Protein AF-A0A916D1U1-F1 (afdb_monomer)

pLDDT: mean 94.71, std 5.7, range [43.81, 98.94]

Foldseek 3Di:
DLLAEAEQDEDDDPVGVVVCVVVNYHYHYPVNCVVQPLLRVLVVSLVSNCVVPQAHEEEAELLLAACVQAVQFDDNDHDHHHLLSLLLSLAQQCVDPRYDYYHYDRGHPVRPPVCRNVVSSVSNVCRNNHDDLVVVVVVCVVPHDPPDDDDSFAWDDWFFQWTAGSSRDIDRNPCCVLQLQLRTPPDVLLVCLLVVLVVPFFFDFPVDDDPLLVVLFVLVCVVQVFPGKWKDFAQLVQVVVLVLLLLLCLCPPLNAPPLLAAEEEEALADSDQDQQRLVQYPDPVSNPPSDDYRPRRHYDHAQDLVRVLVPDDSRYRAYEYECFRRSSPRHHHPQCSVVSNLVSCVVRVHFYEYEQQNPACLQQLDNGSCVVNPDDTQKYKYWSLLQNSPGRMIIIGHHCSRNVSDDPPPDGDRGGSTNSSSSSSSSSSVCSVVVVSSNVNVVVVPD

Secondary structure (DSSP, 8-state):
-TT-EEES-----HHHHHHHHHTTPEEE-HHHHHHH-HHHHHHHHHHHHHTTSS-EEEEEEGGGB-TTT----SS--SSPBPHHHHHHHTTTGGGSTTEEEEEEE---TTT-TTSHHHHHHHHHHHHHHSPPHHHHHHHHHHHS-SS----S--EEEEEBTEEEETT--EEE-SSHHHHT-TT-BT-HHHHHHHHHHHHH-----TTS--SSHHHHHHHHHHHHT-SEEEEESSHHHHHHHHHHHHHHHIIIII-PPTT--EEEEETT----SSHHHHTT---GGGTTT-PPPPSSEEEE-TT-HHHHHHH--TTEEEEEE-SSBTTTTSBPPPTTHHHHHHHHHHHTT-EEEEE-TTTTTTTTSSSSGGGGGT---SEEEE-GGGGTTTS--EEEEE-HHHHTTPPTTSS--SSTT-HHHHHHHHHHHHHHHHTTHHHHHHHHH--

Structure (mmCIF, N/CA/C/O backbone):
data_AF-A0A916D1U1-F1
#
_entry.id   AF-A0A916D1U1-F1
#
loop_
_atom_site.group_PDB
_atom_site.id
_atom_site.type_symbol
_atom_site.label_atom_id
_atom_site.label_alt_id
_atom_site.label_comp_id
_atom_site.label_asym_id
_atom_site.label_entity_id
_atom_site.label_seq_id
_atom_site.pdbx_PDB_ins_code
_atom_site.Cartn_x
_atom_site.Cartn_y
_atom_site.Cartn_z
_atom_site.occupancy
_atom_site.B_iso_or_equiv
_atom_site.auth_seq_id
_atom_site.auth_comp_id
_atom_site.auth_asym_id
_atom_site.auth_atom_id
_atom_site.pdbx_PDB_model_num
ATOM 1 N N . PRO A 1 1 ? 43.448 -7.709 -34.923 1.00 82.25 1 PRO A N 1
ATOM 2 C CA . PRO A 1 1 ? 42.198 -8.470 -35.192 1.00 82.25 1 PRO A CA 1
ATOM 3 C C . PRO A 1 1 ? 41.931 -9.648 -34.244 1.00 82.25 1 PRO A C 1
ATOM 5 O O . PRO A 1 1 ? 40.774 -9.903 -33.955 1.00 82.25 1 PRO A O 1
ATOM 8 N N . ARG A 1 2 ? 42.957 -10.359 -33.740 1.00 85.94 2 ARG A N 1
ATOM 9 C CA . ARG A 1 2 ? 42.740 -11.533 -32.865 1.00 85.94 2 ARG A CA 1
ATOM 10 C C . ARG A 1 2 ? 41.948 -11.241 -31.579 1.00 85.94 2 ARG A C 1
ATOM 12 O O . ARG A 1 2 ? 41.280 -12.134 -31.075 1.00 85.94 2 ARG A O 1
ATOM 19 N N . HIS A 1 3 ? 41.983 -9.997 -31.104 1.00 89.38 3 HIS A N 1
ATOM 20 C CA . HIS A 1 3 ? 41.238 -9.498 -29.939 1.00 89.38 3 HIS A CA 1
ATOM 21 C C . HIS A 1 3 ? 39.892 -8.847 -30.301 1.00 89.38 3 HIS A C 1
ATOM 23 O O . HIS A 1 3 ? 39.280 -8.203 -29.465 1.00 89.38 3 HIS A O 1
ATOM 29 N N . VAL A 1 4 ? 39.438 -8.980 -31.550 1.00 92.00 4 VAL A N 1
ATOM 30 C CA . VAL A 1 4 ? 38.137 -8.466 -31.992 1.00 92.00 4 VAL A CA 1
ATOM 31 C C . VAL A 1 4 ? 37.105 -9.582 -31.890 1.00 92.00 4 VAL A C 1
ATOM 33 O O . VAL A 1 4 ? 37.358 -10.720 -32.305 1.00 92.00 4 VAL A O 1
ATOM 36 N N . ALA A 1 5 ? 35.945 -9.228 -31.352 1.00 94.38 5 ALA A N 1
ATOM 37 C CA . ALA A 1 5 ? 34.737 -10.029 -31.373 1.00 94.38 5 ALA A CA 1
ATOM 38 C C . ALA A 1 5 ? 33.648 -9.267 -32.138 1.00 94.38 5 ALA A C 1
ATOM 40 O O . ALA A 1 5 ? 33.508 -8.062 -31.959 1.00 94.38 5 ALA A O 1
ATOM 41 N N . VAL A 1 6 ? 32.893 -9.970 -32.978 1.00 94.44 6 VAL A N 1
ATOM 42 C CA . VAL A 1 6 ? 31.694 -9.447 -33.642 1.00 94.44 6 VAL A CA 1
ATOM 43 C C . VAL A 1 6 ? 30.513 -10.268 -33.157 1.00 94.44 6 VAL A C 1
ATOM 45 O O . VAL A 1 6 ? 30.543 -11.498 -33.239 1.00 94.44 6 VAL A O 1
ATOM 48 N N . VAL A 1 7 ? 29.495 -9.598 -32.629 1.00 94.38 7 VAL A N 1
ATOM 49 C CA . VAL A 1 7 ? 28.326 -10.225 -32.007 1.00 94.38 7 VAL A CA 1
ATOM 50 C C . VAL A 1 7 ? 27.084 -9.827 -32.789 1.00 94.38 7 VAL A C 1
ATOM 52 O O . VAL A 1 7 ? 26.853 -8.646 -33.003 1.00 94.38 7 VAL A O 1
ATOM 55 N N . GLY A 1 8 ? 26.280 -10.803 -33.212 1.00 89.50 8 GLY A N 1
ATOM 56 C CA . GLY A 1 8 ? 24.963 -10.534 -33.797 1.00 89.50 8 GLY A CA 1
ATOM 57 C C . GLY A 1 8 ? 24.967 -10.122 -35.272 1.00 89.50 8 GLY A C 1
ATOM 58 O O . GLY A 1 8 ? 23.906 -9.826 -35.813 1.00 89.50 8 GLY A O 1
ATOM 59 N N . ALA A 1 9 ? 26.115 -10.153 -35.953 1.00 88.06 9 ALA A N 1
ATOM 60 C CA . ALA A 1 9 ? 26.176 -9.929 -37.397 1.00 88.06 9 ALA A CA 1
ATOM 61 C C . ALA A 1 9 ? 25.506 -11.084 -38.167 1.00 88.06 9 ALA A C 1
ATOM 63 O O . ALA A 1 9 ? 25.813 -12.265 -37.964 1.00 88.06 9 ALA A O 1
ATOM 64 N N . ARG A 1 10 ? 24.570 -10.725 -39.053 1.00 83.62 10 ARG A N 1
ATOM 65 C CA . ARG A 1 10 ? 23.621 -11.659 -39.693 1.00 83.62 10 ARG A CA 1
ATOM 66 C C . ARG A 1 10 ? 23.851 -11.872 -41.183 1.00 83.62 10 ARG A C 1
ATOM 68 O O . ARG A 1 10 ? 23.413 -12.887 -41.717 1.00 83.62 10 ARG A O 1
ATOM 75 N N . SER A 1 11 ? 24.544 -10.950 -41.841 1.00 79.06 11 SER A N 1
ATOM 76 C CA . SER A 1 11 ? 24.860 -11.016 -43.265 1.00 79.06 11 SER A CA 1
ATOM 77 C C . SER A 1 11 ? 26.367 -10.924 -43.456 1.00 79.06 11 SER A C 1
ATOM 79 O O . SER A 1 11 ? 27.021 -10.122 -42.799 1.00 79.06 11 SER A O 1
ATOM 81 N N . TRP A 1 12 ? 26.910 -11.768 -44.330 1.00 82.38 12 TRP A N 1
ATOM 82 C CA . TRP A 1 12 ? 28.337 -11.817 -44.636 1.00 82.38 12 TRP A CA 1
ATOM 83 C C . TRP A 1 12 ? 28.531 -12.155 -46.105 1.00 82.38 12 TRP A C 1
ATOM 85 O O . TRP A 1 12 ? 27.907 -13.094 -46.612 1.00 82.38 12 TRP A O 1
ATOM 95 N N . GLU A 1 13 ? 29.483 -11.501 -46.767 1.00 85.69 13 GLU A N 1
ATOM 96 C CA . GLU A 1 13 ? 30.023 -12.080 -47.992 1.00 85.69 13 GLU A CA 1
ATOM 97 C C . GLU A 1 13 ? 30.851 -13.333 -47.637 1.00 85.69 13 GLU A C 1
ATOM 99 O O . GLU A 1 13 ? 31.661 -13.300 -46.702 1.00 85.69 13 GLU A O 1
ATOM 104 N N . PRO A 1 14 ? 30.732 -14.459 -48.370 1.00 82.19 14 PRO A N 1
ATOM 105 C CA . PRO A 1 14 ? 31.468 -15.685 -48.039 1.00 82.19 14 PRO A CA 1
ATOM 106 C C . PRO A 1 14 ? 32.990 -15.490 -47.932 1.00 82.19 14 PRO A C 1
ATOM 108 O O . PRO A 1 14 ? 33.652 -16.102 -47.090 1.00 82.19 14 PRO A O 1
ATOM 111 N N . ALA A 1 15 ? 33.552 -14.604 -48.760 1.00 90.25 15 ALA A N 1
ATOM 112 C CA . ALA A 1 15 ? 34.971 -14.263 -48.734 1.00 90.25 15 ALA A CA 1
ATOM 113 C C . ALA A 1 15 ? 35.372 -13.442 -47.493 1.00 90.25 15 ALA A C 1
ATOM 115 O O . ALA A 1 15 ? 36.498 -13.578 -47.003 1.00 90.25 15 ALA A O 1
ATOM 116 N N . GLU A 1 16 ? 34.463 -12.617 -46.972 1.00 89.88 16 GLU A N 1
ATOM 117 C CA . GLU A 1 16 ? 34.670 -11.785 -45.789 1.00 89.88 16 GLU A CA 1
ATOM 118 C C . GLU A 1 16 ? 34.728 -12.638 -44.524 1.00 89.88 16 GLU A C 1
ATOM 120 O O . GLU A 1 16 ? 35.718 -12.575 -43.789 1.00 89.88 16 GLU A O 1
ATOM 125 N N . ARG A 1 17 ? 33.743 -13.521 -44.318 1.00 88.00 17 ARG A N 1
ATOM 126 C CA . ARG A 1 17 ? 33.726 -14.438 -43.168 1.00 88.00 17 ARG A CA 1
ATOM 127 C C . ARG A 1 17 ? 35.003 -15.277 -43.097 1.00 88.00 17 ARG A C 1
ATOM 129 O O . ARG A 1 17 ? 35.685 -15.292 -42.072 1.00 88.00 17 ARG A O 1
ATOM 136 N N . ALA A 1 18 ? 35.394 -15.891 -44.217 1.00 89.31 18 ALA A N 1
ATOM 137 C CA . ALA A 1 18 ? 36.621 -16.684 -44.299 1.00 89.31 18 ALA A CA 1
ATOM 138 C C . ALA A 1 18 ? 37.892 -15.846 -44.052 1.00 89.31 18 ALA A C 1
ATOM 140 O O . ALA A 1 18 ? 38.934 -16.363 -43.635 1.00 89.31 18 ALA A O 1
ATOM 141 N N . ARG A 1 19 ? 37.860 -14.538 -44.330 1.00 93.50 19 ARG A N 1
ATOM 142 C CA . ARG A 1 19 ? 38.961 -13.623 -44.009 1.00 93.50 19 ARG A CA 1
ATOM 143 C C . ARG A 1 19 ? 38.988 -13.282 -42.518 1.00 93.50 19 ARG A C 1
ATOM 145 O O . ARG A 1 19 ? 40.070 -13.331 -41.938 1.00 93.50 19 ARG A O 1
ATOM 152 N N . LEU A 1 20 ? 37.847 -12.982 -41.899 1.00 92.62 20 LEU A N 1
ATOM 153 C CA . LEU A 1 20 ? 37.740 -12.664 -40.469 1.00 92.62 20 LEU A CA 1
ATOM 154 C C . LEU A 1 20 ? 38.195 -13.834 -39.592 1.00 92.62 20 LEU A C 1
ATOM 156 O O . LEU A 1 20 ? 39.024 -13.647 -38.698 1.00 92.62 20 LEU A O 1
ATOM 160 N N . GLU A 1 21 ? 37.754 -15.049 -39.918 1.00 89.88 21 GLU A N 1
ATOM 161 C CA . GLU A 1 21 ? 38.165 -16.274 -39.225 1.00 89.88 21 GLU A CA 1
ATOM 162 C C . GLU A 1 21 ? 39.683 -16.507 -39.352 1.00 89.88 21 GLU A C 1
ATOM 164 O O . GLU A 1 21 ? 40.361 -16.740 -38.349 1.00 89.88 21 GLU A O 1
ATOM 169 N N . ARG A 1 22 ? 40.269 -16.330 -40.551 1.00 93.81 22 ARG A N 1
ATOM 170 C CA . ARG A 1 22 ? 41.734 -16.416 -40.755 1.00 93.81 22 ARG A CA 1
ATOM 171 C C . ARG A 1 22 ? 42.522 -15.363 -39.974 1.00 93.81 22 ARG A C 1
ATOM 173 O O . ARG A 1 22 ? 43.640 -15.631 -39.537 1.00 93.81 22 ARG A O 1
ATOM 180 N N . LEU A 1 23 ? 41.961 -14.167 -39.796 1.00 94.00 23 LEU A N 1
ATOM 181 C CA . LEU A 1 23 ? 42.558 -13.096 -38.991 1.00 94.00 23 LEU A CA 1
ATOM 182 C C . LEU A 1 23 ? 42.379 -13.319 -37.477 1.00 94.00 23 LEU A C 1
ATOM 184 O O . LEU A 1 23 ? 42.950 -12.572 -36.675 1.00 94.00 23 LEU A O 1
ATOM 188 N N . GLY A 1 24 ? 41.633 -14.357 -37.089 1.00 91.81 24 GLY A N 1
ATOM 189 C CA . GLY A 1 24 ? 41.360 -14.733 -35.708 1.00 91.81 24 GLY A CA 1
ATOM 190 C C . GLY A 1 24 ? 40.308 -13.860 -35.027 1.00 91.81 24 GLY A C 1
ATOM 191 O O . GLY A 1 24 ? 40.344 -13.745 -33.803 1.00 91.81 24 GLY A O 1
ATOM 192 N N . VAL A 1 25 ? 39.410 -13.226 -35.783 1.00 93.88 25 VAL A N 1
ATOM 193 C CA . VAL A 1 25 ? 38.238 -12.532 -35.228 1.00 93.88 25 VAL A CA 1
ATOM 194 C C . VAL A 1 25 ? 37.243 -13.576 -34.728 1.00 93.88 25 VAL A C 1
ATOM 196 O O . VAL A 1 25 ? 37.003 -14.579 -35.401 1.00 93.88 25 VAL A O 1
ATOM 199 N N . ARG A 1 26 ? 36.668 -13.364 -33.542 1.00 94.50 26 ARG A N 1
ATOM 200 C CA . ARG A 1 26 ? 35.610 -14.236 -33.020 1.00 94.50 26 ARG A CA 1
ATOM 201 C C . ARG A 1 26 ? 34.253 -13.732 -33.492 1.00 94.50 26 ARG A C 1
ATOM 203 O O .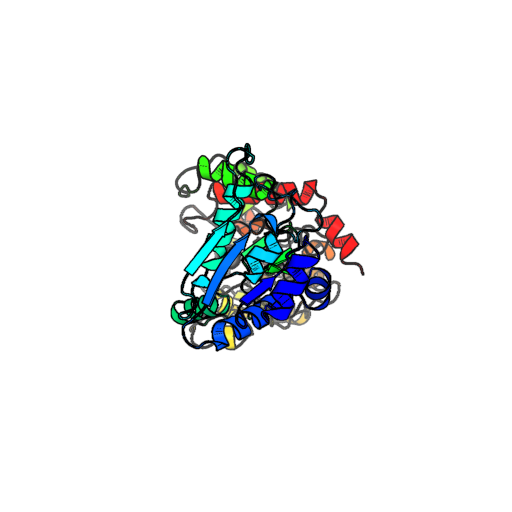 ARG A 1 26 ? 33.880 -12.612 -33.173 1.00 94.50 26 ARG A O 1
ATOM 210 N N . LEU A 1 27 ? 33.524 -14.562 -34.225 1.00 94.00 27 LEU A N 1
ATOM 211 C CA . LEU A 1 27 ? 32.173 -14.252 -34.690 1.00 94.00 27 LEU A CA 1
ATOM 212 C C . LEU A 1 27 ? 31.170 -15.008 -33.826 1.00 94.00 27 LEU A C 1
ATOM 214 O O . LEU A 1 27 ? 31.285 -16.228 -33.722 1.00 94.00 27 LEU A O 1
ATOM 218 N N . PHE A 1 28 ? 30.225 -14.307 -33.211 1.00 94.19 28 PHE A N 1
ATOM 219 C CA . PHE A 1 28 ? 29.102 -14.895 -32.489 1.00 94.19 28 PHE A CA 1
ATOM 220 C C . PHE A 1 28 ? 27.835 -14.681 -33.312 1.00 94.19 28 PHE A C 1
ATOM 222 O O . PHE A 1 28 ? 27.331 -13.561 -33.413 1.00 94.19 28 PHE A O 1
ATOM 229 N N . ASP A 1 29 ? 27.360 -15.753 -33.940 1.00 89.69 29 ASP A N 1
ATOM 230 C CA . ASP A 1 29 ? 26.165 -15.712 -34.776 1.00 89.69 29 ASP A CA 1
ATOM 231 C C . ASP A 1 29 ? 24.871 -15.812 -33.950 1.00 89.69 29 ASP A C 1
ATOM 233 O O . ASP A 1 29 ? 24.878 -16.081 -32.744 1.00 89.69 29 ASP A O 1
ATOM 237 N N . ALA A 1 30 ? 23.737 -15.589 -34.616 1.00 86.06 30 ALA A N 1
ATOM 238 C CA . ALA A 1 30 ? 22.424 -15.620 -33.980 1.00 86.06 30 ALA A CA 1
ATOM 239 C C . ALA A 1 30 ? 22.100 -16.988 -33.349 1.00 86.06 30 ALA A C 1
ATOM 241 O O . ALA A 1 30 ? 21.452 -17.045 -32.307 1.00 86.06 30 ALA A O 1
ATOM 242 N N . ALA A 1 31 ? 22.574 -18.090 -33.941 1.00 87.69 31 ALA A N 1
ATOM 243 C CA . ALA A 1 31 ? 22.340 -19.434 -33.417 1.00 87.69 31 ALA A CA 1
ATOM 244 C C . ALA A 1 31 ? 23.096 -19.661 -32.100 1.00 87.69 31 ALA A C 1
ATOM 246 O O . ALA A 1 31 ? 22.569 -20.260 -31.160 1.00 87.69 31 ALA A O 1
ATOM 247 N N . GLU A 1 32 ? 24.326 -19.161 -32.006 1.00 92.00 32 GLU A N 1
ATOM 248 C CA . GLU A 1 32 ? 25.103 -19.203 -30.778 1.00 92.00 32 GLU A CA 1
ATOM 249 C C . GLU A 1 32 ? 24.508 -18.305 -29.687 1.00 92.00 32 GLU A C 1
ATOM 251 O O . GLU A 1 32 ? 24.409 -18.752 -28.540 1.00 92.00 32 GLU A O 1
ATOM 256 N N . ILE A 1 33 ? 24.070 -17.091 -30.037 1.00 91.25 33 ILE A N 1
ATOM 257 C CA . ILE A 1 33 ? 23.404 -16.181 -29.095 1.00 91.25 33 ILE A CA 1
ATOM 258 C C . ILE A 1 33 ? 22.103 -16.803 -28.578 1.00 91.25 33 ILE A C 1
ATOM 260 O O . ILE A 1 33 ? 21.900 -16.842 -27.369 1.00 91.25 33 ILE A O 1
ATOM 264 N N . ALA A 1 34 ? 21.276 -17.388 -29.448 1.00 88.12 34 ALA A N 1
ATOM 265 C CA . ALA A 1 34 ? 20.044 -18.064 -29.042 1.00 88.12 34 ALA A CA 1
ATOM 266 C C . ALA A 1 34 ? 20.299 -19.247 -28.090 1.00 88.12 34 ALA A C 1
ATOM 268 O O . ALA A 1 34 ? 19.515 -19.500 -27.179 1.00 88.12 34 ALA A O 1
ATOM 269 N N . ARG A 1 35 ? 21.412 -19.973 -28.270 1.00 93.00 35 ARG A N 1
ATOM 270 C CA . ARG A 1 35 ? 21.774 -21.115 -27.416 1.00 93.00 35 ARG A CA 1
ATOM 271 C C . ARG A 1 35 ? 22.345 -20.694 -26.061 1.00 93.00 35 ARG A C 1
ATOM 273 O O . ARG A 1 35 ? 22.139 -21.399 -25.078 1.00 93.00 35 ARG A O 1
ATOM 280 N N . ARG A 1 36 ? 23.148 -19.627 -26.023 1.00 92.19 36 ARG A N 1
ATOM 281 C CA . ARG A 1 36 ? 23.954 -19.249 -24.845 1.00 92.19 36 ARG A CA 1
ATOM 282 C C . ARG A 1 36 ? 23.416 -18.038 -24.088 1.00 92.19 36 ARG A C 1
ATOM 284 O O . ARG A 1 36 ? 23.795 -17.850 -22.940 1.00 92.19 36 ARG A O 1
ATOM 291 N N . GLY A 1 37 ? 22.567 -17.237 -24.719 1.00 89.69 37 GLY A N 1
ATOM 292 C CA . GLY A 1 37 ? 22.137 -15.931 -24.236 1.00 89.69 37 GLY A CA 1
ATOM 293 C C . GLY A 1 37 ? 23.132 -14.823 -24.587 1.00 89.69 37 GLY A C 1
ATOM 294 O O . GLY A 1 37 ? 24.353 -14.997 -24.505 1.00 89.69 37 GLY A O 1
ATOM 295 N N . LEU A 1 38 ? 22.595 -13.653 -24.943 1.00 90.38 38 LEU A N 1
ATOM 296 C CA . LEU A 1 38 ? 23.380 -12.466 -25.281 1.00 90.38 38 LEU A CA 1
ATOM 297 C C . LEU A 1 38 ? 24.335 -12.025 -24.149 1.00 90.38 38 LEU A C 1
ATOM 299 O O . LEU A 1 38 ? 25.502 -11.786 -24.455 1.00 90.38 38 LEU A O 1
ATOM 303 N N . PRO A 1 39 ? 23.948 -12.014 -22.853 1.00 88.00 39 PRO A N 1
ATOM 304 C CA . PRO A 1 39 ? 24.865 -11.627 -21.774 1.00 88.00 39 PRO A CA 1
ATOM 305 C C . PRO A 1 39 ? 26.117 -12.510 -21.683 1.00 88.00 39 PRO A C 1
ATOM 307 O O . PRO A 1 39 ? 27.227 -12.011 -21.511 1.00 88.00 39 PRO A O 1
ATOM 310 N N . THR A 1 40 ? 25.964 -13.827 -21.855 1.00 89.81 40 THR A N 1
ATOM 311 C CA . THR A 1 40 ? 27.091 -14.772 -21.838 1.00 89.81 40 THR A CA 1
ATOM 312 C C . THR A 1 40 ? 28.024 -14.562 -23.026 1.00 89.81 40 THR A C 1
ATOM 314 O O . THR A 1 40 ? 29.242 -14.667 -22.883 1.00 89.81 40 THR A O 1
ATOM 317 N N . VAL A 1 41 ? 27.466 -14.256 -24.197 1.00 94.56 41 VAL A N 1
ATOM 318 C CA . VAL A 1 41 ? 28.248 -13.947 -25.399 1.00 94.56 41 VAL A CA 1
ATOM 319 C C . VAL A 1 41 ? 29.013 -12.630 -25.243 1.00 94.56 41 VAL A C 1
ATOM 321 O O . VAL A 1 41 ? 30.199 -12.578 -25.567 1.00 94.56 41 VAL A O 1
ATOM 324 N N . ILE A 1 42 ? 28.373 -11.589 -24.703 1.00 93.00 42 ILE A N 1
ATOM 325 C CA . ILE A 1 42 ? 29.007 -10.290 -24.442 1.00 93.00 42 ILE A CA 1
ATOM 326 C C . ILE A 1 42 ? 30.148 -10.427 -23.429 1.00 93.00 42 ILE A C 1
ATOM 328 O O . ILE A 1 42 ? 31.227 -9.892 -23.669 1.00 93.00 42 ILE A O 1
ATOM 332 N N . ALA A 1 43 ? 29.968 -11.197 -22.351 1.00 89.88 43 ALA A N 1
ATOM 333 C CA . ALA A 1 43 ? 31.039 -11.470 -21.390 1.00 89.88 43 ALA A CA 1
ATOM 334 C C . ALA A 1 43 ? 32.276 -12.109 -22.058 1.00 89.88 43 ALA A C 1
ATOM 336 O O . ALA A 1 43 ? 33.386 -11.610 -21.885 1.00 89.88 43 ALA A O 1
ATOM 337 N N . GLU A 1 44 ? 32.098 -13.139 -22.898 1.00 93.12 44 GLU A N 1
ATOM 338 C CA . GLU A 1 44 ? 33.217 -13.760 -23.633 1.00 93.12 44 GLU A CA 1
ATOM 339 C C . GLU A 1 44 ? 33.866 -12.789 -24.636 1.00 93.12 44 GLU A C 1
ATOM 341 O O . GLU A 1 44 ? 35.090 -12.779 -24.801 1.00 93.12 44 GLU A O 1
ATOM 346 N N . ALA A 1 45 ? 33.062 -11.965 -25.314 1.00 93.38 45 ALA A N 1
ATOM 347 C CA . ALA A 1 45 ? 33.560 -10.948 -26.235 1.00 93.38 45 ALA A CA 1
ATOM 348 C C . ALA A 1 45 ? 34.450 -9.921 -25.514 1.00 93.38 45 ALA A C 1
ATOM 350 O O . ALA A 1 45 ? 35.531 -9.589 -26.011 1.00 93.38 45 ALA A O 1
ATOM 351 N N . LEU A 1 46 ? 34.030 -9.473 -24.328 1.00 90.75 46 LEU A N 1
ATOM 352 C CA . LEU A 1 46 ? 34.777 -8.538 -23.490 1.00 90.75 46 LEU A CA 1
ATOM 353 C C . LEU A 1 46 ? 36.057 -9.161 -22.931 1.00 90.75 46 LEU A C 1
ATOM 355 O O . LEU A 1 46 ? 37.102 -8.521 -23.006 1.00 90.75 46 LEU A O 1
ATOM 359 N N . ASP A 1 47 ? 36.021 -10.406 -22.451 1.00 89.00 47 ASP A N 1
ATOM 360 C CA . ASP A 1 47 ? 37.222 -11.111 -21.977 1.00 89.00 47 ASP A CA 1
ATOM 361 C C . ASP A 1 47 ? 38.277 -11.219 -23.087 1.00 89.00 47 ASP A C 1
ATOM 363 O O . ASP A 1 47 ? 39.471 -10.981 -22.876 1.00 89.00 47 ASP A O 1
ATOM 367 N N . ARG A 1 48 ? 37.838 -11.516 -24.316 1.00 89.38 48 ARG A N 1
ATOM 368 C CA . ARG A 1 48 ? 38.719 -11.579 -25.488 1.00 89.38 48 ARG A CA 1
ATOM 369 C C . ARG A 1 48 ? 39.313 -10.216 -25.848 1.00 89.38 48 ARG A C 1
ATOM 371 O O . ARG A 1 48 ? 40.502 -10.148 -26.184 1.00 89.38 48 ARG A O 1
ATOM 378 N N . ALA A 1 49 ? 38.492 -9.166 -25.822 1.00 86.50 49 ALA A N 1
ATOM 379 C CA . ALA A 1 49 ? 38.915 -7.802 -26.121 1.00 86.50 49 ALA A CA 1
ATOM 380 C C . ALA A 1 49 ? 39.885 -7.268 -25.052 1.00 86.50 49 ALA A C 1
ATOM 382 O O . ALA A 1 49 ? 40.936 -6.721 -25.388 1.00 86.50 49 ALA A O 1
ATOM 383 N N . GLY A 1 50 ? 39.586 -7.517 -23.775 1.00 78.88 50 GLY A N 1
ATOM 384 C CA . GLY A 1 50 ? 40.381 -7.101 -22.619 1.00 78.88 50 GLY A CA 1
ATOM 385 C C . GLY A 1 50 ? 41.706 -7.853 -22.452 1.00 78.88 50 GLY A C 1
ATOM 386 O O . GLY A 1 50 ? 42.642 -7.316 -21.859 1.00 78.88 50 GLY A O 1
ATOM 387 N N . ALA A 1 51 ? 41.854 -9.047 -23.041 1.00 75.25 51 ALA A N 1
ATOM 388 C CA . ALA A 1 51 ? 43.091 -9.837 -22.987 1.00 75.25 51 ALA A CA 1
ATOM 389 C C . ALA A 1 51 ? 44.340 -9.121 -23.559 1.00 75.25 51 ALA A C 1
ATOM 391 O O . ALA A 1 51 ? 45.459 -9.578 -23.334 1.00 75.25 51 ALA A O 1
ATOM 392 N N . ALA A 1 52 ? 44.174 -8.008 -24.287 1.00 66.75 52 ALA A N 1
ATOM 393 C CA . ALA A 1 52 ? 45.267 -7.171 -24.795 1.00 66.75 52 ALA A CA 1
ATOM 394 C C . ALA A 1 52 ? 45.808 -6.129 -23.778 1.00 66.75 52 ALA A C 1
ATOM 396 O O . ALA A 1 52 ? 46.712 -5.367 -24.116 1.00 66.75 52 ALA A O 1
ATOM 397 N N . ALA A 1 53 ? 45.296 -6.119 -22.538 1.00 61.03 53 ALA A N 1
ATOM 398 C CA . ALA A 1 53 ? 45.790 -5.389 -21.357 1.00 61.03 53 ALA A CA 1
ATOM 399 C C . ALA A 1 53 ? 45.752 -3.839 -21.371 1.00 61.03 53 ALA A C 1
ATOM 401 O O . ALA A 1 53 ? 46.201 -3.232 -20.401 1.00 61.03 53 ALA A O 1
ATOM 402 N N . ALA A 1 54 ? 45.187 -3.185 -22.395 1.00 74.25 54 ALA A N 1
ATOM 403 C CA . ALA A 1 54 ? 45.063 -1.715 -22.454 1.00 74.25 54 ALA A CA 1
ATOM 404 C C . ALA A 1 54 ? 43.623 -1.174 -22.302 1.00 74.25 54 ALA A C 1
ATOM 406 O O . ALA A 1 54 ? 43.446 0.038 -22.238 1.00 74.25 54 ALA A O 1
ATOM 407 N N . GLY A 1 55 ? 42.617 -2.052 -22.237 1.00 85.75 55 GLY A N 1
ATOM 408 C CA . GLY A 1 55 ? 41.189 -1.708 -22.254 1.00 85.75 55 GLY A CA 1
ATOM 409 C C . GLY A 1 55 ? 40.491 -2.146 -23.546 1.00 85.75 55 GLY A C 1
ATOM 410 O O . GLY A 1 55 ? 41.121 -2.722 -24.435 1.00 85.75 55 GLY A O 1
ATOM 411 N N . PHE A 1 56 ? 39.187 -1.898 -23.649 1.00 91.12 56 PHE A N 1
ATOM 412 C CA . PHE A 1 56 ? 38.360 -2.260 -24.805 1.00 91.12 56 PHE A CA 1
ATOM 413 C C . PHE A 1 56 ? 37.546 -1.066 -25.320 1.00 91.12 56 PHE A C 1
ATOM 415 O O . PHE A 1 56 ? 37.285 -0.111 -24.593 1.00 91.12 56 PHE A O 1
ATOM 422 N N . GLY A 1 57 ? 37.144 -1.121 -26.590 1.00 92.44 57 GLY A N 1
ATOM 423 C CA . GLY A 1 57 ? 36.153 -0.217 -27.174 1.00 92.44 57 GLY A CA 1
ATOM 424 C C . GLY A 1 57 ? 34.922 -1.001 -27.619 1.00 92.44 57 GLY A C 1
ATOM 425 O O . GLY A 1 57 ? 35.040 -2.178 -27.968 1.00 92.44 57 GLY A O 1
ATOM 426 N N . ILE A 1 58 ? 33.758 -0.360 -27.606 1.00 94.12 58 ILE A N 1
ATOM 427 C CA . ILE A 1 58 ? 32.499 -0.929 -28.095 1.00 94.12 58 ILE A CA 1
ATOM 428 C C . ILE A 1 58 ? 32.051 -0.101 -29.297 1.00 94.12 58 ILE A C 1
ATOM 430 O O . ILE A 1 58 ? 31.914 1.112 -29.180 1.00 94.12 58 ILE A O 1
ATOM 434 N N . SER A 1 59 ? 31.801 -0.754 -30.428 1.00 95.06 59 SER A N 1
ATOM 435 C CA . SER A 1 59 ? 31.080 -0.157 -31.555 1.00 95.06 59 SER A CA 1
ATOM 436 C C . SER A 1 59 ? 29.785 -0.944 -31.727 1.00 95.06 59 SER A C 1
ATOM 438 O O . SER A 1 59 ? 29.827 -2.171 -31.854 1.00 95.06 59 SER A O 1
ATOM 440 N N . VAL A 1 60 ? 28.646 -0.263 -31.615 1.00 94.44 60 VAL A N 1
ATOM 441 C CA . VAL A 1 60 ? 27.317 -0.857 -31.789 1.00 94.44 60 VAL A CA 1
ATOM 442 C C . VAL A 1 60 ? 26.761 -0.380 -33.113 1.00 94.44 60 VAL A C 1
ATOM 444 O O . VAL A 1 60 ? 26.417 0.792 -33.273 1.00 94.44 60 VAL A O 1
ATOM 447 N N . ASP A 1 61 ? 26.658 -1.314 -34.042 1.00 93.19 61 ASP A N 1
ATOM 448 C CA . ASP A 1 61 ? 25.879 -1.127 -35.250 1.00 93.19 61 ASP A CA 1
ATOM 449 C C . ASP A 1 61 ? 24.390 -1.188 -34.896 1.00 93.19 61 ASP A C 1
ATOM 451 O O . ASP A 1 61 ? 23.922 -2.195 -34.360 1.00 93.19 61 ASP A O 1
ATOM 455 N N . VAL A 1 62 ? 23.645 -0.100 -35.124 1.00 91.50 62 VAL A N 1
ATOM 456 C CA . VAL A 1 62 ? 22.206 -0.061 -34.814 1.00 91.50 62 VAL A CA 1
ATOM 457 C C . VAL A 1 62 ? 21.423 -1.008 -35.719 1.00 91.50 62 VAL A C 1
ATOM 459 O O . VAL A 1 62 ? 20.332 -1.449 -35.345 1.00 91.50 62 VAL A O 1
ATOM 462 N N . ASP A 1 63 ? 21.991 -1.393 -36.864 1.00 89.00 63 ASP A N 1
ATOM 463 C CA . ASP A 1 63 ? 21.373 -2.368 -37.741 1.00 89.00 63 ASP A CA 1
ATOM 464 C C . ASP A 1 63 ? 21.193 -3.729 -37.066 1.00 89.00 63 ASP A C 1
ATOM 466 O O . ASP A 1 63 ? 20.294 -4.447 -37.483 1.00 89.00 63 ASP A O 1
ATOM 470 N N . VAL A 1 64 ? 21.934 -4.044 -35.985 1.00 88.75 64 VAL A N 1
ATOM 471 C CA . VAL A 1 64 ? 21.885 -5.307 -35.222 1.00 88.75 64 VAL A CA 1
ATOM 472 C C . VAL A 1 64 ? 20.531 -5.568 -34.544 1.00 88.75 64 VAL A C 1
ATOM 474 O O . VAL A 1 64 ? 20.206 -6.712 -34.197 1.00 88.75 64 VAL A O 1
ATOM 477 N N . LEU A 1 65 ? 19.746 -4.507 -34.351 1.00 90.81 65 LEU A N 1
ATOM 478 C CA . LEU A 1 65 ? 18.426 -4.546 -33.734 1.00 90.81 65 LEU A CA 1
ATOM 479 C C . LEU A 1 65 ? 17.374 -5.122 -34.692 1.00 90.81 65 LEU A C 1
ATOM 481 O O . LEU A 1 65 ? 17.622 -5.342 -35.883 1.00 90.81 65 LEU A O 1
ATOM 485 N N . ASP A 1 66 ? 16.176 -5.382 -34.169 1.00 88.94 66 ASP A N 1
ATOM 486 C CA . ASP A 1 66 ? 15.018 -5.665 -35.013 1.00 88.94 66 ASP A CA 1
ATOM 487 C C . ASP A 1 66 ? 14.737 -4.454 -35.936 1.00 88.94 66 ASP A C 1
ATOM 489 O O . ASP A 1 66 ? 14.514 -3.343 -35.438 1.00 88.94 66 ASP A O 1
ATOM 493 N N . PRO A 1 67 ? 14.717 -4.627 -37.275 1.00 88.06 67 PRO A N 1
ATOM 494 C CA . PRO A 1 67 ? 14.407 -3.544 -38.210 1.00 88.06 67 PRO A CA 1
ATOM 495 C C . PRO A 1 67 ? 13.044 -2.880 -37.987 1.00 88.06 67 PRO A C 1
ATOM 497 O O . PRO A 1 67 ? 12.842 -1.750 -38.427 1.00 88.06 67 PRO A O 1
ATOM 500 N N . ALA A 1 68 ? 12.097 -3.564 -37.336 1.00 89.31 68 ALA A N 1
ATOM 501 C CA . ALA A 1 68 ? 10.812 -2.979 -36.964 1.00 89.31 68 ALA A CA 1
ATOM 502 C C . ALA A 1 68 ? 10.947 -1.924 -35.852 1.00 89.31 68 ALA A C 1
ATOM 504 O O . ALA A 1 68 ? 10.146 -0.991 -35.791 1.00 89.31 68 ALA A O 1
ATOM 505 N N . GLU A 1 69 ? 11.957 -2.052 -34.989 1.00 90.06 69 GLU A N 1
ATOM 506 C CA . GLU A 1 69 ? 12.256 -1.100 -33.915 1.00 90.06 69 GLU A CA 1
ATOM 507 C C . GLU A 1 69 ? 13.237 -0.013 -34.384 1.00 90.06 69 GLU A C 1
ATOM 509 O O . GLU A 1 69 ? 13.108 1.146 -33.983 1.00 90.06 69 GLU A O 1
ATOM 514 N N . ALA A 1 70 ? 14.173 -0.368 -35.273 1.00 91.50 70 ALA A N 1
ATOM 515 C CA . ALA A 1 70 ? 15.207 0.515 -35.813 1.00 91.50 70 ALA A CA 1
ATOM 516 C C . ALA A 1 70 ? 15.148 0.644 -37.357 1.00 91.50 70 ALA A C 1
ATOM 518 O O . ALA A 1 70 ? 16.041 0.160 -38.054 1.00 91.50 70 ALA A O 1
ATOM 519 N N . PRO A 1 71 ? 14.130 1.315 -37.934 1.00 91.00 71 PRO A N 1
ATOM 520 C CA . PRO A 1 71 ? 13.959 1.411 -39.391 1.00 91.00 71 PRO A CA 1
ATOM 521 C C . PRO A 1 71 ? 14.983 2.324 -40.092 1.00 91.00 71 PRO A C 1
ATOM 523 O O . PRO A 1 71 ? 15.256 2.166 -41.281 1.00 91.00 71 PRO A O 1
ATOM 526 N N . GLY A 1 72 ? 15.546 3.289 -39.366 1.00 92.88 72 GLY A N 1
ATOM 527 C CA . GLY A 1 72 ? 16.510 4.279 -39.845 1.00 92.88 72 GLY A CA 1
ATOM 528 C C . GLY A 1 72 ? 17.948 3.779 -39.944 1.00 92.88 72 GLY A C 1
ATOM 529 O O . GLY A 1 72 ? 18.836 4.407 -39.378 1.00 92.88 72 GLY A O 1
ATOM 530 N N . VAL A 1 73 ? 18.174 2.643 -40.603 1.00 90.88 73 VAL A N 1
ATOM 531 C CA . VAL A 1 73 ? 19.510 2.055 -40.812 1.00 90.88 73 VAL A CA 1
ATOM 532 C C . VAL A 1 73 ? 19.773 1.834 -42.305 1.00 90.88 73 VAL A C 1
ATOM 534 O O . VAL A 1 73 ? 18.836 1.730 -43.107 1.00 90.88 73 VAL A O 1
ATOM 537 N N . ASN A 1 74 ? 21.043 1.756 -42.714 1.00 85.44 74 ASN A N 1
ATOM 538 C CA . ASN A 1 74 ? 21.387 1.645 -44.138 1.00 85.44 74 ASN A CA 1
ATOM 539 C C . ASN A 1 74 ? 21.057 0.265 -44.731 1.00 85.44 74 ASN A C 1
ATOM 541 O O . ASN A 1 74 ? 20.591 0.188 -45.875 1.00 85.44 74 ASN A O 1
ATOM 545 N N . SER A 1 75 ? 21.251 -0.805 -43.950 1.00 83.31 75 SER A N 1
ATOM 546 C CA . SER A 1 75 ? 21.161 -2.203 -44.402 1.00 83.31 75 SER A CA 1
ATOM 547 C C . SER A 1 75 ? 20.269 -3.066 -43.492 1.00 83.31 75 SER A C 1
ATOM 549 O O . SER A 1 75 ? 20.756 -3.994 -42.851 1.00 83.31 75 SER A O 1
ATOM 551 N N . PRO A 1 76 ? 18.947 -2.813 -43.422 1.00 81.31 76 PRO A N 1
ATOM 552 C CA . PRO A 1 76 ? 18.064 -3.570 -42.539 1.00 81.31 76 PRO A CA 1
ATOM 553 C C . PRO A 1 76 ? 18.034 -5.058 -42.921 1.00 81.31 76 PRO A C 1
ATOM 555 O O . PRO A 1 76 ? 17.683 -5.422 -44.046 1.00 81.31 76 PRO A O 1
ATOM 558 N N . ALA A 1 77 ? 18.362 -5.928 -41.965 1.00 80.69 77 ALA A N 1
ATOM 559 C CA . ALA A 1 77 ? 18.321 -7.379 -42.126 1.00 80.69 77 ALA A CA 1
ATOM 560 C C . ALA A 1 77 ? 17.295 -8.007 -41.164 1.00 80.69 77 ALA A C 1
ATOM 562 O O . ALA A 1 77 ? 17.228 -7.602 -40.003 1.00 80.69 77 ALA A O 1
ATOM 563 N N . PRO A 1 78 ? 16.499 -9.007 -41.587 1.00 82.69 78 PRO A N 1
ATOM 564 C CA . PRO A 1 78 ? 15.555 -9.682 -40.695 1.00 82.69 78 PRO A CA 1
ATOM 565 C C . PRO A 1 78 ? 16.264 -10.491 -39.591 1.00 82.69 78 PRO A C 1
ATOM 567 O O . PRO A 1 78 ? 17.454 -10.800 -39.681 1.00 82.69 78 PRO A O 1
ATOM 570 N N . GLY A 1 79 ? 15.518 -10.864 -38.545 1.00 79.88 79 GLY A N 1
ATOM 571 C CA . GLY A 1 79 ? 16.011 -11.730 -37.463 1.00 79.88 79 GLY A CA 1
ATOM 572 C C . GLY A 1 79 ? 16.922 -11.028 -36.453 1.00 79.88 79 GLY A C 1
ATOM 573 O O . GLY A 1 79 ? 17.876 -11.637 -35.974 1.00 79.88 79 GLY A O 1
ATOM 574 N N . GLY A 1 80 ? 16.678 -9.740 -36.200 1.00 83.38 80 GLY A N 1
ATOM 575 C CA . GLY A 1 80 ? 17.384 -8.962 -35.177 1.00 83.38 80 GLY A CA 1
ATOM 576 C C . GLY A 1 80 ? 16.840 -9.286 -33.798 1.00 83.38 80 GLY A C 1
ATOM 577 O O . GLY A 1 80 ? 15.696 -9.722 -33.675 1.00 83.38 80 GLY A O 1
ATOM 578 N N . LEU A 1 81 ? 17.664 -9.112 -32.766 1.00 86.12 81 LEU A N 1
ATOM 579 C CA . LEU A 1 81 ? 17.166 -9.238 -31.398 1.00 86.12 81 LEU A CA 1
ATOM 580 C C . LEU A 1 81 ? 16.429 -7.953 -30.998 1.00 86.12 81 LEU A C 1
ATOM 582 O O . LEU A 1 81 ? 16.845 -6.869 -31.424 1.00 86.12 81 LEU A O 1
ATOM 586 N N . PRO A 1 82 ? 15.395 -8.054 -30.147 1.00 89.62 82 PRO A N 1
ATOM 587 C CA . PRO A 1 82 ? 14.715 -6.889 -29.601 1.00 89.62 82 PRO A CA 1
ATOM 588 C C . PRO A 1 82 ? 15.695 -5.935 -28.912 1.00 89.62 82 PRO A C 1
ATOM 590 O O . PRO A 1 82 ? 16.602 -6.362 -28.190 1.00 89.62 82 PRO A O 1
ATOM 593 N N . ALA A 1 83 ? 15.474 -4.631 -29.055 1.00 89.69 83 ALA A N 1
ATOM 594 C CA . ALA A 1 83 ? 16.284 -3.584 -28.443 1.00 89.69 83 ALA A CA 1
ATOM 595 C C . ALA A 1 83 ? 16.414 -3.760 -26.925 1.00 89.69 83 ALA A C 1
ATOM 597 O O . ALA A 1 83 ? 17.474 -3.498 -26.361 1.00 89.69 83 ALA A O 1
ATOM 598 N N . ALA A 1 84 ? 15.370 -4.265 -26.263 1.00 85.38 84 ALA A N 1
ATOM 599 C CA . ALA A 1 84 ? 15.387 -4.551 -24.832 1.00 85.38 84 ALA A CA 1
ATOM 600 C C . ALA A 1 84 ? 16.501 -5.535 -24.422 1.00 85.38 84 ALA A C 1
ATOM 602 O O . ALA A 1 84 ? 17.121 -5.340 -23.377 1.00 85.38 84 ALA A O 1
ATOM 603 N N . GLU A 1 85 ? 16.792 -6.553 -25.240 1.00 86.81 85 GLU A N 1
ATOM 604 C CA . GLU A 1 85 ? 17.858 -7.522 -24.953 1.00 86.81 85 GLU A CA 1
ATOM 605 C C . GLU A 1 85 ? 19.244 -6.874 -25.047 1.00 86.81 85 GLU A C 1
ATOM 607 O O . GLU A 1 85 ? 20.097 -7.091 -24.184 1.00 86.81 85 GLU A O 1
ATOM 612 N N . TRP A 1 86 ? 19.455 -6.025 -26.055 1.00 91.00 86 TRP A N 1
ATOM 613 C CA . TRP A 1 86 ? 20.705 -5.284 -26.233 1.00 91.00 86 TRP A CA 1
ATOM 614 C C . TRP A 1 86 ? 20.927 -4.239 -25.144 1.00 91.00 86 TRP A C 1
ATOM 616 O O . TRP A 1 86 ? 22.013 -4.174 -24.570 1.00 91.00 86 TRP A O 1
ATOM 626 N N . LEU A 1 87 ? 19.899 -3.451 -24.818 1.00 90.12 87 LEU A N 1
ATOM 627 C CA . LEU A 1 87 ? 19.958 -2.456 -23.746 1.00 90.12 87 LEU A CA 1
ATOM 628 C C . LEU A 1 87 ? 20.356 -3.108 -22.422 1.00 90.12 87 LEU A C 1
ATOM 630 O O . LEU A 1 87 ? 21.226 -2.592 -21.727 1.00 90.12 87 LEU A O 1
ATOM 634 N N . ALA A 1 88 ? 19.768 -4.259 -22.107 1.00 84.31 88 ALA A N 1
ATOM 635 C CA . ALA A 1 88 ? 20.099 -5.036 -20.924 1.00 84.31 88 ALA A CA 1
ATOM 636 C C . ALA A 1 88 ? 21.545 -5.558 -20.941 1.00 84.31 88 ALA A C 1
ATOM 638 O O . ALA A 1 88 ? 22.289 -5.349 -19.983 1.00 84.31 88 ALA A O 1
ATOM 639 N N . ALA A 1 89 ? 21.968 -6.203 -22.033 1.00 88.44 89 ALA A N 1
ATOM 640 C CA . ALA A 1 89 ? 23.286 -6.835 -22.122 1.00 88.44 89 ALA A CA 1
ATOM 641 C C . ALA A 1 89 ? 24.453 -5.833 -22.153 1.00 88.44 89 ALA A C 1
ATOM 643 O O . ALA A 1 89 ? 25.567 -6.176 -21.758 1.00 88.44 89 ALA A O 1
ATOM 644 N N . LEU A 1 90 ? 24.210 -4.607 -22.622 1.00 91.31 90 LEU A N 1
ATOM 645 C CA . LEU A 1 90 ? 25.220 -3.554 -22.717 1.00 91.31 90 LEU A CA 1
ATOM 646 C C . LEU A 1 90 ? 25.275 -2.644 -21.483 1.00 91.31 90 LEU A C 1
ATOM 648 O O . LEU A 1 90 ? 26.126 -1.755 -21.419 1.00 91.31 90 LEU A O 1
ATOM 652 N N . ARG A 1 91 ? 24.388 -2.834 -20.502 1.00 90.06 91 ARG A N 1
ATOM 653 C CA . ARG A 1 91 ? 24.258 -1.905 -19.381 1.00 90.06 91 ARG A CA 1
ATOM 654 C C . ARG A 1 91 ? 25.557 -1.757 -18.583 1.00 90.06 91 ARG A C 1
ATOM 656 O O . ARG A 1 91 ? 26.156 -2.743 -18.163 1.00 90.06 91 ARG A O 1
ATOM 663 N N . GLY A 1 92 ? 25.961 -0.513 -18.333 1.00 88.69 92 GLY A N 1
ATOM 664 C CA . GLY A 1 92 ? 27.091 -0.173 -17.464 1.00 88.69 92 GLY A CA 1
ATOM 665 C C . GLY A 1 92 ? 28.468 -0.558 -17.993 1.00 88.69 92 GLY A C 1
ATOM 666 O O . GLY A 1 92 ? 29.464 -0.339 -17.304 1.00 88.69 92 GLY A O 1
ATOM 667 N N . LEU A 1 93 ? 28.571 -1.087 -19.217 1.00 90.50 93 LEU A N 1
ATOM 668 C CA . LEU A 1 93 ? 29.872 -1.449 -19.778 1.00 90.50 93 LEU A CA 1
ATOM 669 C C . LEU A 1 93 ? 30.773 -0.229 -19.979 1.00 90.50 93 LEU A C 1
ATOM 671 O O . LEU A 1 93 ? 31.981 -0.350 -19.796 1.00 90.50 93 LEU A O 1
ATOM 675 N N . ALA A 1 94 ? 30.204 0.942 -20.286 1.00 90.25 94 ALA A N 1
ATOM 676 C CA . ALA A 1 94 ? 30.969 2.178 -20.439 1.00 90.25 94 ALA A CA 1
ATOM 677 C C . ALA A 1 94 ? 31.398 2.796 -19.102 1.00 90.25 94 ALA A C 1
ATOM 679 O O . ALA A 1 94 ? 32.310 3.616 -19.076 1.00 90.25 94 ALA A O 1
ATOM 680 N N . ALA A 1 95 ? 30.767 2.397 -17.993 1.00 84.56 95 ALA A N 1
ATOM 681 C CA . ALA A 1 95 ? 31.172 2.810 -16.652 1.00 84.56 95 ALA A CA 1
ATOM 682 C C . ALA A 1 95 ? 32.373 2.004 -16.122 1.00 84.56 95 ALA A C 1
ATOM 684 O O . ALA A 1 95 ? 32.953 2.364 -15.095 1.00 84.56 95 ALA A O 1
ATOM 685 N N . ARG A 1 96 ? 32.774 0.923 -16.808 1.00 86.06 96 ARG A N 1
ATOM 686 C CA . ARG A 1 96 ? 33.954 0.149 -16.425 1.00 86.06 96 ARG A CA 1
ATOM 687 C C . ARG A 1 96 ? 35.237 0.960 -16.651 1.00 86.06 96 ARG A C 1
ATOM 689 O O . ARG A 1 96 ? 35.382 1.585 -17.701 1.00 86.06 96 ARG A O 1
ATOM 696 N N . PRO A 1 97 ? 36.220 0.886 -15.735 1.00 86.12 97 PRO A N 1
ATOM 697 C CA . PRO A 1 97 ? 37.463 1.652 -15.846 1.00 86.12 97 PRO A CA 1
ATOM 698 C C . PRO A 1 97 ? 38.330 1.255 -17.052 1.00 86.12 97 PRO A C 1
ATOM 700 O O . PRO A 1 97 ? 39.219 2.008 -17.437 1.00 86.12 97 PRO A O 1
ATOM 703 N N . ASP A 1 98 ? 38.097 0.077 -17.634 1.00 89.31 98 ASP A N 1
ATOM 704 C CA . ASP A 1 98 ? 38.799 -0.452 -18.802 1.00 89.31 98 ASP A CA 1
ATOM 705 C C . ASP A 1 98 ? 38.044 -0.241 -20.129 1.00 89.31 98 ASP A C 1
ATOM 707 O O . ASP A 1 98 ? 38.538 -0.663 -21.176 1.00 89.31 98 ASP A O 1
ATOM 711 N N . CYS A 1 99 ? 36.890 0.437 -20.123 1.00 92.00 99 CYS A N 1
ATOM 712 C CA . CYS A 1 99 ? 36.218 0.878 -21.345 1.00 92.00 99 CYS A CA 1
ATOM 713 C C . CYS A 1 99 ? 36.814 2.207 -21.833 1.00 92.00 99 CYS A C 1
ATOM 715 O O . CYS A 1 99 ? 36.723 3.232 -21.163 1.00 92.00 99 CYS A O 1
ATOM 717 N N . LEU A 1 100 ? 37.408 2.203 -23.026 1.00 92.44 100 LEU A N 1
ATOM 718 C CA . LEU A 1 100 ? 38.119 3.353 -23.595 1.00 92.44 100 LEU A CA 1
ATOM 719 C C . LEU A 1 100 ? 37.233 4.236 -24.475 1.00 92.44 100 LEU A C 1
ATOM 721 O O . LEU A 1 100 ? 37.442 5.445 -24.548 1.00 92.44 100 LEU A O 1
ATOM 725 N N . ALA A 1 101 ? 36.291 3.625 -25.193 1.00 92.38 101 ALA A N 1
ATOM 726 C CA . ALA A 1 101 ? 35.436 4.315 -26.147 1.00 92.38 101 ALA A CA 1
ATOM 727 C C . ALA A 1 101 ? 34.147 3.531 -26.408 1.00 92.38 101 ALA A C 1
ATOM 729 O O . ALA A 1 101 ? 34.148 2.298 -26.437 1.00 92.38 101 ALA A O 1
ATOM 730 N N . VAL A 1 102 ? 33.072 4.273 -26.657 1.00 93.38 102 VAL A N 1
ATOM 731 C CA . VAL A 1 102 ? 31.806 3.762 -27.175 1.00 93.38 102 VAL A CA 1
ATOM 732 C C . VAL A 1 102 ? 31.473 4.528 -28.443 1.00 93.38 102 VAL A C 1
ATOM 734 O O . VAL A 1 102 ? 31.552 5.755 -28.472 1.00 93.38 102 VAL A O 1
ATOM 737 N N . GLU A 1 103 ? 31.063 3.796 -29.463 1.00 94.81 103 GLU A N 1
ATOM 738 C CA . GLU A 1 103 ? 30.586 4.320 -30.730 1.00 94.81 103 GLU A CA 1
ATOM 739 C C . GLU A 1 103 ? 29.244 3.660 -31.066 1.00 94.81 103 GLU A C 1
ATOM 741 O O . GLU A 1 103 ? 29.068 2.459 -30.862 1.00 94.81 103 GLU A O 1
ATOM 746 N N . ILE A 1 104 ? 28.294 4.449 -31.567 1.00 93.94 104 ILE A N 1
ATOM 747 C CA . ILE A 1 104 ? 27.035 3.964 -32.139 1.00 93.94 104 ILE A CA 1
ATOM 748 C C . ILE A 1 104 ? 27.043 4.355 -33.618 1.00 93.94 104 ILE A C 1
ATOM 750 O O . ILE A 1 104 ? 27.226 5.535 -33.926 1.00 93.94 104 ILE A O 1
ATOM 754 N N . VAL A 1 105 ? 26.868 3.386 -34.515 1.00 93.31 105 VAL A N 1
ATOM 755 C CA . VAL A 1 105 ? 26.978 3.569 -35.974 1.00 93.31 105 VAL A CA 1
ATOM 756 C C . VAL A 1 105 ? 25.707 3.125 -36.704 1.00 93.31 105 VAL A C 1
ATOM 758 O O . VAL A 1 105 ? 24.791 2.591 -36.087 1.00 93.31 105 VAL A O 1
ATOM 761 N N . GLU A 1 106 ? 25.637 3.396 -38.011 1.00 90.31 106 GLU A N 1
ATOM 762 C CA . GLU A 1 106 ? 24.517 3.021 -38.900 1.00 90.31 106 GLU A CA 1
ATOM 763 C C . GLU A 1 106 ? 23.147 3.621 -38.529 1.00 90.31 106 GLU A C 1
ATOM 765 O O . GLU A 1 106 ? 22.100 3.090 -38.888 1.00 90.31 106 GLU A O 1
ATOM 770 N N . CYS A 1 107 ? 23.133 4.776 -37.859 1.00 90.25 107 CYS A N 1
ATOM 771 C CA . CYS A 1 107 ? 21.925 5.587 -37.703 1.00 90.25 107 CYS A CA 1
ATOM 772 C C . CYS A 1 107 ? 21.807 6.568 -38.883 1.00 90.25 107 CYS A C 1
ATOM 774 O O . CYS A 1 107 ? 22.626 7.481 -39.003 1.00 90.25 107 CYS A O 1
ATOM 776 N N . ASP A 1 108 ? 20.801 6.381 -39.740 1.00 91.50 108 ASP A N 1
ATOM 777 C CA . ASP A 1 108 ? 20.485 7.234 -40.892 1.00 91.50 108 ASP A CA 1
ATOM 778 C C . ASP A 1 108 ? 19.247 8.111 -40.596 1.00 91.50 108 ASP A C 1
ATOM 780 O O . ASP A 1 108 ? 18.108 7.627 -40.651 1.00 91.50 108 ASP A O 1
ATOM 784 N N . PRO A 1 109 ? 19.434 9.418 -40.313 1.00 86.44 109 PRO A N 1
ATOM 785 C CA . PRO A 1 109 ? 18.334 10.341 -40.046 1.00 86.44 109 PRO A CA 1
ATOM 786 C C . PRO A 1 109 ? 17.363 10.512 -41.218 1.00 86.44 109 PRO A C 1
ATOM 788 O O . PRO A 1 109 ? 16.198 10.835 -40.989 1.00 86.44 109 PRO A O 1
ATOM 791 N N . GLU A 1 110 ? 17.805 10.308 -42.465 1.00 89.19 110 GLU A N 1
ATOM 792 C CA . GLU A 1 110 ? 16.937 10.441 -43.643 1.00 89.19 110 GLU A CA 1
ATOM 793 C C . GLU A 1 110 ? 15.915 9.299 -43.721 1.00 89.19 110 GLU A C 1
ATOM 795 O O . GLU A 1 110 ? 14.816 9.474 -44.252 1.00 89.19 110 GLU A O 1
ATOM 800 N N . ARG A 1 111 ? 16.249 8.141 -43.140 1.00 87.75 111 ARG A N 1
ATOM 801 C CA . ARG A 1 111 ? 15.380 6.958 -43.055 1.00 87.75 111 ARG A CA 1
ATOM 802 C C . ARG A 1 111 ? 14.595 6.871 -41.748 1.00 87.75 111 ARG A C 1
ATOM 804 O O . ARG A 1 111 ? 13.693 6.043 -41.638 1.00 87.75 111 ARG A O 1
ATOM 811 N N . ASP A 1 112 ? 14.885 7.736 -40.779 1.00 90.94 112 ASP A N 1
ATOM 812 C CA . ASP A 1 112 ? 14.271 7.734 -39.449 1.00 90.94 112 ASP A CA 1
ATOM 813 C C . ASP A 1 112 ? 13.232 8.852 -39.262 1.00 90.94 112 ASP A C 1
ATOM 815 O O . ASP A 1 112 ? 13.285 9.637 -38.314 1.00 90.94 112 ASP A O 1
ATOM 819 N N . ALA A 1 113 ? 12.244 8.933 -40.158 1.00 83.50 113 ALA A N 1
ATOM 820 C CA . ALA A 1 113 ? 11.226 9.993 -40.128 1.00 83.50 113 ALA A CA 1
ATOM 821 C C . ALA A 1 113 ? 10.457 10.092 -38.787 1.00 83.50 113 ALA A C 1
ATOM 823 O O . ALA A 1 113 ? 9.921 11.148 -38.453 1.00 83.50 113 ALA A O 1
ATOM 824 N N . GLY A 1 114 ? 10.402 9.002 -38.012 1.00 87.31 114 GLY A N 1
ATOM 825 C CA . GLY A 1 114 ? 9.777 8.943 -36.686 1.00 87.31 114 GLY A CA 1
ATOM 826 C C . GLY A 1 114 ? 10.736 9.133 -35.505 1.00 87.31 114 GLY A C 1
ATOM 827 O O . GLY A 1 114 ? 10.286 9.047 -34.356 1.00 87.31 114 GLY A O 1
ATOM 828 N N . ALA A 1 115 ? 12.030 9.357 -35.753 1.00 91.12 115 ALA A N 1
ATOM 829 C CA . ALA A 1 115 ? 13.106 9.385 -34.759 1.00 91.12 115 ALA A CA 1
ATOM 830 C C . ALA A 1 115 ? 13.168 8.119 -33.869 1.00 91.12 115 ALA A C 1
ATOM 832 O O . ALA A 1 115 ? 13.564 8.189 -32.703 1.00 91.12 115 ALA A O 1
ATOM 833 N N . ALA A 1 116 ? 12.683 6.976 -34.363 1.00 91.56 116 ALA A N 1
ATOM 834 C CA . ALA A 1 116 ? 12.647 5.719 -33.623 1.00 91.56 116 ALA A CA 1
ATOM 835 C C . ALA A 1 116 ? 14.063 5.166 -33.427 1.00 91.56 116 ALA A C 1
ATOM 837 O O . ALA A 1 116 ? 14.465 4.919 -32.288 1.00 91.56 116 ALA A O 1
ATOM 838 N N . THR A 1 117 ? 14.843 5.087 -34.506 1.00 93.50 117 THR A N 1
ATOM 839 C CA . THR A 1 117 ? 16.242 4.646 -34.467 1.00 93.50 117 THR A CA 1
ATOM 840 C C . THR A 1 117 ? 17.106 5.599 -33.646 1.00 93.50 117 THR A C 1
ATOM 842 O O . THR A 1 117 ? 17.889 5.158 -32.810 1.00 93.50 117 THR A O 1
ATOM 845 N N . ALA A 1 118 ? 16.918 6.911 -33.794 1.00 91.81 118 ALA A N 1
ATOM 846 C CA . ALA A 1 118 ? 17.629 7.923 -33.022 1.00 91.81 118 ALA A CA 1
ATOM 847 C C . ALA A 1 118 ? 17.345 7.804 -31.515 1.00 91.81 118 ALA A C 1
ATOM 849 O O . ALA A 1 118 ? 18.269 7.874 -30.702 1.00 91.81 118 ALA A O 1
ATOM 850 N N . ARG A 1 119 ? 16.084 7.566 -31.117 1.00 92.88 119 ARG A N 1
ATOM 851 C CA . ARG A 1 119 ? 15.734 7.296 -29.710 1.00 92.88 119 ARG A CA 1
ATOM 852 C C . ARG A 1 119 ? 16.398 6.020 -29.195 1.00 92.88 119 ARG A C 1
ATOM 854 O O . ARG A 1 119 ? 16.870 6.018 -28.060 1.00 92.88 119 ARG A O 1
ATOM 861 N N . LEU A 1 120 ? 16.475 4.970 -30.013 1.00 92.75 120 LEU A N 1
ATOM 862 C CA . LEU A 1 120 ? 17.170 3.733 -29.649 1.00 92.75 120 LEU A CA 1
ATOM 863 C C . LEU A 1 120 ? 18.680 3.931 -29.509 1.00 92.75 120 LEU A C 1
ATOM 865 O O . LEU A 1 120 ? 19.254 3.458 -28.534 1.00 92.75 120 LEU A O 1
ATOM 869 N N . ALA A 1 121 ? 19.315 4.688 -30.402 1.00 93.31 121 ALA A N 1
ATOM 870 C CA . ALA A 1 121 ? 20.728 5.044 -30.288 1.00 93.31 121 ALA A CA 1
ATOM 871 C C . ALA A 1 121 ? 21.019 5.787 -28.969 1.00 93.31 121 ALA A C 1
ATOM 873 O O . ALA A 1 121 ? 21.952 5.439 -28.246 1.00 93.31 121 ALA A O 1
ATOM 874 N N . VAL A 1 122 ? 20.172 6.755 -28.596 1.00 92.44 122 VAL A N 1
ATOM 875 C CA . VAL A 1 122 ? 20.270 7.443 -27.295 1.00 92.44 122 VAL A CA 1
ATOM 876 C C . VAL A 1 122 ? 20.048 6.475 -26.131 1.00 92.44 122 VAL A C 1
ATOM 878 O O . VAL A 1 122 ? 20.762 6.555 -25.128 1.00 92.44 122 VAL A O 1
ATOM 881 N N . ALA A 1 123 ? 19.097 5.546 -26.250 1.00 91.25 123 ALA A N 1
ATOM 882 C CA . ALA A 1 123 ? 18.833 4.538 -25.227 1.00 91.25 123 ALA A CA 1
ATOM 883 C C . ALA A 1 123 ? 20.027 3.585 -25.039 1.00 91.25 123 ALA A C 1
ATOM 885 O O . ALA A 1 123 ? 20.377 3.281 -23.900 1.00 91.25 123 ALA A O 1
ATOM 886 N N . LEU A 1 124 ? 20.693 3.175 -26.125 1.00 92.75 124 LEU A N 1
ATOM 887 C CA . LEU A 1 124 ? 21.903 2.348 -26.099 1.00 92.75 124 LEU A CA 1
ATOM 888 C C . LEU A 1 124 ? 23.038 3.051 -25.354 1.00 92.75 124 LEU A C 1
ATOM 890 O O . LEU A 1 124 ? 23.593 2.476 -24.418 1.00 92.75 124 LE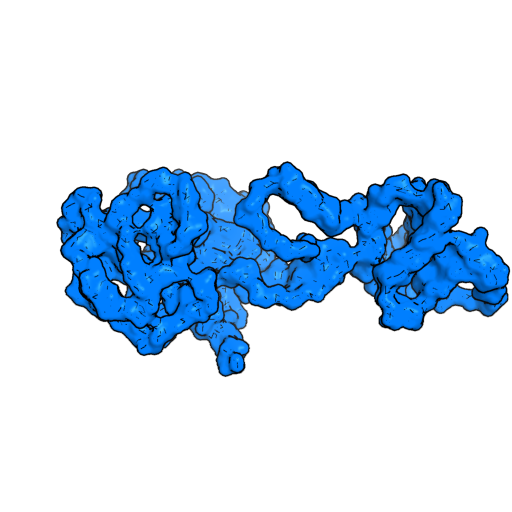U A O 1
ATOM 894 N N . VAL A 1 125 ? 23.330 4.311 -25.697 1.00 92.38 125 VAL A N 1
ATOM 895 C CA . VAL A 1 125 ? 24.339 5.116 -24.983 1.00 92.38 125 VAL A CA 1
ATOM 896 C C . VAL A 1 125 ? 23.967 5.279 -23.511 1.00 92.38 125 VAL A C 1
ATOM 898 O O . VAL A 1 125 ? 24.802 5.078 -22.631 1.00 92.38 125 VAL A O 1
ATOM 901 N N . SER A 1 126 ? 22.703 5.598 -23.229 1.00 90.25 126 SER A N 1
ATOM 902 C CA . SER A 1 126 ? 22.213 5.764 -21.859 1.00 90.25 126 SER A CA 1
ATOM 903 C C . SER A 1 126 ? 22.355 4.477 -21.052 1.00 90.25 126 SER A C 1
ATOM 905 O O . SER A 1 126 ? 22.768 4.537 -19.900 1.00 90.25 126 SER A O 1
ATOM 907 N N . SER A 1 127 ? 22.067 3.315 -21.647 1.00 89.88 127 SER A N 1
ATOM 908 C CA . SER A 1 127 ? 22.235 2.027 -20.975 1.00 89.88 127 SER A CA 1
ATOM 909 C C . SER A 1 127 ? 23.706 1.705 -20.727 1.00 89.88 127 SER A C 1
ATOM 911 O O . SER A 1 127 ? 24.076 1.360 -19.607 1.00 89.88 127 SER A O 1
ATOM 913 N N . LEU A 1 128 ? 24.566 1.898 -21.732 1.00 91.50 128 LEU A N 1
ATOM 914 C CA . LEU A 1 128 ? 26.016 1.711 -21.625 1.00 91.50 128 LEU A CA 1
ATOM 915 C C . LEU A 1 128 ? 26.624 2.523 -20.474 1.00 91.50 128 LEU A C 1
ATOM 917 O O . LEU A 1 128 ? 27.509 2.025 -19.778 1.00 91.50 128 LEU A O 1
ATOM 921 N N . LEU A 1 129 ? 26.126 3.742 -20.252 1.00 89.81 129 LEU A N 1
ATOM 922 C CA . LEU A 1 129 ? 26.551 4.640 -19.174 1.00 89.81 129 LEU A CA 1
ATOM 923 C C . LEU A 1 129 ? 25.833 4.401 -17.836 1.00 89.81 129 LEU A C 1
ATOM 925 O O . LEU A 1 129 ? 26.246 4.956 -16.818 1.00 89.81 129 LEU A O 1
ATOM 929 N N . ALA A 1 130 ? 24.742 3.635 -17.815 1.00 88.81 130 ALA A N 1
ATOM 930 C CA . ALA A 1 130 ? 23.936 3.472 -16.615 1.00 88.81 130 ALA A CA 1
ATOM 931 C C . ALA A 1 130 ? 24.646 2.590 -15.569 1.00 88.81 130 ALA A C 1
ATOM 933 O O . ALA A 1 130 ? 25.309 1.626 -15.942 1.00 88.81 130 ALA A O 1
ATOM 934 N N . PRO A 1 131 ? 24.469 2.842 -14.258 1.00 86.06 131 PRO A N 1
ATOM 935 C CA . PRO A 1 131 ? 25.110 2.032 -13.224 1.00 86.06 131 PRO A CA 1
ATOM 936 C C . PRO A 1 131 ? 24.696 0.559 -13.303 1.00 86.06 131 PRO A C 1
ATOM 938 O O . PRO A 1 131 ? 23.519 0.254 -13.563 1.00 86.06 131 PRO A O 1
ATOM 941 N N . ALA A 1 132 ? 25.639 -0.346 -13.033 1.00 84.56 132 ALA A N 1
ATOM 942 C CA . ALA A 1 132 ? 25.338 -1.764 -12.895 1.00 84.56 132 ALA A CA 1
ATOM 943 C C . ALA A 1 132 ? 24.467 -2.012 -11.649 1.00 84.56 132 ALA A C 1
ATOM 945 O O . ALA A 1 132 ? 24.431 -1.199 -10.722 1.00 84.56 132 ALA A O 1
ATOM 946 N N . ALA A 1 133 ? 23.770 -3.151 -11.599 1.00 87.31 133 ALA A N 1
ATOM 947 C CA . ALA A 1 133 ? 22.900 -3.494 -10.468 1.00 87.31 133 ALA A CA 1
ATOM 948 C C . ALA A 1 133 ? 23.644 -3.446 -9.119 1.00 87.31 133 ALA A C 1
ATOM 950 O O . ALA A 1 133 ? 23.136 -2.905 -8.140 1.00 87.31 133 ALA A O 1
ATOM 951 N N . GLN A 1 134 ? 24.877 -3.955 -9.083 1.00 87.25 134 GLN A N 1
ATOM 952 C CA . GLN A 1 134 ? 25.713 -3.986 -7.878 1.00 87.25 134 GLN A CA 1
ATOM 953 C C . GLN A 1 134 ? 26.095 -2.583 -7.392 1.00 87.25 134 GLN A C 1
ATOM 955 O O . GLN A 1 134 ? 26.100 -2.343 -6.185 1.00 87.25 134 GLN A O 1
ATOM 960 N N . ASP A 1 135 ? 26.343 -1.646 -8.311 1.00 89.50 135 ASP A N 1
ATOM 961 C CA . ASP A 1 135 ? 26.647 -0.256 -7.963 1.00 89.50 135 ASP A CA 1
ATOM 962 C C . ASP A 1 135 ? 25.431 0.423 -7.325 1.00 89.50 135 ASP A C 1
ATOM 964 O O . ASP A 1 135 ? 25.565 1.130 -6.328 1.00 89.50 135 ASP A O 1
ATOM 968 N N . LEU A 1 136 ? 24.227 0.163 -7.849 1.00 92.06 136 LEU A N 1
ATOM 969 C CA . LEU A 1 136 ? 22.977 0.683 -7.282 1.00 92.06 136 LEU A CA 1
ATOM 970 C C . LEU A 1 136 ? 22.736 0.150 -5.862 1.00 92.06 136 LEU A C 1
ATOM 972 O O . LEU A 1 136 ? 22.424 0.931 -4.963 1.00 92.06 136 LEU A O 1
ATOM 976 N N . VAL A 1 137 ? 22.961 -1.148 -5.635 1.00 94.00 137 VAL A N 1
ATOM 977 C CA . VAL A 1 137 ? 22.874 -1.757 -4.294 1.00 94.00 137 VAL A CA 1
ATOM 978 C C . VAL A 1 137 ? 23.919 -1.164 -3.344 1.00 94.00 137 VAL A C 1
ATOM 980 O O . VAL A 1 137 ? 23.623 -0.908 -2.175 1.00 94.00 137 VAL A O 1
ATOM 983 N N . ALA A 1 138 ? 25.142 -0.912 -3.820 1.00 92.81 138 ALA A N 1
ATOM 984 C CA . ALA A 1 138 ? 26.195 -0.297 -3.016 1.00 92.81 138 ALA A CA 1
ATOM 985 C C . ALA A 1 138 ? 25.861 1.155 -2.638 1.00 92.81 138 ALA A C 1
ATOM 987 O O . ALA A 1 138 ? 26.087 1.559 -1.492 1.00 92.81 138 ALA A O 1
ATOM 988 N N . LEU A 1 139 ? 25.281 1.925 -3.565 1.00 94.00 139 LEU A N 1
ATOM 989 C CA . LEU A 1 139 ? 24.788 3.278 -3.304 1.00 94.00 139 LEU A CA 1
ATOM 990 C C . LEU A 1 139 ? 23.686 3.268 -2.238 1.00 94.00 139 LEU A C 1
ATOM 992 O O . LEU A 1 139 ? 23.781 4.022 -1.267 1.00 94.00 139 LEU A O 1
ATOM 996 N N . GLU A 1 140 ? 22.690 2.385 -2.358 1.00 95.44 140 GLU A N 1
ATOM 997 C CA . GLU A 1 140 ? 21.636 2.239 -1.345 1.00 95.44 140 GLU A CA 1
ATOM 998 C C . GLU A 1 140 ? 22.213 1.806 0.010 1.00 95.44 140 GLU A C 1
ATOM 1000 O O . GLU A 1 140 ? 21.888 2.395 1.034 1.00 95.44 140 GLU A O 1
ATOM 1005 N N . THR A 1 141 ? 23.148 0.855 0.035 1.00 94.62 141 THR A N 1
ATOM 1006 C CA . THR A 1 141 ? 23.805 0.401 1.276 1.00 94.62 141 THR A CA 1
ATOM 1007 C C . THR A 1 141 ? 24.604 1.512 1.965 1.00 94.62 141 THR A C 1
ATOM 1009 O O . THR A 1 141 ? 24.740 1.521 3.195 1.00 94.62 141 THR A O 1
ATOM 1012 N N . THR A 1 142 ? 25.167 2.431 1.179 1.00 96.56 142 THR A N 1
ATOM 1013 C CA . THR A 1 142 ? 25.992 3.541 1.670 1.00 96.56 142 THR A CA 1
ATOM 1014 C C . THR A 1 142 ? 25.139 4.683 2.212 1.00 96.56 142 THR A C 1
ATOM 1016 O O . THR A 1 142 ? 25.477 5.262 3.244 1.00 96.56 142 THR A O 1
ATOM 1019 N N . HIS A 1 143 ? 24.048 5.019 1.522 1.00 96.94 143 HIS A N 1
ATOM 1020 C CA . HIS A 1 143 ? 23.248 6.210 1.816 1.00 96.94 143 HIS A CA 1
ATOM 1021 C C . HIS A 1 143 ? 21.920 5.916 2.529 1.00 96.94 143 HIS A C 1
ATOM 1023 O O . HIS A 1 143 ? 21.339 6.819 3.129 1.00 96.94 143 HIS A O 1
ATOM 1029 N N . GLY A 1 144 ? 21.435 4.678 2.474 1.00 97.00 144 GLY A N 1
ATOM 1030 C CA . GLY A 1 144 ? 20.174 4.238 3.058 1.00 97.00 144 GLY A CA 1
ATOM 1031 C C . GLY A 1 144 ? 20.298 3.758 4.504 1.00 97.00 144 GLY A C 1
ATOM 1032 O O . GLY A 1 144 ? 21.352 3.322 4.975 1.00 97.00 144 GLY A O 1
ATOM 1033 N N . ALA A 1 145 ? 19.177 3.811 5.222 1.00 97.19 145 ALA A N 1
ATOM 1034 C CA . ALA A 1 145 ? 19.046 3.134 6.505 1.00 97.19 145 ALA A CA 1
ATOM 1035 C C . ALA A 1 145 ? 18.970 1.609 6.300 1.00 97.19 145 ALA A C 1
ATOM 1037 O O . ALA A 1 145 ? 18.446 1.119 5.304 1.00 97.19 145 ALA A O 1
ATOM 1038 N N . ARG A 1 146 ? 19.477 0.838 7.268 1.00 95.56 146 ARG A N 1
ATOM 1039 C CA . ARG A 1 146 ? 19.605 -0.632 7.173 1.00 95.56 146 ARG A CA 1
ATOM 1040 C C . ARG A 1 146 ? 18.433 -1.385 7.808 1.00 95.56 146 ARG A C 1
ATOM 1042 O O . ARG A 1 146 ? 18.623 -2.407 8.456 1.00 95.56 146 ARG A O 1
ATOM 1049 N N . ASN A 1 147 ? 17.226 -0.845 7.679 1.00 95.69 147 ASN A N 1
ATOM 1050 C CA . ASN A 1 147 ? 16.010 -1.406 8.277 1.00 95.69 147 ASN A CA 1
ATOM 1051 C C . ASN A 1 147 ? 15.287 -2.430 7.379 1.00 95.69 147 ASN A C 1
ATOM 1053 O O . ASN A 1 147 ? 14.266 -2.969 7.795 1.00 95.69 147 ASN A O 1
ATOM 1057 N N . TYR A 1 148 ? 15.804 -2.698 6.177 1.00 95.88 148 TYR A N 1
ATOM 1058 C CA . TYR A 1 148 ? 15.338 -3.751 5.273 1.00 95.88 148 TYR A CA 1
ATOM 1059 C C . TYR A 1 148 ? 16.501 -4.652 4.847 1.00 95.88 148 TYR A C 1
ATOM 1061 O O . TYR A 1 148 ? 17.655 -4.225 4.837 1.00 95.88 148 TYR A O 1
ATOM 1069 N N . ALA A 1 149 ? 16.174 -5.881 4.446 1.00 94.62 149 ALA A N 1
ATOM 1070 C CA . ALA A 1 149 ? 17.082 -6.814 3.781 1.00 94.62 149 ALA A CA 1
ATOM 1071 C C . ALA A 1 149 ? 16.511 -7.192 2.396 1.00 94.62 149 ALA A C 1
ATOM 1073 O O . ALA A 1 149 ? 15.888 -8.249 2.267 1.00 94.62 149 ALA A O 1
ATOM 1074 N N . PRO A 1 150 ? 16.633 -6.315 1.378 1.00 95.62 150 PRO A N 1
ATOM 1075 C CA . PRO A 1 150 ? 16.076 -6.566 0.051 1.00 95.62 150 PRO A CA 1
ATOM 1076 C C . PRO A 1 150 ? 16.726 -7.771 -0.640 1.00 95.62 150 PRO A C 1
ATOM 1078 O O . PRO A 1 150 ? 17.902 -8.074 -0.427 1.00 95.62 150 PRO A O 1
ATOM 1081 N N . LEU A 1 151 ? 15.970 -8.431 -1.522 1.00 93.56 151 LEU A N 1
ATOM 1082 C CA . LEU A 1 151 ? 16.534 -9.401 -2.462 1.00 93.56 151 LEU A CA 1
ATOM 1083 C C . LEU A 1 151 ? 17.476 -8.686 -3.450 1.00 93.56 151 LEU A C 1
ATOM 1085 O O . LEU A 1 151 ? 17.241 -7.521 -3.769 1.00 93.56 151 LEU A O 1
ATOM 1089 N N . PRO A 1 152 ? 18.503 -9.362 -3.997 1.00 86.81 152 PRO A N 1
ATOM 1090 C CA . PRO A 1 152 ? 19.504 -8.747 -4.875 1.00 86.81 152 PRO A CA 1
ATOM 1091 C C . PRO A 1 152 ? 18.993 -8.480 -6.309 1.00 86.81 152 PRO A C 1
ATOM 1093 O O . PRO A 1 152 ? 19.753 -8.589 -7.267 1.00 86.81 152 PRO A O 1
ATOM 1096 N N . ALA A 1 153 ? 17.709 -8.157 -6.474 1.00 92.88 153 ALA A N 1
ATOM 1097 C CA . ALA A 1 153 ? 17.086 -7.817 -7.749 1.00 92.88 153 ALA A CA 1
ATOM 1098 C C . ALA A 1 153 ? 16.746 -6.320 -7.775 1.00 92.88 153 ALA A C 1
ATOM 1100 O O . ALA A 1 153 ? 15.905 -5.852 -7.009 1.00 92.88 153 ALA A O 1
ATOM 1101 N N . VAL A 1 154 ? 17.392 -5.569 -8.670 1.00 95.50 154 VAL A N 1
ATOM 1102 C CA . VAL A 1 154 ? 17.192 -4.118 -8.793 1.00 95.50 154 VAL A CA 1
ATOM 1103 C C . VAL A 1 154 ? 16.157 -3.841 -9.877 1.00 95.50 154 VAL A C 1
ATOM 1105 O O . VAL A 1 154 ? 16.488 -3.810 -11.060 1.00 95.50 154 VAL A O 1
ATOM 1108 N N . LEU A 1 155 ? 14.896 -3.681 -9.475 1.00 95.50 155 LEU A N 1
ATOM 1109 C CA . LEU A 1 155 ? 13.764 -3.473 -10.383 1.00 95.50 155 LEU A CA 1
ATOM 1110 C C . LEU A 1 155 ? 13.802 -2.084 -11.040 1.00 95.50 155 LEU A C 1
ATOM 1112 O O . LEU A 1 155 ? 14.099 -1.088 -10.385 1.00 95.50 155 LEU A O 1
ATOM 1116 N N . ALA A 1 156 ? 13.476 -2.018 -12.333 1.00 92.50 156 ALA A N 1
ATOM 1117 C CA . ALA A 1 156 ? 13.542 -0.793 -13.139 1.00 92.50 156 ALA A CA 1
ATOM 1118 C C . ALA A 1 156 ? 12.271 -0.508 -13.950 1.00 92.50 156 ALA A C 1
ATOM 1120 O O . ALA A 1 156 ? 11.977 0.647 -14.254 1.00 92.50 156 ALA A O 1
ATOM 1121 N N . ARG A 1 157 ? 11.521 -1.550 -14.321 1.00 92.19 157 ARG A N 1
ATOM 1122 C CA . ARG A 1 157 ? 10.284 -1.443 -15.105 1.00 92.19 157 ARG A CA 1
ATOM 1123 C C . ARG A 1 157 ? 9.253 -2.419 -14.565 1.00 92.19 157 ARG A C 1
ATOM 1125 O O . ARG A 1 157 ? 9.614 -3.496 -14.099 1.00 92.19 157 ARG A O 1
ATOM 1132 N N . ALA A 1 158 ? 7.978 -2.073 -14.676 1.00 95.81 158 ALA A N 1
ATOM 1133 C CA . ALA A 1 158 ? 6.882 -2.950 -14.303 1.00 95.81 158 ALA A CA 1
ATOM 1134 C C . ALA A 1 158 ? 5.660 -2.706 -15.196 1.00 95.81 158 ALA A C 1
ATOM 1136 O O . ALA A 1 158 ? 5.454 -1.590 -15.667 1.00 95.81 158 ALA A O 1
ATOM 1137 N N . GLU A 1 159 ? 4.888 -3.758 -15.456 1.00 95.38 159 GLU A N 1
ATOM 1138 C CA . GLU A 1 159 ? 3.712 -3.737 -16.327 1.00 95.38 159 GLU A CA 1
ATOM 1139 C C . GLU A 1 159 ? 2.805 -4.930 -15.998 1.00 95.38 159 GLU A C 1
ATOM 1141 O O . GLU A 1 159 ? 3.221 -6.092 -16.094 1.00 95.38 159 GLU A O 1
ATOM 1146 N N . GLY A 1 160 ? 1.564 -4.655 -15.590 1.00 95.81 160 GLY A N 1
ATOM 1147 C CA . GLY A 1 160 ? 0.623 -5.693 -15.174 1.00 95.81 160 GLY A CA 1
ATOM 1148 C C . GLY A 1 160 ? 1.192 -6.523 -14.019 1.00 95.81 160 GLY A C 1
ATOM 1149 O O . GLY A 1 160 ? 1.587 -5.980 -12.994 1.00 95.81 160 GLY A O 1
ATOM 1150 N N . CYS A 1 161 ? 1.274 -7.842 -14.174 1.00 96.81 161 CYS A N 1
ATOM 1151 C CA . CYS A 1 161 ? 1.860 -8.730 -13.163 1.00 96.81 161 CYS A CA 1
ATOM 1152 C C . CYS A 1 161 ? 3.375 -8.953 -13.321 1.00 96.81 161 CYS A C 1
ATOM 1154 O O . CYS A 1 161 ? 3.933 -9.803 -12.634 1.00 96.81 161 CYS A O 1
ATOM 1156 N N . HIS A 1 162 ? 4.049 -8.261 -14.242 1.00 97.69 162 HIS A N 1
ATOM 1157 C CA . HIS A 1 162 ? 5.468 -8.476 -14.517 1.00 97.69 162 HIS A CA 1
ATOM 1158 C C . HIS A 1 162 ? 6.328 -7.295 -14.074 1.00 97.69 162 HIS A C 1
ATOM 1160 O O . HIS A 1 162 ? 5.937 -6.135 -14.202 1.00 97.69 162 HIS A O 1
ATOM 1166 N N . VAL A 1 163 ? 7.537 -7.608 -13.615 1.00 97.12 163 VAL A N 1
ATOM 1167 C CA . VAL A 1 163 ? 8.593 -6.635 -13.315 1.00 97.12 163 VAL A CA 1
ATOM 1168 C C . VAL A 1 163 ? 9.876 -7.030 -14.037 1.00 97.12 163 VAL A C 1
ATOM 1170 O O . VAL A 1 163 ? 10.110 -8.209 -14.303 1.00 97.12 163 VAL A O 1
ATOM 1173 N N . TRP A 1 164 ? 10.706 -6.049 -14.369 1.00 93.94 164 TRP A N 1
ATOM 1174 C CA . TRP A 1 164 ? 12.008 -6.245 -14.991 1.00 93.94 164 TRP A CA 1
ATOM 1175 C C . TRP A 1 164 ? 13.076 -5.568 -14.150 1.00 93.94 164 TRP A C 1
ATOM 1177 O O . TRP A 1 164 ? 12.891 -4.424 -13.720 1.00 93.94 164 TRP A O 1
ATOM 1187 N N . ASP A 1 165 ? 14.187 -6.263 -13.929 1.00 93.44 165 ASP A N 1
ATOM 1188 C CA . ASP A 1 165 ? 15.365 -5.648 -13.330 1.00 93.44 165 ASP A CA 1
ATOM 1189 C C . ASP A 1 165 ? 16.158 -4.807 -14.341 1.00 93.44 165 ASP A C 1
ATOM 1191 O O . ASP A 1 165 ? 15.885 -4.790 -15.544 1.00 93.44 165 ASP A O 1
ATOM 1195 N N . VAL A 1 166 ? 17.143 -4.066 -13.838 1.00 86.81 166 VAL A N 1
ATOM 1196 C CA . VAL A 1 166 ? 18.060 -3.258 -14.654 1.00 86.81 166 VAL A CA 1
ATOM 1197 C C . VAL A 1 166 ? 18.887 -4.092 -15.642 1.00 86.81 166 VAL A C 1
ATOM 1199 O O . VAL A 1 166 ? 19.411 -3.533 -16.600 1.00 86.81 166 VAL A O 1
ATOM 1202 N N . GLU A 1 167 ? 18.997 -5.406 -15.437 1.00 81.56 167 GLU A N 1
ATOM 1203 C CA . GLU A 1 167 ? 19.664 -6.357 -16.336 1.00 81.56 167 GLU A CA 1
ATOM 1204 C C . GLU A 1 167 ? 18.676 -6.991 -17.333 1.00 81.56 167 GLU A C 1
ATOM 1206 O O . GLU A 1 167 ? 19.008 -7.963 -18.011 1.00 81.56 167 GLU A O 1
ATOM 1211 N N . GLY A 1 168 ? 17.445 -6.473 -17.416 1.00 81.94 168 GLY A N 1
ATOM 1212 C CA . GLY A 1 168 ? 16.407 -6.917 -18.343 1.00 81.94 168 GLY A CA 1
ATOM 1213 C C . GLY A 1 168 ? 15.741 -8.244 -17.985 1.00 81.94 168 GLY A C 1
ATOM 1214 O O . GLY A 1 168 ? 14.883 -8.707 -18.743 1.00 81.94 168 GLY A O 1
ATOM 1215 N N . ARG A 1 169 ? 16.075 -8.872 -16.850 1.00 86.88 169 ARG A N 1
ATOM 1216 C CA . ARG A 1 169 ? 15.436 -10.132 -16.452 1.00 86.88 169 ARG A CA 1
ATOM 1217 C C . ARG A 1 169 ? 14.003 -9.851 -16.041 1.00 86.88 169 ARG A C 1
ATOM 1219 O O . ARG A 1 169 ? 13.741 -8.967 -15.229 1.00 86.88 169 ARG A O 1
ATOM 1226 N N . ARG A 1 170 ? 13.078 -10.623 -16.606 1.00 92.88 170 ARG A N 1
ATOM 1227 C CA . ARG A 1 170 ? 11.644 -10.522 -16.337 1.00 92.88 170 ARG A CA 1
ATOM 1228 C C . ARG A 1 170 ? 11.237 -11.481 -15.226 1.00 92.88 170 ARG A C 1
ATOM 1230 O O . ARG A 1 170 ? 11.550 -12.668 -15.293 1.00 92.88 170 ARG A O 1
ATOM 1237 N N . TYR A 1 171 ? 10.455 -10.983 -14.280 1.00 96.56 171 TYR A N 1
ATOM 1238 C CA . TYR A 1 171 ? 9.877 -11.741 -13.179 1.00 96.56 171 TYR A CA 1
ATOM 1239 C C . TYR A 1 171 ? 8.355 -11.623 -13.212 1.00 96.56 171 TYR A C 1
ATOM 1241 O O . TYR A 1 171 ? 7.807 -10.596 -13.616 1.00 96.56 171 TYR A O 1
ATOM 1249 N N . LEU A 1 172 ? 7.680 -12.680 -12.772 1.00 97.75 172 LEU A N 1
ATOM 1250 C CA . LEU A 1 172 ? 6.277 -12.618 -12.384 1.00 97.75 172 LEU A CA 1
ATOM 1251 C C . LEU A 1 172 ? 6.222 -12.134 -10.927 1.00 97.75 172 LEU A C 1
ATOM 1253 O O . LEU A 1 172 ? 6.786 -12.785 -10.047 1.00 97.75 172 LEU A O 1
ATOM 1257 N N . ASP A 1 173 ? 5.582 -10.995 -10.671 1.00 97.62 173 ASP A N 1
ATOM 1258 C CA . ASP A 1 173 ? 5.466 -10.429 -9.326 1.00 97.62 173 ASP A CA 1
ATOM 1259 C C . ASP A 1 173 ? 4.332 -11.104 -8.547 1.00 97.62 173 ASP A C 1
ATOM 1261 O O . ASP A 1 173 ? 3.155 -10.773 -8.692 1.00 97.62 173 ASP A O 1
ATOM 1265 N N . MET A 1 174 ? 4.712 -12.051 -7.692 1.00 95.69 174 MET A N 1
ATOM 1266 C CA . MET A 1 174 ? 3.805 -12.742 -6.770 1.00 95.69 174 MET A CA 1
ATOM 1267 C C . MET A 1 174 ? 3.746 -12.083 -5.381 1.00 95.69 174 MET A C 1
ATOM 1269 O O . MET A 1 174 ? 3.057 -12.583 -4.500 1.00 95.69 174 MET A O 1
ATOM 1273 N N . MET A 1 175 ? 4.443 -10.958 -5.177 1.00 95.25 175 MET A N 1
ATOM 1274 C CA . MET A 1 175 ? 4.369 -10.153 -3.953 1.00 95.25 175 MET A CA 1
ATOM 1275 C C . MET A 1 175 ? 3.337 -9.027 -4.075 1.00 95.25 175 MET A C 1
ATOM 1277 O O . MET A 1 175 ? 2.701 -8.665 -3.084 1.00 95.25 175 MET A O 1
ATOM 1281 N N . SER A 1 176 ? 3.183 -8.443 -5.272 1.00 96.12 176 SER A N 1
ATOM 1282 C CA . SER A 1 176 ? 2.266 -7.323 -5.560 1.00 96.12 176 SER A CA 1
ATOM 1283 C C . SER A 1 176 ? 2.420 -6.156 -4.571 1.00 96.12 176 SER A C 1
ATOM 1285 O O . SER A 1 176 ? 1.431 -5.579 -4.108 1.00 96.12 176 SER A O 1
ATOM 1287 N N . ALA A 1 177 ? 3.668 -5.872 -4.179 1.00 95.81 177 ALA A N 1
ATOM 1288 C CA . ALA A 1 177 ? 4.034 -4.964 -3.088 1.00 95.81 177 ALA A CA 1
ATOM 1289 C C . ALA A 1 177 ? 3.148 -5.137 -1.834 1.00 95.81 177 ALA A C 1
ATOM 1291 O O . ALA A 1 177 ? 2.526 -4.189 -1.350 1.00 95.81 177 ALA A O 1
ATOM 1292 N N . TYR A 1 178 ? 3.068 -6.369 -1.326 1.00 96.62 178 TYR A N 1
ATOM 1293 C CA . TYR A 1 178 ? 2.298 -6.733 -0.134 1.00 96.62 178 TYR A CA 1
ATOM 1294 C C . TYR A 1 178 ? 0.794 -6.429 -0.255 1.00 96.62 178 TYR A C 1
ATOM 1296 O O . TYR A 1 178 ? 0.188 -6.003 0.731 1.00 96.62 178 TYR A O 1
ATOM 1304 N N . SER A 1 179 ? 0.196 -6.668 -1.434 1.00 97.00 179 SER A N 1
ATOM 1305 C CA . SER A 1 179 ? -1.210 -6.368 -1.801 1.00 97.00 179 SER A CA 1
ATOM 1306 C C . SER A 1 179 ? -1.500 -4.901 -2.182 1.00 97.00 179 SER A C 1
ATOM 1308 O O . SER A 1 179 ? -2.656 -4.516 -2.326 1.00 97.00 179 SER A O 1
ATOM 1310 N N . ALA A 1 180 ? -0.489 -4.047 -2.377 1.00 97.62 180 ALA A N 1
ATOM 1311 C CA . ALA A 1 180 ? -0.724 -2.667 -2.822 1.00 97.62 180 ALA A CA 1
ATOM 1312 C C . ALA A 1 180 ? -1.007 -2.541 -4.327 1.00 97.62 180 ALA A C 1
ATOM 1314 O O . ALA A 1 180 ? -1.725 -1.633 -4.737 1.00 97.62 180 ALA A O 1
ATOM 1315 N N . VAL A 1 181 ? -0.481 -3.456 -5.145 1.00 96.69 181 VAL A N 1
ATOM 1316 C CA . VAL A 1 181 ? -0.577 -3.408 -6.615 1.00 96.69 181 VAL A CA 1
ATOM 1317 C C . VAL A 1 181 ? -1.622 -4.407 -7.131 1.00 96.69 181 VAL A C 1
ATOM 1319 O O . VAL A 1 181 ? -1.373 -5.182 -8.050 1.00 96.69 181 VAL A O 1
ATOM 1322 N N . SER A 1 182 ? -2.813 -4.421 -6.522 1.00 95.50 182 SER A N 1
ATOM 1323 C CA . SER A 1 182 ? -3.893 -5.366 -6.868 1.00 95.50 182 SER A CA 1
ATOM 1324 C C . SER A 1 182 ? -4.402 -5.240 -8.311 1.00 95.50 182 SER A C 1
ATOM 1326 O O . SER A 1 182 ? -4.898 -6.215 -8.862 1.00 95.50 182 SER A O 1
ATOM 1328 N N . PHE A 1 183 ? -4.230 -4.070 -8.929 1.00 96.38 183 PHE A N 1
ATOM 1329 C CA . PHE A 1 183 ? -4.655 -3.756 -10.301 1.00 96.38 183 PHE A CA 1
ATOM 1330 C C . PHE A 1 183 ? -3.574 -4.056 -11.354 1.00 96.38 183 PHE A C 1
ATOM 1332 O O . PHE A 1 183 ? -3.766 -3.814 -12.542 1.00 96.38 183 PHE A O 1
ATOM 1339 N N . GLY A 1 184 ? -2.408 -4.547 -10.919 1.00 96.44 184 GLY A N 1
ATOM 1340 C CA . GLY A 1 184 ? -1.214 -4.640 -11.750 1.00 96.44 184 GLY A CA 1
ATOM 1341 C C . GLY A 1 184 ? -0.435 -3.324 -11.842 1.00 96.44 184 GLY A C 1
ATOM 1342 O O . GLY A 1 184 ? -0.944 -2.223 -11.620 1.00 96.44 184 GLY A O 1
ATOM 1343 N N . HIS A 1 185 ? 0.853 -3.450 -12.138 1.00 97.62 185 HIS A N 1
ATOM 1344 C CA . HIS A 1 185 ? 1.795 -2.344 -12.216 1.00 97.62 185 HIS A CA 1
ATOM 1345 C C . HIS A 1 185 ? 1.505 -1.442 -13.410 1.00 97.62 185 HIS A C 1
ATOM 1347 O O . HIS A 1 185 ? 1.313 -1.922 -14.529 1.00 97.62 185 HIS A O 1
ATOM 1353 N N . GLY A 1 186 ? 1.534 -0.128 -13.174 1.00 94.44 186 GLY A N 1
ATOM 1354 C CA . GLY A 1 186 ? 1.437 0.873 -14.236 1.00 94.44 186 GLY A CA 1
ATOM 1355 C C . GLY A 1 186 ? 0.099 0.876 -14.976 1.00 94.44 186 GLY A C 1
ATOM 1356 O O . GLY A 1 186 ? 0.077 1.214 -16.157 1.00 94.44 186 GLY A O 1
ATOM 1357 N N . HIS A 1 187 ? -1.001 0.495 -14.313 1.00 97.44 187 HIS A N 1
ATOM 1358 C CA . HIS A 1 187 ? -2.320 0.442 -14.944 1.00 97.44 187 HIS A CA 1
ATOM 1359 C C . HIS A 1 187 ? -2.659 1.780 -15.643 1.00 97.44 187 HIS A C 1
ATOM 1361 O O . HIS A 1 187 ? -2.711 2.812 -14.959 1.00 97.44 187 HIS A O 1
ATOM 1367 N N . PRO A 1 188 ? -2.918 1.806 -16.970 1.00 96.69 188 PRO A N 1
ATOM 1368 C CA . PRO A 1 188 ? -3.008 3.052 -17.737 1.00 96.69 188 PRO A CA 1
ATOM 1369 C C . PRO A 1 188 ? -4.046 4.044 -17.206 1.00 96.69 188 PRO A C 1
ATOM 1371 O O . PRO A 1 188 ? -3.782 5.244 -17.165 1.00 96.69 188 PRO A O 1
ATOM 1374 N N . TRP A 1 189 ? -5.198 3.552 -16.736 1.00 97.12 189 TRP A N 1
ATOM 1375 C CA . TRP A 1 189 ? -6.234 4.403 -16.143 1.00 97.12 189 TRP A CA 1
ATOM 1376 C C . TRP A 1 189 ? -5.747 5.072 -14.847 1.00 97.12 189 TRP A C 1
ATOM 1378 O O . TRP A 1 189 ? -5.905 6.279 -14.673 1.00 97.12 189 TRP A O 1
ATOM 1388 N N . LEU A 1 190 ? -5.074 4.332 -13.961 1.00 98.06 190 LEU A N 1
ATOM 1389 C CA . LEU A 1 190 ? -4.581 4.889 -12.698 1.00 98.06 190 LEU A CA 1
ATOM 1390 C C . LEU A 1 190 ? -3.466 5.914 -12.939 1.00 98.06 190 LEU A C 1
ATOM 1392 O O . LEU A 1 190 ? -3.442 6.968 -12.304 1.00 98.06 190 LEU A O 1
ATOM 1396 N N . VAL A 1 191 ? -2.573 5.633 -13.895 1.00 98.38 191 VAL A N 1
ATOM 1397 C CA . VAL A 1 191 ? -1.500 6.555 -14.295 1.00 98.38 191 VAL A CA 1
ATOM 1398 C C . VAL A 1 191 ? -2.077 7.840 -14.892 1.00 98.38 191 VAL A C 1
ATOM 1400 O O . VAL A 1 191 ? -1.624 8.925 -14.528 1.00 98.38 191 VAL A O 1
ATOM 1403 N N . ALA A 1 192 ? -3.095 7.740 -15.752 1.00 98.38 192 ALA A N 1
ATOM 1404 C CA . ALA A 1 192 ? -3.780 8.903 -16.313 1.00 98.38 192 ALA A CA 1
ATOM 1405 C C . ALA A 1 192 ? -4.463 9.745 -15.222 1.00 98.38 192 ALA A C 1
ATOM 1407 O O . ALA A 1 192 ? -4.240 10.950 -15.161 1.00 98.38 192 ALA A O 1
ATOM 1408 N N . ALA A 1 193 ? -5.204 9.117 -14.299 1.00 98.44 193 ALA A N 1
ATOM 1409 C CA . ALA A 1 193 ? -5.858 9.820 -13.191 1.00 98.44 193 ALA A CA 1
ATOM 1410 C C . ALA A 1 193 ? -4.854 10.580 -12.304 1.00 98.44 193 ALA A C 1
ATOM 1412 O O . ALA A 1 193 ? -5.104 11.722 -11.910 1.00 98.44 193 ALA A O 1
ATOM 1413 N N . LEU A 1 194 ? -3.697 9.968 -12.025 1.00 98.56 194 LEU A N 1
ATOM 1414 C CA . LEU A 1 194 ? -2.602 10.610 -11.301 1.00 98.56 194 LEU A CA 1
ATOM 1415 C C . LEU A 1 194 ? -2.040 11.804 -12.086 1.00 98.56 194 LEU A C 1
ATOM 1417 O O . LEU A 1 194 ? -1.919 12.898 -11.532 1.00 98.56 194 LEU A O 1
ATOM 1421 N N . ALA A 1 195 ? -1.694 11.608 -13.361 1.00 98.50 195 ALA A N 1
ATOM 1422 C CA . ALA A 1 195 ? -1.077 12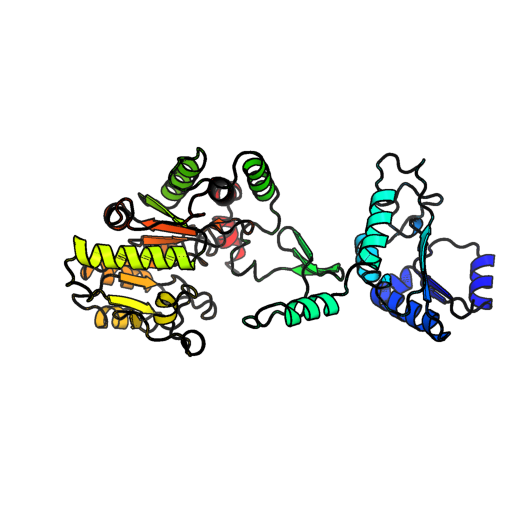.637 -14.194 1.00 98.50 195 ALA A CA 1
ATOM 1423 C C . ALA A 1 195 ? -2.001 13.849 -14.397 1.00 98.50 195 ALA A C 1
ATOM 1425 O O . ALA A 1 195 ? -1.577 14.987 -14.179 1.00 98.50 195 ALA A O 1
ATOM 1426 N N . ASP A 1 196 ? -3.265 13.606 -14.741 1.00 98.44 196 ASP A N 1
ATOM 1427 C CA . ASP A 1 196 ? -4.255 14.651 -15.002 1.00 98.44 196 ASP A CA 1
ATOM 1428 C C . ASP A 1 196 ? -4.523 15.488 -13.748 1.00 98.44 196 ASP A C 1
ATOM 1430 O O . ASP A 1 196 ? -4.545 16.721 -13.801 1.00 98.44 196 ASP A O 1
ATOM 1434 N N . GLN A 1 197 ? -4.679 14.845 -12.586 1.00 98.62 197 GLN A N 1
ATOM 1435 C CA . GLN A 1 197 ? -4.913 15.576 -11.344 1.00 98.62 197 GLN A CA 1
ATOM 1436 C C . GLN A 1 197 ? -3.668 16.350 -10.891 1.00 98.62 197 GLN A C 1
ATOM 1438 O O . GLN A 1 197 ? -3.795 17.484 -10.418 1.00 98.62 197 GLN A O 1
ATOM 1443 N N . ALA A 1 198 ? -2.466 15.788 -11.062 1.00 98.12 198 ALA A N 1
ATOM 1444 C CA . ALA A 1 198 ? -1.213 16.446 -10.690 1.00 98.12 198 ALA A CA 1
ATOM 1445 C C . ALA A 1 198 ? -0.968 17.743 -11.480 1.00 98.12 198 ALA A C 1
ATOM 1447 O O . ALA A 1 198 ? -0.434 18.702 -10.921 1.00 98.12 198 ALA A O 1
ATOM 1448 N N . GLN A 1 199 ? -1.400 17.803 -12.744 1.00 98.06 199 GLN A N 1
ATOM 1449 C CA . GLN A 1 199 ? -1.315 19.011 -13.576 1.00 98.06 199 GLN A CA 1
ATOM 1450 C C . GLN A 1 199 ? -2.290 20.118 -13.146 1.00 98.06 199 GLN A C 1
ATOM 1452 O O . GLN A 1 199 ? -2.076 21.285 -13.471 1.00 98.06 199 GLN A O 1
ATOM 1457 N N . ARG A 1 200 ? -3.361 19.768 -12.424 1.00 97.81 200 ARG A N 1
ATOM 1458 C CA . ARG A 1 200 ? -4.422 20.701 -12.020 1.00 97.81 200 ARG A CA 1
ATOM 1459 C C . ARG A 1 200 ? -4.239 21.188 -10.589 1.00 97.81 200 ARG A C 1
ATOM 1461 O O . ARG A 1 200 ? -4.152 22.388 -10.345 1.00 97.81 200 ARG A O 1
ATOM 1468 N N . LEU A 1 201 ? -4.225 20.256 -9.639 1.00 97.75 201 LEU A N 1
ATOM 1469 C CA . LEU A 1 201 ? -4.115 20.540 -8.213 1.00 97.75 201 LEU A CA 1
ATOM 1470 C C . LEU A 1 201 ? -3.716 19.268 -7.466 1.00 97.75 201 LEU A C 1
ATOM 1472 O O . LEU A 1 201 ? -4.534 18.364 -7.308 1.00 97.75 201 LEU A O 1
ATOM 1476 N N . ALA A 1 202 ? -2.483 19.213 -6.968 1.00 96.19 202 ALA A N 1
ATOM 1477 C CA . ALA A 1 202 ? -2.018 18.052 -6.220 1.00 96.19 202 ALA A CA 1
ATOM 1478 C C . ALA A 1 202 ? -2.427 18.118 -4.737 1.00 96.19 202 ALA A C 1
ATOM 1480 O O . ALA A 1 202 ? -3.270 17.348 -4.275 1.00 96.19 202 ALA A O 1
ATOM 1481 N N . VAL A 1 203 ? -1.851 19.065 -3.987 1.00 95.19 203 VAL A N 1
ATOM 1482 C CA . VAL A 1 203 ? -2.010 19.151 -2.529 1.00 95.19 203 VAL A CA 1
ATOM 1483 C C . VAL A 1 203 ? -2.584 20.494 -2.110 1.00 95.19 203 VAL A C 1
ATOM 1485 O O . VAL A 1 203 ? -2.061 21.549 -2.454 1.00 95.19 203 VAL A O 1
ATOM 1488 N N . THR A 1 204 ? -3.636 20.432 -1.300 1.00 91.25 204 THR A N 1
ATOM 1489 C CA . THR A 1 204 ? -4.185 21.559 -0.544 1.00 91.25 204 THR A CA 1
ATOM 1490 C C . THR A 1 204 ? -4.268 21.163 0.916 1.00 91.25 204 THR A C 1
ATOM 1492 O O . THR A 1 204 ? -4.648 20.030 1.219 1.00 91.25 204 THR A O 1
ATOM 1495 N N . SER A 1 205 ? -3.972 22.087 1.830 1.00 92.94 205 SER A N 1
ATOM 1496 C CA . SER A 1 205 ? -4.228 21.830 3.245 1.00 92.94 205 SER A CA 1
ATOM 1497 C C . SER A 1 205 ? -5.720 21.575 3.476 1.00 92.94 205 SER A C 1
ATOM 1499 O O . SER A 1 205 ? -6.579 22.122 2.782 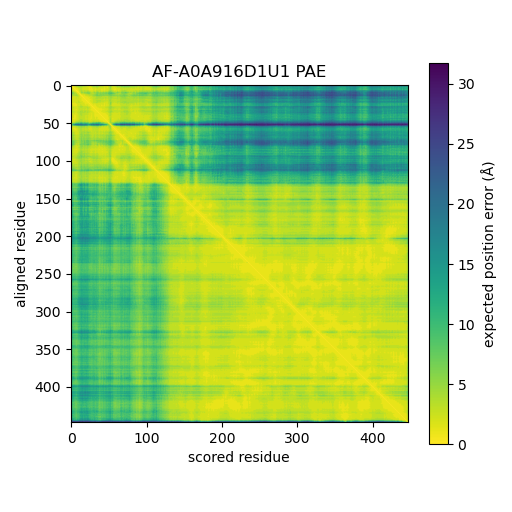1.00 92.94 205 SER A O 1
ATOM 1501 N N . ARG A 1 206 ? -6.045 20.797 4.513 1.00 94.88 206 ARG A N 1
ATOM 1502 C CA . ARG A 1 206 ? -7.430 20.547 4.949 1.00 94.88 206 ARG A CA 1
ATOM 1503 C C . ARG A 1 206 ? -8.156 21.790 5.487 1.00 94.88 206 ARG A C 1
ATOM 1505 O O . ARG A 1 206 ? -9.320 21.687 5.860 1.00 94.88 206 ARG A O 1
ATOM 1512 N N . ALA A 1 207 ? -7.488 22.947 5.504 1.00 95.69 207 ALA A N 1
ATOM 1513 C CA . ALA A 1 207 ? -8.107 24.247 5.752 1.00 95.69 207 ALA A CA 1
ATOM 1514 C C . ALA A 1 207 ? -8.966 24.728 4.567 1.00 95.69 207 ALA A C 1
ATOM 1516 O O . ALA A 1 207 ? -9.816 25.594 4.750 1.00 95.69 207 ALA A O 1
ATOM 1517 N N . PHE A 1 208 ? -8.760 24.165 3.373 1.00 97.25 208 PHE A N 1
ATOM 1518 C CA . PHE A 1 208 ? -9.547 24.456 2.181 1.00 97.25 208 PHE A CA 1
ATOM 1519 C C . PHE A 1 208 ? -10.250 23.196 1.680 1.00 97.25 208 PHE A C 1
ATOM 1521 O O . PHE A 1 208 ? -9.773 22.072 1.858 1.00 97.25 208 PHE A O 1
ATOM 1528 N N . HIS A 1 209 ? -11.385 23.391 1.016 1.00 97.44 209 HIS A N 1
ATOM 1529 C CA . HIS A 1 209 ? -12.011 22.327 0.246 1.00 97.44 209 HIS A CA 1
ATOM 1530 C C . HIS A 1 209 ? -11.275 22.131 -1.081 1.00 97.44 209 HIS A C 1
ATOM 1532 O O . HIS A 1 209 ? -10.767 23.082 -1.672 1.00 97.44 209 HIS A O 1
ATOM 1538 N N . ASN A 1 210 ? -11.272 20.892 -1.562 1.00 97.38 210 ASN A N 1
ATOM 1539 C CA . ASN A 1 210 ? -10.969 20.568 -2.948 1.00 97.38 210 ASN A CA 1
ATOM 1540 C C . ASN A 1 210 ? -12.173 19.835 -3.555 1.00 97.38 210 ASN A C 1
ATOM 1542 O O . ASN A 1 210 ? -12.994 19.277 -2.825 1.00 97.38 210 ASN A O 1
ATOM 1546 N N . GLU A 1 211 ? -12.295 19.867 -4.879 1.00 96.75 211 GLU A N 1
ATOM 1547 C CA . GLU A 1 211 ? -13.471 19.340 -5.585 1.00 96.75 211 GLU A CA 1
ATOM 1548 C C . GLU A 1 211 ? -13.512 17.807 -5.676 1.00 96.75 211 GLU A C 1
ATOM 1550 O O . GLU A 1 211 ? -14.585 17.235 -5.854 1.00 96.75 211 GLU A O 1
ATOM 1555 N N . VAL A 1 212 ? -12.370 17.131 -5.515 1.00 98.06 212 VAL A N 1
ATOM 1556 C CA . VAL A 1 212 ? -12.249 15.683 -5.749 1.00 98.06 212 VAL A CA 1
ATOM 1557 C C . VAL A 1 212 ? -12.561 14.879 -4.489 1.00 98.06 212 VAL A C 1
ATOM 1559 O O . VAL A 1 212 ? -13.283 13.882 -4.543 1.00 98.06 212 VAL A O 1
ATOM 1562 N N . LEU A 1 213 ? -12.078 15.336 -3.331 1.00 98.62 213 LEU A N 1
ATOM 1563 C CA . LEU A 1 213 ? -12.241 14.655 -2.048 1.00 98.62 213 LEU A CA 1
ATOM 1564 C C . LEU A 1 213 ? -13.702 14.267 -1.735 1.00 98.62 213 LEU A C 1
ATOM 1566 O O . LEU A 1 213 ? -13.912 13.121 -1.341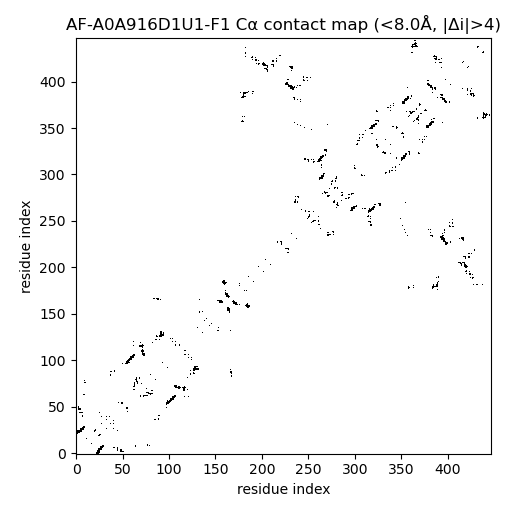 1.00 98.62 213 LEU A O 1
ATOM 1570 N N . PRO A 1 214 ? -14.723 15.129 -1.926 1.00 98.56 214 PRO A N 1
ATOM 1571 C CA . PRO A 1 214 ? -16.111 14.747 -1.665 1.00 98.56 214 PRO A CA 1
ATOM 1572 C C . PRO A 1 214 ? -16.578 13.542 -2.491 1.00 98.56 214 PRO A C 1
ATOM 1574 O O . PRO A 1 214 ? -17.281 12.680 -1.969 1.00 98.56 214 PRO A O 1
ATOM 1577 N N . THR A 1 215 ? -16.167 13.454 -3.761 1.00 98.44 215 THR A N 1
ATOM 1578 C CA . THR A 1 215 ? -16.551 12.342 -4.649 1.00 98.44 215 THR A CA 1
ATOM 1579 C C . THR A 1 215 ? -15.861 11.036 -4.271 1.00 98.44 215 THR A C 1
ATOM 1581 O O . THR A 1 215 ? -16.524 10.003 -4.211 1.00 98.44 215 THR A O 1
ATOM 1584 N N . PHE A 1 216 ? -14.578 11.097 -3.906 1.00 98.81 216 PHE A N 1
ATOM 1585 C CA . PHE A 1 216 ? -13.842 9.959 -3.357 1.00 98.81 216 PHE A CA 1
ATOM 1586 C C . PHE A 1 216 ? -14.483 9.433 -2.065 1.00 98.81 216 PHE A C 1
ATOM 1588 O O . PHE A 1 216 ? -14.762 8.242 -1.952 1.00 98.81 216 PHE A O 1
ATOM 1595 N N . LEU A 1 217 ? -14.780 10.322 -1.109 1.00 98.81 217 LEU A N 1
ATOM 1596 C CA . LEU A 1 217 ? -15.417 9.943 0.156 1.00 98.81 217 LEU A CA 1
ATOM 1597 C C . LEU A 1 217 ? -16.791 9.313 -0.067 1.00 98.81 217 LEU A C 1
ATOM 1599 O O . LEU A 1 217 ? -17.100 8.294 0.550 1.00 98.81 217 LEU A O 1
ATOM 1603 N N . ARG A 1 218 ? -17.604 9.891 -0.959 1.00 98.75 218 ARG A N 1
ATOM 1604 C CA . ARG A 1 218 ? -18.908 9.327 -1.318 1.00 98.75 218 ARG A CA 1
ATOM 1605 C C . ARG A 1 218 ? -18.752 7.923 -1.899 1.00 98.75 218 ARG A C 1
ATOM 1607 O O . ARG A 1 218 ? -19.394 7.004 -1.415 1.00 98.75 218 ARG A O 1
ATOM 1614 N N . ARG A 1 219 ? -17.864 7.738 -2.881 1.00 98.75 219 ARG A N 1
ATOM 1615 C CA . ARG A 1 219 ? -17.646 6.429 -3.509 1.00 98.75 219 ARG A CA 1
ATOM 1616 C C . ARG A 1 219 ? -17.211 5.374 -2.494 1.00 98.75 219 ARG A C 1
ATOM 1618 O O . ARG A 1 219 ? -17.748 4.272 -2.483 1.00 98.75 219 ARG A O 1
ATOM 1625 N N . LEU A 1 220 ? -16.271 5.728 -1.622 1.00 98.50 220 LEU A N 1
ATOM 1626 C CA . LEU A 1 220 ? -15.750 4.822 -0.606 1.00 98.50 220 LEU A CA 1
ATOM 1627 C C . LEU A 1 220 ? -16.827 4.427 0.422 1.00 98.50 220 LEU A C 1
ATOM 1629 O O . LEU A 1 220 ? -16.934 3.257 0.784 1.00 98.50 220 LEU A O 1
ATOM 1633 N N . THR A 1 221 ? -17.652 5.382 0.861 1.00 98.69 221 THR A N 1
ATOM 1634 C CA . THR A 1 221 ? -18.759 5.128 1.804 1.00 98.69 221 THR A CA 1
ATOM 1635 C C . THR A 1 221 ? -19.898 4.328 1.173 1.00 98.69 221 THR A C 1
ATOM 1637 O O . THR A 1 221 ? -20.399 3.400 1.798 1.00 98.69 221 THR A O 1
ATOM 1640 N N . GLU A 1 222 ? -20.262 4.609 -0.080 1.00 98.50 222 GLU A N 1
ATOM 1641 C CA . GLU A 1 222 ? -21.284 3.853 -0.818 1.00 98.50 222 GLU A CA 1
ATOM 1642 C C . GLU A 1 222 ? -20.869 2.396 -1.060 1.00 98.50 222 GLU A C 1
ATOM 1644 O O . GLU A 1 222 ? -21.692 1.501 -0.888 1.00 98.50 222 GLU A O 1
ATOM 1649 N N . LEU A 1 223 ? -19.603 2.145 -1.418 1.00 98.25 223 LEU A N 1
ATOM 1650 C CA . LEU A 1 223 ? -19.107 0.784 -1.657 1.00 98.25 223 LEU A CA 1
ATOM 1651 C C . LEU A 1 223 ? -19.031 -0.048 -0.376 1.00 98.25 223 LEU A C 1
ATOM 1653 O O . LEU A 1 223 ? -19.362 -1.225 -0.392 1.00 98.25 223 LEU A O 1
ATOM 1657 N N . THR A 1 224 ? -18.591 0.556 0.727 1.00 98.31 224 THR A N 1
ATOM 1658 C CA . THR A 1 224 ? -18.365 -0.166 1.991 1.00 98.31 224 THR A CA 1
ATOM 1659 C C . THR A 1 224 ? -19.578 -0.166 2.923 1.00 98.31 224 THR A C 1
ATOM 1661 O O . THR A 1 224 ? -19.611 -0.907 3.901 1.00 98.31 224 THR A O 1
ATOM 1664 N N . GLY A 1 225 ? -20.579 0.676 2.655 1.00 98.06 225 GLY A N 1
ATOM 1665 C CA . GLY A 1 225 ? -21.778 0.801 3.480 1.00 98.06 225 GLY A CA 1
ATOM 1666 C C . GLY A 1 225 ? -21.563 1.509 4.824 1.00 98.06 225 GLY A C 1
ATOM 1667 O O . GLY A 1 225 ? -22.411 1.381 5.708 1.00 98.06 225 GLY A O 1
ATOM 1668 N N . TYR A 1 226 ? -20.455 2.234 5.015 1.00 98.62 226 TYR A N 1
ATOM 1669 C CA . TYR A 1 226 ? -20.202 3.060 6.206 1.00 98.62 226 TYR A CA 1
ATOM 1670 C C . TYR A 1 226 ? -20.651 4.506 6.007 1.00 98.62 226 TYR A C 1
ATOM 1672 O O . TYR A 1 226 ? -20.541 5.053 4.915 1.00 98.62 226 TYR A O 1
ATOM 1680 N N . ALA A 1 227 ? -21.099 5.172 7.074 1.00 98.25 227 ALA A N 1
ATOM 1681 C CA . ALA A 1 227 ? -21.576 6.555 6.971 1.00 98.25 227 ALA A CA 1
ATOM 1682 C C . ALA A 1 227 ? -20.463 7.600 6.748 1.00 98.25 227 ALA A C 1
ATOM 1684 O O . ALA A 1 227 ? -20.725 8.684 6.211 1.00 98.25 227 ALA A O 1
ATOM 1685 N N . ARG A 1 228 ? -19.234 7.330 7.215 1.00 98.44 228 ARG A N 1
ATOM 1686 C CA . ARG A 1 228 ? -18.118 8.285 7.195 1.00 98.44 228 ARG A CA 1
ATOM 1687 C C . ARG A 1 228 ? -16.787 7.605 6.878 1.00 98.44 228 ARG A C 1
ATOM 1689 O O . ARG A 1 228 ? -16.555 6.455 7.237 1.00 98.44 228 ARG A O 1
ATOM 1696 N N . ALA A 1 229 ? -15.881 8.377 6.283 1.00 98.50 229 ALA A N 1
ATOM 1697 C CA . ALA A 1 229 ? -14.490 7.998 6.074 1.00 98.50 229 ALA A CA 1
ATOM 1698 C C . ALA A 1 229 ? -13.555 9.163 6.430 1.00 98.50 229 ALA A C 1
ATOM 1700 O O . ALA A 1 229 ? -13.832 10.319 6.098 1.00 98.50 229 ALA A O 1
ATOM 1701 N N . LEU A 1 230 ? -12.436 8.855 7.085 1.00 98.62 230 LEU A N 1
ATOM 1702 C CA . LEU A 1 230 ? -11.367 9.795 7.407 1.00 98.62 230 LEU A CA 1
ATOM 1703 C C . LEU A 1 230 ? -10.098 9.376 6.649 1.00 98.62 230 LEU A C 1
ATOM 1705 O O . LEU A 1 230 ? -9.444 8.412 7.050 1.00 98.62 230 LEU A O 1
ATOM 1709 N N . PRO A 1 231 ? -9.744 10.078 5.557 1.00 98.19 231 PRO A N 1
ATOM 1710 C CA . PRO A 1 231 ? -8.586 9.738 4.747 1.00 98.19 231 PRO A CA 1
ATOM 1711 C C . PRO A 1 231 ? -7.286 10.247 5.371 1.00 98.19 231 PRO A C 1
ATOM 1713 O O . PRO A 1 231 ? -7.189 11.391 5.830 1.00 98.19 231 PRO A O 1
ATOM 1716 N N . VAL A 1 232 ? -6.278 9.392 5.307 1.00 98.50 232 VAL A N 1
ATOM 1717 C CA . VAL A 1 232 ? -4.889 9.588 5.728 1.00 98.50 232 VAL A CA 1
ATOM 1718 C C . VAL A 1 232 ? -3.978 8.985 4.642 1.00 98.50 232 VAL A C 1
ATOM 1720 O O . VAL A 1 232 ? -4.443 8.728 3.530 1.00 98.50 232 VAL A O 1
ATOM 1723 N N . ASN A 1 233 ? -2.671 8.864 4.873 1.00 98.44 233 ASN A N 1
ATOM 1724 C CA . ASN A 1 233 ? -1.718 8.533 3.806 1.00 98.44 233 ASN A CA 1
ATOM 1725 C C . ASN A 1 233 ? -1.269 7.072 3.874 1.00 98.44 233 ASN A C 1
ATOM 1727 O O . ASN A 1 233 ? -1.160 6.393 2.857 1.00 98.44 233 ASN A O 1
ATOM 1731 N N . THR A 1 234 ? -0.978 6.582 5.077 1.00 98.75 234 THR A N 1
ATOM 1732 C CA . THR A 1 234 ? -0.440 5.229 5.288 1.00 98.75 234 THR A CA 1
ATOM 1733 C C . THR A 1 234 ? -1.375 4.365 6.127 1.00 98.75 234 THR A C 1
ATOM 1735 O O . THR A 1 234 ? -2.183 4.881 6.901 1.00 98.75 234 THR A O 1
ATOM 1738 N N . GLY A 1 235 ? -1.268 3.037 6.005 1.00 98.50 235 GLY A N 1
ATOM 1739 C CA . GLY A 1 235 ? -2.061 2.111 6.825 1.00 98.50 235 GLY A CA 1
ATOM 1740 C C . GLY A 1 235 ? -1.882 2.357 8.327 1.00 98.50 235 GLY A C 1
ATOM 1741 O O . GLY A 1 235 ? -2.867 2.435 9.051 1.00 98.50 235 GLY A O 1
ATOM 1742 N N . LEU A 1 236 ? -0.647 2.621 8.778 1.00 97.94 236 LEU A N 1
ATOM 1743 C CA . LEU A 1 236 ? -0.378 2.918 10.191 1.00 97.94 236 LEU A CA 1
ATOM 1744 C C . LEU A 1 236 ? -1.069 4.205 10.665 1.00 97.94 236 LEU A C 1
ATOM 1746 O O . LEU A 1 236 ? -1.501 4.268 11.807 1.00 97.94 236 LEU A O 1
ATOM 1750 N N . GLU A 1 237 ? -1.196 5.234 9.817 1.00 98.88 237 GLU A N 1
ATOM 1751 C CA . GLU A 1 237 ? -1.941 6.442 10.194 1.00 98.88 237 GLU A CA 1
ATOM 1752 C C . GLU A 1 237 ? -3.430 6.137 10.348 1.00 98.88 237 GLU A C 1
ATOM 1754 O O . GLU A 1 237 ? -4.052 6.651 11.271 1.00 98.88 237 GLU A O 1
ATOM 1759 N N . ALA A 1 238 ? -3.996 5.283 9.489 1.00 98.88 238 ALA A N 1
ATOM 1760 C CA . ALA A 1 238 ? -5.400 4.887 9.586 1.00 98.88 238 ALA A CA 1
ATOM 1761 C C . ALA A 1 238 ? -5.656 4.039 10.843 1.00 98.88 238 ALA A C 1
ATOM 1763 O O . ALA A 1 238 ? -6.668 4.225 11.517 1.00 98.88 238 ALA A O 1
ATOM 1764 N N . VAL A 1 239 ? -4.698 3.189 11.219 1.00 98.88 239 VAL A N 1
ATOM 1765 C CA . VAL A 1 239 ? -4.707 2.470 12.499 1.00 98.88 239 VAL A CA 1
ATOM 1766 C C . VAL A 1 239 ? -4.613 3.450 13.670 1.00 98.88 239 VAL A C 1
ATOM 1768 O O . VAL A 1 239 ? -5.432 3.379 14.578 1.00 98.88 239 VAL A O 1
ATOM 1771 N N . GLU A 1 240 ? -3.693 4.418 13.656 1.00 98.75 240 GLU A N 1
ATOM 1772 C CA . GLU A 1 240 ? -3.618 5.459 14.697 1.00 98.75 240 GLU A CA 1
ATOM 1773 C C . GLU A 1 240 ? -4.920 6.273 14.797 1.00 98.75 240 GLU A C 1
ATOM 1775 O O . GLU A 1 240 ? -5.375 6.608 15.896 1.00 98.75 240 GLU A O 1
ATOM 1780 N N . THR A 1 241 ? -5.573 6.570 13.667 1.00 98.88 241 THR A N 1
ATOM 1781 C CA . THR A 1 241 ? -6.911 7.172 13.648 1.00 98.88 241 THR A CA 1
ATOM 1782 C C . THR A 1 241 ? -7.925 6.273 14.359 1.00 98.88 241 THR A C 1
ATOM 1784 O O . THR A 1 241 ? -8.650 6.774 15.220 1.00 98.88 241 THR A O 1
ATOM 1787 N N . ALA A 1 242 ? -7.941 4.970 14.070 1.00 98.88 242 ALA A N 1
ATOM 1788 C CA . ALA A 1 242 ? -8.837 4.007 14.705 1.00 98.88 242 ALA A CA 1
ATOM 1789 C C . ALA A 1 242 ? -8.586 3.877 16.219 1.00 98.88 242 ALA A C 1
ATOM 1791 O O . ALA A 1 242 ? -9.530 3.943 17.004 1.00 98.88 242 ALA A O 1
ATOM 1792 N N . LEU A 1 243 ? -7.322 3.794 16.658 1.00 98.81 243 LEU A N 1
ATOM 1793 C CA . LEU A 1 243 ? -6.955 3.750 18.080 1.00 98.81 243 LEU A CA 1
ATOM 1794 C C . LEU A 1 243 ? -7.427 5.011 18.820 1.00 98.81 243 LEU A C 1
ATOM 1796 O O . LEU A 1 243 ? -7.968 4.932 19.929 1.00 98.81 243 LEU A O 1
ATOM 1800 N N . LYS A 1 244 ? -7.258 6.191 18.205 1.00 98.81 244 LYS A N 1
ATOM 1801 C CA . LYS A 1 244 ? -7.749 7.462 18.759 1.00 98.81 244 LYS A CA 1
ATOM 1802 C C . LYS A 1 244 ? -9.277 7.506 18.815 1.00 98.81 244 LYS A C 1
ATOM 1804 O O . LYS A 1 244 ? -9.810 7.962 19.828 1.00 98.81 244 LYS A O 1
ATOM 1809 N N . ALA A 1 245 ? -9.961 7.044 17.768 1.00 98.81 245 ALA A N 1
ATOM 1810 C CA . ALA A 1 245 ? -11.421 6.993 17.709 1.00 98.81 245 ALA A CA 1
ATOM 1811 C C . ALA A 1 245 ? -11.968 6.078 18.809 1.00 98.81 245 ALA A C 1
ATOM 1813 O O . ALA A 1 245 ? -12.768 6.524 19.627 1.00 98.81 245 ALA A O 1
ATOM 1814 N N . ALA A 1 246 ? -11.438 4.855 18.911 1.00 98.75 246 ALA A N 1
ATOM 1815 C CA . ALA A 1 246 ? -11.811 3.868 19.917 1.00 98.75 246 ALA A CA 1
ATOM 1816 C C . ALA A 1 246 ? -11.627 4.392 21.345 1.00 98.75 246 ALA A C 1
ATOM 1818 O O . ALA A 1 246 ? -12.549 4.328 22.153 1.00 98.75 246 ALA A O 1
ATOM 1819 N N . ARG A 1 247 ? -10.463 4.976 21.665 1.00 98.75 247 ARG A N 1
ATOM 1820 C CA . ARG A 1 247 ? -10.226 5.562 22.996 1.00 98.75 247 ARG A CA 1
ATOM 1821 C C . ARG A 1 247 ? -11.185 6.707 23.286 1.00 98.75 247 ARG A C 1
ATOM 1823 O O . ARG A 1 247 ? -11.760 6.766 24.370 1.00 98.75 247 ARG A O 1
ATOM 1830 N N . LYS A 1 248 ? -11.370 7.624 22.332 1.00 98.69 248 LYS A N 1
ATOM 1831 C CA . LYS A 1 248 ? -12.245 8.782 22.529 1.00 98.69 248 LYS A CA 1
ATOM 1832 C C . LYS A 1 248 ? -13.707 8.362 22.686 1.00 98.69 248 LYS A C 1
ATOM 1834 O O . LYS A 1 248 ? -14.365 8.879 23.585 1.00 98.69 248 LYS A O 1
ATOM 1839 N N . TRP A 1 249 ? -14.177 7.403 21.891 1.00 98.75 249 TRP A N 1
ATOM 1840 C CA . TRP A 1 249 ? -15.480 6.760 22.056 1.00 98.75 249 TRP A CA 1
ATOM 1841 C C . TRP A 1 249 ? -15.594 6.092 23.430 1.00 98.75 249 TRP A C 1
ATOM 1843 O O . TRP A 1 249 ? -16.533 6.370 24.172 1.00 98.75 249 TRP A O 1
ATOM 1853 N N . GLY A 1 250 ? -14.577 5.330 23.837 1.00 98.62 250 GLY A N 1
ATOM 1854 C CA . GLY A 1 250 ? -14.516 4.684 25.144 1.00 98.62 250 GLY A CA 1
ATOM 1855 C C . GLY A 1 250 ? -14.713 5.664 26.304 1.00 98.62 250 GLY A C 1
ATOM 1856 O O . GLY A 1 250 ? -15.495 5.409 27.215 1.00 98.62 250 GLY A O 1
ATOM 1857 N N . TYR A 1 251 ? -14.066 6.829 26.248 1.00 98.69 251 TYR A N 1
ATOM 1858 C CA . TYR A 1 251 ? -14.200 7.862 27.281 1.00 98.69 251 TYR A CA 1
ATOM 1859 C C . TYR A 1 251 ? -15.509 8.655 27.206 1.00 98.69 251 TYR A C 1
ATOM 1861 O O . TYR A 1 251 ? -16.045 9.055 28.237 1.00 98.69 251 TYR A O 1
ATOM 1869 N N . ARG A 1 252 ? -15.986 8.974 25.998 1.00 98.12 252 ARG A N 1
ATOM 1870 C CA . ARG A 1 252 ? -17.081 9.941 25.796 1.00 98.12 252 ARG A CA 1
ATOM 1871 C C . ARG A 1 252 ? -18.453 9.299 25.663 1.00 98.12 252 ARG A C 1
ATOM 1873 O O . ARG A 1 252 ? -19.432 9.957 25.995 1.00 98.12 252 ARG A O 1
ATOM 1880 N N . VAL A 1 253 ? -18.502 8.065 25.177 1.00 98.06 253 VAL A N 1
ATOM 1881 C CA . VAL A 1 253 ? -19.735 7.331 24.884 1.00 98.06 253 VAL A CA 1
ATOM 1882 C C . VAL A 1 253 ? -19.892 6.182 25.875 1.00 98.06 253 VAL A C 1
ATOM 1884 O O . VAL A 1 253 ? -20.820 6.213 26.677 1.00 98.06 253 VAL A O 1
ATOM 1887 N N . LYS A 1 254 ? -18.935 5.244 25.918 1.00 98.19 254 LYS A N 1
ATOM 1888 C CA . LYS A 1 254 ? -18.984 4.096 26.845 1.00 98.19 254 LYS A CA 1
ATOM 1889 C C . LYS A 1 254 ? -18.815 4.489 28.321 1.00 98.19 254 LYS A C 1
ATOM 1891 O O . LYS A 1 254 ? -19.294 3.797 29.214 1.00 98.19 254 LYS A O 1
ATOM 1896 N N . GLY A 1 255 ? -18.142 5.608 28.597 1.00 98.44 255 GLY A N 1
ATOM 1897 C CA . GLY A 1 255 ? -17.943 6.125 29.957 1.00 98.44 255 GLY A CA 1
ATOM 1898 C C . GLY A 1 255 ? -16.783 5.477 30.721 1.00 98.44 255 GLY A C 1
ATOM 1899 O O . GLY A 1 255 ? -16.775 5.478 31.953 1.00 98.44 255 GLY A O 1
ATOM 1900 N N . ILE A 1 256 ? -15.789 4.940 30.010 1.00 98.75 256 ILE A N 1
ATOM 1901 C CA . ILE A 1 256 ? -14.549 4.437 30.609 1.00 98.75 256 ILE A CA 1
ATOM 1902 C C . ILE A 1 256 ? -13.848 5.591 31.355 1.00 98.75 256 ILE A C 1
ATOM 1904 O O . ILE A 1 256 ? -13.763 6.699 30.815 1.00 98.75 256 ILE A O 1
ATOM 1908 N N . PRO A 1 257 ? -13.319 5.378 32.578 1.00 98.62 257 PRO A N 1
ATOM 1909 C CA . PRO A 1 257 ? -12.582 6.416 33.289 1.00 98.62 257 PRO A CA 1
ATOM 1910 C C . PRO A 1 257 ? -11.378 6.932 32.490 1.00 98.62 257 PRO A C 1
ATOM 1912 O O . PRO A 1 257 ? -10.752 6.190 31.732 1.00 98.62 257 PRO A O 1
ATOM 1915 N N . ALA A 1 258 ? -11.028 8.204 32.690 1.00 98.12 258 ALA A N 1
ATOM 1916 C CA . ALA A 1 258 ? -9.907 8.835 31.996 1.00 98.12 258 ALA A CA 1
ATOM 1917 C C . ALA A 1 258 ? -8.613 8.008 32.117 1.00 98.12 258 ALA A C 1
ATOM 1919 O O . ALA A 1 258 ? -8.299 7.485 33.188 1.00 98.12 258 ALA A O 1
ATOM 1920 N N . ASP A 1 259 ? -7.887 7.890 31.002 1.00 97.94 259 ASP A N 1
ATOM 1921 C CA . ASP A 1 259 ? -6.614 7.164 30.870 1.00 97.94 259 ASP A CA 1
ATOM 1922 C C . ASP A 1 259 ? -6.665 5.667 31.225 1.00 97.94 259 ASP A C 1
ATOM 1924 O O . ASP A 1 259 ? -5.632 5.040 31.465 1.00 97.94 259 ASP A O 1
ATOM 1928 N N . ARG A 1 260 ? -7.865 5.069 31.243 1.00 98.50 260 ARG A N 1
ATOM 1929 C CA . ARG A 1 260 ? -8.061 3.633 31.495 1.00 98.50 260 ARG A CA 1
ATOM 1930 C C . ARG A 1 260 ? -8.464 2.824 30.268 1.00 98.50 260 ARG A C 1
ATOM 1932 O O . ARG A 1 260 ? -8.563 1.616 30.408 1.00 98.50 260 ARG A O 1
ATOM 1939 N N . ALA A 1 261 ? -8.698 3.437 29.105 1.00 98.75 261 ALA A N 1
ATOM 1940 C CA . ALA A 1 261 ? -9.195 2.705 27.939 1.00 98.75 261 ALA A CA 1
ATOM 1941 C C . ALA A 1 261 ? -8.202 1.642 27.451 1.00 98.75 261 ALA A C 1
ATOM 1943 O O . ALA A 1 261 ? -7.030 1.933 27.194 1.00 98.75 261 ALA A O 1
ATOM 1944 N N . GLU A 1 262 ? -8.714 0.428 27.279 1.00 98.88 262 GLU A N 1
ATOM 1945 C CA . GLU A 1 262 ? -7.969 -0.736 26.819 1.00 98.88 262 GLU A CA 1
ATOM 1946 C C . GLU A 1 262 ? -8.343 -1.076 25.374 1.00 98.88 262 GLU A C 1
ATOM 1948 O O . GLU A 1 262 ? -9.501 -0.952 24.970 1.00 98.88 262 GLU A O 1
ATOM 1953 N N . ILE A 1 263 ? -7.361 -1.508 24.591 1.00 98.94 263 ILE A N 1
ATOM 1954 C CA . ILE A 1 263 ? -7.542 -2.035 23.240 1.00 98.94 263 ILE A CA 1
ATOM 1955 C C . ILE A 1 263 ? -6.876 -3.404 23.194 1.00 98.94 263 ILE A C 1
ATOM 1957 O O . ILE A 1 263 ? -5.706 -3.540 23.563 1.00 98.94 263 ILE A O 1
ATOM 1961 N N . ILE A 1 264 ? -7.636 -4.401 22.758 1.00 98.94 264 ILE A N 1
ATOM 1962 C CA . ILE A 1 264 ? -7.174 -5.775 22.591 1.00 98.94 264 ILE A CA 1
ATOM 1963 C C . ILE A 1 264 ? -6.790 -5.967 21.122 1.00 98.94 264 ILE A C 1
ATOM 1965 O O . ILE A 1 264 ? -7.538 -5.563 20.236 1.00 98.94 264 ILE A O 1
ATOM 1969 N N . ALA A 1 265 ? -5.641 -6.586 20.869 1.00 98.81 265 ALA A N 1
ATOM 1970 C CA . ALA A 1 265 ? -5.250 -7.113 19.562 1.00 98.81 265 ALA A CA 1
ATOM 1971 C C . ALA A 1 265 ? -4.883 -8.600 19.678 1.00 98.81 265 ALA A C 1
ATOM 1973 O O . ALA A 1 265 ? -4.909 -9.169 20.770 1.00 98.81 265 ALA A O 1
ATOM 1974 N N . CYS A 1 266 ? -4.522 -9.243 18.573 1.00 98.75 266 CYS A N 1
ATOM 1975 C CA . CYS A 1 266 ? -4.082 -10.637 18.588 1.00 98.75 266 CYS A CA 1
ATOM 1976 C C . CYS A 1 266 ? -2.557 -10.770 18.535 1.00 98.75 266 CYS A C 1
ATOM 1978 O O . CYS A 1 266 ? -1.878 -9.965 17.903 1.00 98.75 266 CYS A O 1
ATOM 1980 N N . ASP A 1 267 ? -2.000 -11.814 19.141 1.00 98.50 267 ASP A N 1
ATOM 1981 C CA . ASP A 1 267 ? -0.628 -12.236 18.865 1.00 98.50 267 ASP A CA 1
ATOM 1982 C C . ASP A 1 267 ? -0.478 -12.554 17.366 1.00 98.50 267 ASP A C 1
ATOM 1984 O O . ASP A 1 267 ? -1.401 -13.070 16.742 1.00 98.50 267 ASP A O 1
ATOM 1988 N N . GLY A 1 268 ? 0.662 -12.195 16.774 1.00 97.81 268 GLY A N 1
ATOM 1989 C CA . GLY A 1 268 ? 0.929 -12.289 15.333 1.00 97.81 268 GLY A CA 1
ATOM 1990 C C . GLY A 1 268 ? 0.503 -11.064 14.513 1.00 97.81 268 GLY A C 1
ATOM 1991 O O . GLY A 1 268 ? 0.758 -11.038 13.313 1.00 97.81 268 GLY A O 1
ATOM 1992 N N . ASN A 1 269 ? -0.115 -10.049 15.135 1.00 98.38 269 ASN A N 1
ATOM 1993 C CA . ASN A 1 269 ? -0.604 -8.871 14.411 1.00 98.38 269 ASN A CA 1
ATOM 1994 C C . ASN A 1 269 ? 0.504 -8.051 13.733 1.00 98.38 269 ASN A C 1
ATOM 1996 O O . ASN A 1 269 ? 1.604 -7.883 14.272 1.00 98.38 269 ASN A O 1
ATOM 2000 N N . PHE A 1 270 ? 0.145 -7.430 12.610 1.00 98.56 270 PHE A N 1
ATOM 2001 C CA . PHE A 1 270 ? 0.899 -6.351 11.987 1.00 98.56 270 PHE A CA 1
ATOM 2002 C C . PHE A 1 270 ? -0.021 -5.192 11.592 1.00 98.56 270 PHE A C 1
ATOM 2004 O O . PHE A 1 270 ? -0.503 -5.100 10.468 1.00 98.56 270 PHE A O 1
ATOM 2011 N N . HIS A 1 271 ? -0.181 -4.230 12.499 1.00 98.50 271 HIS A N 1
ATOM 2012 C CA . HIS A 1 271 ? -0.953 -3.012 12.222 1.00 98.50 271 HIS A CA 1
ATOM 2013 C C . HIS A 1 271 ? -0.076 -1.809 11.813 1.00 98.50 271 HIS A C 1
ATOM 2015 O O . HIS A 1 271 ? -0.557 -0.690 11.656 1.00 98.50 271 HIS A O 1
ATOM 2021 N N . GLY A 1 272 ? 1.245 -1.988 11.666 1.00 97.88 272 GLY A N 1
ATOM 2022 C CA . GLY A 1 272 ? 2.184 -0.916 11.306 1.00 97.88 272 GLY A CA 1
ATOM 2023 C C . GLY A 1 272 ? 3.353 -0.728 12.279 1.00 97.88 272 GLY A C 1
ATOM 2024 O O . GLY A 1 272 ? 3.735 -1.635 13.012 1.00 97.88 272 GLY A O 1
ATOM 2025 N N . ARG A 1 273 ? 3.987 0.453 12.228 1.00 98.06 273 ARG A N 1
ATOM 2026 C CA . ARG A 1 273 ? 5.311 0.706 12.840 1.00 98.06 273 ARG A CA 1
ATOM 2027 C C . ARG A 1 273 ? 5.393 1.935 13.757 1.00 98.06 273 ARG A C 1
ATOM 2029 O O . ARG A 1 273 ? 6.493 2.303 14.159 1.00 98.06 273 ARG A O 1
ATOM 2036 N N . SER A 1 274 ? 4.279 2.593 14.086 1.00 98.25 274 SER A N 1
ATOM 2037 C CA . SER A 1 274 ? 4.298 3.676 15.086 1.00 98.25 274 SER A CA 1
ATOM 2038 C C . SER A 1 274 ? 4.514 3.120 16.499 1.00 98.25 274 SER A C 1
ATOM 2040 O O . SER A 1 274 ? 4.275 1.940 16.748 1.00 98.25 274 SER A O 1
ATOM 2042 N N . ILE A 1 275 ? 4.913 3.977 17.447 1.00 98.31 275 ILE A N 1
ATOM 2043 C CA . ILE A 1 275 ? 5.191 3.578 18.840 1.00 98.31 275 ILE A CA 1
ATOM 2044 C C . ILE A 1 275 ? 3.983 2.891 19.498 1.00 98.31 275 ILE A C 1
ATOM 2046 O O . ILE A 1 275 ? 4.149 1.865 20.156 1.00 98.31 275 ILE A O 1
ATOM 2050 N N . ALA A 1 276 ? 2.769 3.430 19.332 1.00 97.25 276 ALA A N 1
ATOM 2051 C CA . ALA A 1 276 ? 1.575 2.827 19.926 1.00 97.25 276 ALA A CA 1
ATOM 2052 C C . ALA A 1 276 ? 1.265 1.466 19.292 1.00 97.25 276 ALA A C 1
ATOM 2054 O O . ALA A 1 276 ? 0.987 0.502 20.002 1.00 97.25 276 ALA A O 1
ATOM 2055 N N . ILE A 1 277 ? 1.383 1.378 17.968 1.00 98.38 277 ILE A N 1
ATOM 2056 C CA . ILE A 1 277 ? 1.077 0.171 17.206 1.00 98.38 277 ILE A CA 1
ATOM 2057 C C . ILE A 1 277 ? 2.065 -0.955 17.512 1.00 98.38 277 ILE A C 1
ATOM 2059 O O . ILE A 1 277 ? 1.643 -2.069 17.808 1.00 98.38 277 ILE A O 1
ATOM 2063 N N . VAL A 1 278 ? 3.376 -0.692 17.531 1.00 98.25 278 VAL A N 1
ATOM 2064 C CA . VAL A 1 278 ? 4.341 -1.739 17.914 1.00 98.25 278 VAL A CA 1
ATOM 2065 C C . VAL A 1 278 ? 4.198 -2.133 19.388 1.00 98.25 278 VAL A C 1
ATOM 2067 O O . VAL A 1 278 ? 4.532 -3.256 19.759 1.00 98.25 278 VAL A O 1
ATOM 2070 N N . GLY A 1 279 ? 3.602 -1.269 20.218 1.00 97.56 279 GLY A N 1
ATOM 2071 C CA . GLY A 1 279 ? 3.145 -1.611 21.564 1.00 97.56 279 GLY A CA 1
ATOM 2072 C C . GLY A 1 279 ? 2.088 -2.728 21.608 1.00 97.56 279 GLY A C 1
ATOM 2073 O O . GLY A 1 279 ? 2.012 -3.426 22.622 1.00 97.56 279 GLY A O 1
ATOM 2074 N N . LEU A 1 280 ? 1.342 -2.955 20.519 1.00 97.44 280 LEU A N 1
ATOM 2075 C CA . LEU A 1 280 ? 0.427 -4.090 20.325 1.00 97.44 280 LEU A CA 1
ATOM 2076 C C . LEU A 1 280 ? 1.093 -5.300 19.655 1.00 97.44 280 LEU A C 1
ATOM 2078 O O . LEU A 1 280 ? 0.555 -6.396 19.753 1.00 97.44 280 LEU A O 1
ATOM 2082 N N . SER A 1 281 ? 2.258 -5.155 19.017 1.00 97.62 281 SER A N 1
ATOM 2083 C CA . SER A 1 281 ? 2.955 -6.274 18.360 1.00 97.62 281 SER A CA 1
ATOM 2084 C C . SER A 1 281 ? 3.344 -7.355 19.369 1.00 97.62 281 SER A C 1
ATOM 2086 O O . SER A 1 281 ? 3.779 -7.019 20.474 1.00 97.62 281 SER A O 1
ATOM 2088 N N . SER A 1 282 ? 3.230 -8.636 19.011 1.00 97.00 282 SER A N 1
ATOM 2089 C CA . SER A 1 282 ? 3.831 -9.761 19.752 1.00 97.00 282 SER A CA 1
ATOM 2090 C C . SER A 1 282 ? 5.262 -10.084 19.309 1.00 97.00 282 SER A C 1
ATOM 2092 O O . SER A 1 282 ? 5.968 -10.780 20.033 1.00 97.00 282 SER A O 1
ATOM 2094 N N . GLU A 1 283 ? 5.708 -9.557 18.166 1.00 97.19 283 GLU A N 1
ATOM 2095 C CA . GLU A 1 283 ? 7.071 -9.729 17.663 1.00 97.19 283 GLU A CA 1
ATOM 2096 C C . GLU A 1 283 ? 8.051 -8.904 18.507 1.00 97.19 283 GLU A C 1
ATOM 2098 O O . GLU A 1 283 ? 7.975 -7.669 18.560 1.00 97.19 283 GLU A O 1
ATOM 2103 N N . ALA A 1 284 ? 8.979 -9.590 19.176 1.00 96.81 284 ALA A N 1
ATOM 2104 C CA . ALA A 1 284 ? 9.936 -8.978 20.090 1.00 96.81 284 ALA A CA 1
ATOM 2105 C C . ALA A 1 284 ? 10.831 -7.963 19.370 1.00 96.81 284 ALA A C 1
ATOM 2107 O O . ALA A 1 284 ? 11.045 -6.865 19.889 1.00 96.81 284 ALA A O 1
ATOM 2108 N N . GLN A 1 285 ? 11.271 -8.278 18.146 1.00 97.00 285 GLN A N 1
ATOM 2109 C CA . GLN A 1 285 ? 12.107 -7.379 17.350 1.00 97.00 285 GLN A CA 1
ATOM 2110 C C . GLN A 1 285 ? 11.418 -6.035 17.087 1.00 97.00 285 GLN A C 1
ATOM 2112 O O . GLN A 1 285 ? 12.073 -5.000 17.011 1.00 97.00 285 GLN A O 1
ATOM 2117 N N . TYR A 1 286 ? 10.091 -6.020 16.948 1.00 97.06 286 TYR A N 1
ATOM 2118 C CA . TYR A 1 286 ? 9.363 -4.798 16.599 1.00 97.06 286 TYR A CA 1
ATOM 2119 C C . TYR A 1 286 ? 9.222 -3.848 17.791 1.00 97.06 286 TYR A C 1
ATOM 2121 O O . TYR A 1 286 ? 8.859 -2.691 17.603 1.00 97.06 286 TYR A O 1
ATOM 2129 N N . ARG A 1 287 ? 9.510 -4.332 19.003 1.00 97.25 287 ARG A N 1
ATOM 2130 C CA . ARG A 1 287 ? 9.382 -3.602 20.270 1.00 97.25 287 ARG A CA 1
ATOM 2131 C C . ARG A 1 287 ? 10.727 -3.212 20.873 1.00 97.25 287 ARG A C 1
ATOM 2133 O O . ARG A 1 287 ? 10.780 -2.272 21.667 1.00 97.25 287 ARG A O 1
ATOM 2140 N N . ASP A 1 288 ? 11.778 -3.964 20.572 1.00 98.00 288 ASP A N 1
ATOM 2141 C CA . ASP A 1 288 ? 13.077 -3.807 21.216 1.00 98.00 288 ASP A CA 1
ATOM 2142 C C . ASP A 1 288 ? 13.611 -2.368 21.078 1.00 98.00 288 ASP A C 1
ATOM 2144 O O . ASP A 1 288 ? 13.676 -1.811 19.986 1.00 98.00 288 ASP A O 1
ATOM 2148 N N . GLY A 1 289 ? 13.933 -1.736 22.210 1.00 97.75 289 GLY A N 1
ATOM 2149 C CA . GLY A 1 289 ? 14.455 -0.365 22.258 1.00 97.75 289 GLY A CA 1
ATOM 2150 C C . GLY A 1 289 ? 13.460 0.790 22.033 1.00 97.75 289 GLY A C 1
ATOM 2151 O O . GLY A 1 289 ? 13.894 1.939 22.078 1.00 97.75 289 GLY A O 1
ATOM 2152 N N . PHE A 1 290 ? 12.153 0.547 21.843 1.00 98.00 290 PHE A N 1
ATOM 2153 C CA . PHE A 1 290 ? 11.163 1.613 21.552 1.00 98.00 290 PHE A CA 1
ATOM 2154 C C . PHE A 1 290 ? 10.246 2.016 22.721 1.00 98.00 290 PHE A C 1
ATOM 2156 O O . PHE A 1 290 ? 9.360 2.855 22.554 1.00 98.00 290 PHE A O 1
ATOM 2163 N N . GLY A 1 291 ? 10.427 1.417 23.899 1.00 96.06 291 GLY A N 1
ATOM 2164 C CA . GLY A 1 291 ? 9.608 1.711 25.079 1.00 96.06 291 GLY A CA 1
ATOM 2165 C C . GLY A 1 291 ? 9.903 3.074 25.740 1.00 96.06 291 GLY A C 1
ATOM 2166 O O . GLY A 1 291 ? 10.934 3.688 25.464 1.00 96.06 291 GLY A O 1
ATOM 2167 N N . PRO A 1 292 ? 9.039 3.526 26.677 1.00 96.88 292 PRO A N 1
ATOM 2168 C CA . PRO A 1 292 ? 7.822 2.858 27.150 1.00 96.88 292 PRO A CA 1
ATOM 2169 C C . PRO A 1 292 ? 6.644 2.989 26.171 1.00 96.88 292 PRO A C 1
ATOM 2171 O O . PRO A 1 292 ? 6.443 4.029 25.550 1.00 96.88 292 PRO A O 1
ATOM 2174 N N . PHE A 1 293 ? 5.832 1.935 26.072 1.00 97.75 293 PHE A N 1
ATOM 2175 C CA . PHE A 1 293 ? 4.625 1.928 25.238 1.00 97.75 293 PHE A CA 1
ATOM 2176 C C . PHE A 1 293 ? 3.422 2.526 25.980 1.00 97.75 293 PHE A C 1
ATOM 2178 O O . PHE A 1 293 ? 3.372 2.444 27.212 1.00 97.75 293 PHE A O 1
ATOM 2185 N N . PRO A 1 294 ? 2.425 3.085 25.264 1.00 96.19 294 PRO A N 1
ATOM 2186 C CA . PRO A 1 294 ? 1.184 3.532 25.885 1.00 96.19 294 PRO A CA 1
ATOM 2187 C C . PRO A 1 294 ? 0.520 2.402 26.694 1.00 96.19 294 PRO A C 1
ATOM 2189 O O . PRO A 1 294 ? 0.470 1.268 26.214 1.00 96.19 294 PRO A O 1
ATOM 2192 N N . PRO A 1 295 ? -0.017 2.681 27.895 1.00 97.38 295 PRO A N 1
ATOM 2193 C CA . PRO A 1 295 ? -0.756 1.684 28.663 1.00 97.38 295 PRO A CA 1
ATOM 2194 C C . PRO A 1 295 ? -2.079 1.321 27.971 1.00 97.38 295 PRO A C 1
ATOM 2196 O O . PRO A 1 295 ? -2.517 2.003 27.039 1.00 97.38 295 PRO A O 1
ATOM 2199 N N . GLY A 1 296 ? -2.727 0.255 28.451 1.00 97.69 296 GLY A N 1
ATOM 2200 C CA . GLY A 1 296 ? -4.021 -0.199 27.929 1.00 97.69 296 GLY A CA 1
ATOM 2201 C C . GLY A 1 296 ? -3.930 -0.903 26.573 1.00 97.69 296 GLY A C 1
ATOM 2202 O O . GLY A 1 296 ? -4.904 -0.924 25.833 1.00 97.69 296 GLY A O 1
ATOM 2203 N N . LEU A 1 297 ? -2.766 -1.442 26.212 1.00 98.25 297 LEU A N 1
ATOM 2204 C CA . LEU A 1 297 ? -2.583 -2.265 25.017 1.00 98.25 297 LEU A CA 1
ATOM 2205 C C . LEU A 1 297 ? -2.471 -3.726 25.460 1.00 98.25 297 LEU A C 1
ATOM 2207 O O . LEU A 1 297 ? -1.553 -4.071 26.206 1.00 98.25 297 LEU A O 1
ATOM 2211 N N . GLN A 1 298 ? -3.424 -4.559 25.049 1.00 98.12 298 GLN A N 1
ATOM 2212 C CA . GLN A 1 298 ? -3.520 -5.968 25.434 1.00 98.12 298 GLN A CA 1
ATOM 2213 C C . GLN A 1 298 ? -3.448 -6.879 24.207 1.00 98.12 298 GLN A C 1
ATOM 2215 O O . GLN A 1 298 ? -3.725 -6.449 23.086 1.00 98.12 298 GLN A O 1
ATOM 2220 N N . ARG A 1 299 ? -3.073 -8.144 24.423 1.00 98.19 299 ARG A N 1
ATOM 2221 C CA . ARG A 1 299 ? -3.001 -9.165 23.372 1.00 98.19 299 ARG A CA 1
ATOM 2222 C C . ARG A 1 299 ? -3.643 -10.470 23.826 1.00 98.19 299 ARG A C 1
ATOM 2224 O O . ARG A 1 299 ? -3.542 -10.816 25.002 1.00 98.19 299 ARG A O 1
ATOM 2231 N N . ILE A 1 300 ? -4.242 -11.181 22.881 1.00 98.81 300 ILE A N 1
ATOM 2232 C CA . ILE A 1 300 ? -4.779 -12.540 23.033 1.00 98.81 300 ILE A CA 1
ATOM 2233 C C . ILE A 1 300 ? -4.258 -13.442 21.902 1.00 98.81 300 ILE A C 1
ATOM 2235 O O . ILE A 1 300 ? -3.866 -12.920 20.858 1.00 98.81 300 ILE A O 1
ATOM 2239 N N . PRO A 1 301 ? -4.298 -14.775 22.032 1.00 98.62 301 PRO A N 1
ATOM 2240 C CA . PRO A 1 301 ? -4.043 -15.665 20.900 1.00 98.62 301 PRO A CA 1
ATOM 2241 C C . PRO A 1 301 ? -4.995 -15.393 19.718 1.00 98.62 301 PRO A C 1
ATOM 2243 O O . PRO A 1 301 ? -6.193 -15.180 19.909 1.00 98.62 301 PRO A O 1
ATOM 2246 N N . TYR A 1 302 ? -4.471 -15.398 18.489 1.00 98.69 302 TYR A N 1
ATOM 2247 C CA . TYR A 1 302 ? -5.290 -15.316 17.272 1.00 98.69 302 TYR A CA 1
ATOM 2248 C C . TYR A 1 302 ? -6.111 -16.600 17.084 1.00 98.69 302 TYR A C 1
ATOM 2250 O O . TYR A 1 302 ? -5.616 -17.692 17.358 1.00 98.69 302 TYR A O 1
ATOM 2258 N N . GLY A 1 303 ? -7.358 -16.488 16.618 1.00 98.19 303 GLY A N 1
ATOM 2259 C CA . GLY A 1 303 ? -8.240 -17.648 16.438 1.00 98.19 303 GLY A CA 1
ATOM 2260 C C . GLY A 1 303 ? -8.878 -18.198 17.724 1.00 98.19 303 GLY A C 1
ATOM 2261 O O . GLY A 1 303 ? -9.523 -19.241 17.667 1.00 98.19 303 GLY A O 1
ATOM 2262 N N . ASP A 1 304 ? -8.732 -17.520 18.872 1.00 98.50 304 ASP A N 1
ATOM 2263 C CA . ASP A 1 304 ? -9.325 -17.927 20.155 1.00 98.50 304 ASP A CA 1
ATOM 2264 C C . ASP A 1 304 ? -10.369 -16.908 20.652 1.00 98.50 304 ASP A C 1
ATOM 2266 O O . ASP A 1 304 ? -10.055 -15.894 21.280 1.00 98.50 304 ASP A O 1
ATOM 2270 N N . ALA A 1 305 ? -11.645 -17.164 20.351 1.00 98.56 305 ALA A N 1
ATOM 2271 C CA . ALA A 1 305 ? -12.751 -16.305 20.781 1.00 98.56 305 ALA A CA 1
ATOM 2272 C C . ALA A 1 305 ? -12.988 -16.355 22.305 1.00 98.56 305 ALA A C 1
ATOM 2274 O O . ALA A 1 305 ? -13.418 -15.363 22.894 1.00 98.56 305 ALA A O 1
ATOM 2275 N N . ALA A 1 306 ? -12.670 -17.472 22.968 1.00 98.62 306 ALA A N 1
ATOM 2276 C CA . ALA A 1 306 ? -12.803 -17.582 24.420 1.00 98.62 306 ALA A CA 1
ATOM 2277 C C . ALA A 1 306 ? -11.752 -16.721 25.136 1.00 98.62 306 ALA A C 1
ATOM 2279 O O . ALA A 1 306 ? -12.058 -16.085 26.146 1.00 98.62 306 ALA A O 1
ATOM 2280 N N . ALA A 1 307 ? -10.536 -16.639 24.588 1.00 98.81 307 ALA A N 1
ATOM 2281 C CA . ALA A 1 307 ? -9.514 -15.719 25.077 1.00 98.81 307 ALA A CA 1
ATOM 2282 C C . ALA A 1 307 ? -9.942 -14.251 24.935 1.00 98.81 307 ALA A C 1
ATOM 2284 O O . ALA A 1 307 ? -9.694 -13.466 25.851 1.00 98.81 307 ALA A O 1
ATOM 2285 N N . LEU A 1 308 ? -10.625 -13.883 23.841 1.00 98.81 308 LEU A N 1
ATOM 2286 C CA . LEU A 1 308 ? -11.216 -12.548 23.700 1.00 98.81 308 LEU A CA 1
ATOM 2287 C C . LEU A 1 308 ? -12.239 -12.274 24.805 1.00 98.81 308 LEU A C 1
ATOM 2289 O O . LEU A 1 308 ? -12.130 -11.264 25.497 1.00 98.81 308 LEU A O 1
ATOM 2293 N N . GLU A 1 309 ? -13.209 -13.171 24.996 1.00 98.69 309 GLU A N 1
ATOM 2294 C CA . GLU A 1 309 ? -14.251 -12.997 26.015 1.00 98.69 309 GLU A CA 1
ATOM 2295 C C . GLU A 1 309 ? -13.660 -12.889 27.429 1.00 98.69 309 GLU A C 1
ATOM 2297 O O . GLU A 1 309 ? -14.104 -12.059 28.219 1.00 98.69 309 GLU A O 1
ATOM 2302 N N . ALA A 1 310 ? -12.610 -13.659 27.729 1.00 98.75 310 ALA A N 1
ATOM 2303 C CA . ALA A 1 310 ? -11.915 -13.612 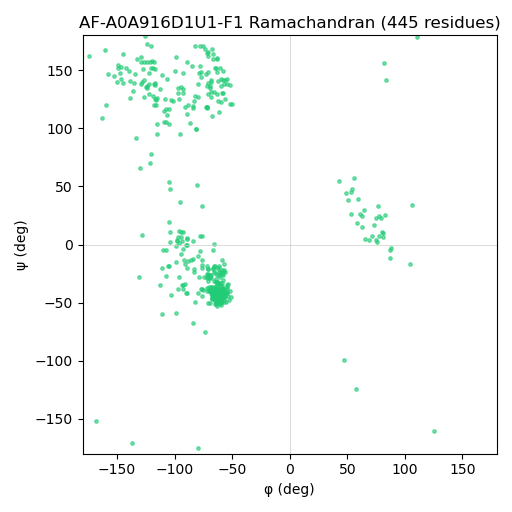29.013 1.00 98.75 310 ALA A CA 1
ATOM 2304 C C . ALA A 1 310 ? -11.066 -12.343 29.223 1.00 98.75 310 ALA A C 1
ATOM 2306 O O . ALA A 1 310 ? -10.861 -11.935 30.368 1.00 98.75 310 ALA A O 1
ATOM 2307 N N . ALA A 1 311 ? -10.548 -11.736 28.151 1.00 98.75 311 ALA A N 1
ATOM 2308 C CA . ALA A 1 311 ? -9.703 -10.543 28.221 1.00 98.75 311 ALA A CA 1
ATOM 2309 C C . ALA A 1 311 ? -10.503 -9.235 28.330 1.00 98.75 311 ALA A C 1
ATOM 2311 O O . ALA A 1 311 ? -9.969 -8.224 28.788 1.00 98.75 311 ALA A O 1
ATOM 2312 N N . ILE A 1 312 ? -11.775 -9.237 27.923 1.00 98.88 312 ILE A N 1
ATOM 2313 C CA . ILE A 1 312 ? -12.621 -8.045 27.989 1.00 98.88 312 ILE A CA 1
ATOM 2314 C C . ILE A 1 312 ? -12.875 -7.638 29.445 1.00 98.88 312 ILE A C 1
ATOM 2316 O O . ILE A 1 312 ? -13.311 -8.420 30.289 1.00 98.88 312 ILE A O 1
ATOM 2320 N N . THR A 1 313 ? -12.667 -6.354 29.719 1.00 98.69 313 THR A N 1
ATOM 2321 C CA . THR A 1 313 ? -12.952 -5.705 30.998 1.00 98.69 313 THR A CA 1
ATOM 2322 C C . THR A 1 313 ? -13.958 -4.561 30.803 1.00 98.69 313 THR A C 1
ATOM 2324 O O . THR A 1 313 ? -14.217 -4.134 29.671 1.00 98.69 313 THR A O 1
ATOM 2327 N N . PRO A 1 314 ? -14.491 -3.967 31.890 1.00 98.44 314 PRO A N 1
ATOM 2328 C CA . PRO A 1 314 ? -15.283 -2.739 31.796 1.00 98.44 314 PRO A CA 1
ATOM 2329 C C . PRO A 1 314 ? -14.547 -1.560 31.133 1.00 98.44 314 PRO A C 1
ATOM 2331 O O . PRO A 1 314 ? -15.189 -0.593 30.731 1.00 98.44 314 PRO A O 1
ATOM 2334 N N . HIS A 1 315 ? -13.215 -1.617 31.023 1.00 98.81 315 HIS A N 1
ATOM 2335 C CA . HIS A 1 315 ? -12.391 -0.583 30.401 1.00 98.81 315 HIS A CA 1
ATOM 2336 C C . HIS A 1 315 ? -11.994 -0.886 28.950 1.00 98.81 315 HIS A C 1
ATOM 2338 O O . HIS A 1 315 ? -11.326 -0.065 28.319 1.00 98.81 315 HIS A O 1
ATOM 2344 N N . THR A 1 316 ? -12.395 -2.030 28.394 1.00 98.94 316 THR A N 1
ATOM 2345 C CA . THR A 1 316 ? -12.102 -2.368 27.000 1.00 98.94 316 THR A CA 1
ATOM 2346 C C . THR A 1 316 ? -12.938 -1.512 26.059 1.00 98.94 316 THR A C 1
ATOM 2348 O O . THR A 1 316 ? -14.166 -1.565 26.081 1.00 98.94 316 THR A O 1
ATOM 2351 N N . ALA A 1 317 ? -12.273 -0.709 25.233 1.00 98.81 317 ALA A N 1
ATOM 2352 C CA . ALA A 1 317 ? -12.908 0.145 24.239 1.00 98.81 317 ALA A CA 1
ATOM 2353 C C . ALA A 1 317 ? -13.064 -0.568 22.891 1.00 98.81 317 ALA A C 1
ATOM 2355 O O . ALA A 1 317 ? -14.107 -0.438 22.258 1.00 98.81 317 ALA A O 1
ATOM 2356 N N . ALA A 1 318 ? -12.045 -1.318 22.458 1.00 98.88 318 ALA A N 1
ATOM 2357 C CA . ALA A 1 318 ? -12.056 -1.976 21.156 1.00 98.88 318 ALA A CA 1
ATOM 2358 C C . ALA A 1 318 ? -11.265 -3.288 21.126 1.00 98.88 318 ALA A C 1
ATOM 2360 O O . ALA A 1 318 ? -10.291 -3.466 21.863 1.00 98.88 318 ALA A O 1
ATOM 2361 N N . PHE A 1 319 ? -11.663 -4.152 20.200 1.00 98.94 319 PHE A N 1
ATOM 2362 C CA . PHE A 1 319 ? -10.881 -5.257 19.672 1.00 98.94 319 PHE A CA 1
ATOM 2363 C C . PHE A 1 319 ? -10.452 -4.906 18.239 1.00 98.94 319 PHE A C 1
ATOM 2365 O O . PHE A 1 319 ? -11.298 -4.701 17.368 1.00 98.94 319 PHE A O 1
ATOM 2372 N N . LEU A 1 320 ? -9.141 -4.783 18.019 1.00 98.94 320 LEU A N 1
ATOM 2373 C CA . LEU A 1 320 ? -8.519 -4.514 16.722 1.00 98.94 320 LEU A CA 1
ATOM 2374 C C . LEU A 1 320 ? -7.956 -5.820 16.157 1.00 98.94 320 LEU A C 1
ATOM 2376 O O . LEU A 1 320 ? -7.130 -6.463 16.804 1.00 98.94 320 LEU A O 1
ATOM 2380 N N . VAL A 1 321 ? -8.384 -6.203 14.956 1.00 98.88 321 VAL A N 1
ATOM 2381 C CA . VAL A 1 321 ? -8.057 -7.519 14.398 1.00 98.88 321 VAL A CA 1
ATOM 2382 C C . VAL A 1 321 ? -7.899 -7.494 12.881 1.00 98.88 321 VAL A C 1
ATOM 2384 O O . VAL A 1 321 ? -8.640 -6.811 12.183 1.00 98.88 321 VAL A O 1
ATOM 2387 N N . GLU A 1 322 ? -6.948 -8.262 12.357 1.00 98.88 322 GLU A N 1
ATOM 2388 C CA . GLU A 1 322 ? -6.882 -8.600 10.930 1.00 98.88 322 GLU A CA 1
ATOM 2389 C C . GLU A 1 322 ? -7.832 -9.782 10.644 1.00 98.88 322 GLU A C 1
ATOM 2391 O O . GLU A 1 322 ? -7.708 -10.819 11.309 1.00 98.88 322 GLU A O 1
ATOM 2396 N N . PRO A 1 323 ? -8.750 -9.698 9.660 1.00 98.62 323 PRO A N 1
ATOM 2397 C CA . PRO A 1 323 ? -9.593 -10.841 9.288 1.00 98.62 323 PRO A CA 1
ATOM 2398 C C . PRO A 1 323 ? -8.792 -12.077 8.857 1.00 98.62 323 PRO A C 1
ATOM 2400 O O . PRO A 1 323 ? -9.236 -13.198 9.068 1.00 98.62 323 PRO A O 1
ATOM 2403 N N . ILE A 1 324 ? -7.608 -11.862 8.273 1.00 98.69 324 ILE A N 1
ATOM 2404 C CA . ILE A 1 324 ? -6.573 -12.867 7.995 1.00 98.69 324 ILE A CA 1
ATOM 2405 C C . ILE A 1 324 ? -5.237 -12.201 8.326 1.00 98.69 324 ILE A C 1
ATOM 2407 O O . ILE A 1 324 ? -4.965 -11.127 7.788 1.00 98.69 324 ILE A O 1
ATOM 2411 N N . GLN A 1 325 ? -4.400 -12.808 9.172 1.00 98.56 325 GLN A N 1
ATOM 2412 C CA . GLN A 1 325 ? -3.098 -12.211 9.495 1.00 98.56 325 GLN A CA 1
ATOM 2413 C C . GLN A 1 325 ? -2.137 -12.320 8.318 1.00 98.56 325 GLN A C 1
ATOM 2415 O O . GLN A 1 325 ? -1.758 -13.416 7.901 1.00 98.56 325 GLN A O 1
ATOM 2420 N N . GLY A 1 326 ? -1.718 -11.164 7.816 1.00 96.75 326 GLY A N 1
ATOM 2421 C CA . GLY A 1 326 ? -0.865 -11.045 6.646 1.00 96.75 326 GLY A CA 1
ATOM 2422 C C . GLY A 1 326 ? 0.583 -11.434 6.908 1.00 96.75 326 GLY A C 1
ATOM 2423 O O . GLY A 1 326 ? 1.049 -12.520 6.553 1.00 96.75 326 GLY A O 1
ATOM 2424 N N . GLU A 1 327 ? 1.294 -10.532 7.584 1.00 94.88 327 GLU A N 1
ATOM 2425 C CA . GLU A 1 327 ? 2.719 -10.683 7.909 1.00 94.88 327 GLU A CA 1
ATOM 2426 C C . GLU A 1 327 ? 2.986 -11.842 8.885 1.00 94.88 327 GLU A C 1
ATOM 2428 O O . GLU A 1 327 ? 4.101 -12.355 8.939 1.00 94.88 327 GLU A O 1
ATOM 2433 N N . GLY A 1 328 ? 1.958 -12.308 9.606 1.00 90.31 328 GLY A N 1
ATOM 2434 C CA . GLY A 1 328 ? 2.005 -13.526 10.422 1.00 90.31 328 GLY A CA 1
ATOM 2435 C C . GLY A 1 328 ? 2.159 -14.824 9.615 1.00 90.31 328 GLY A C 1
ATOM 2436 O O . GLY A 1 328 ? 2.312 -15.890 10.208 1.00 90.31 328 GLY A O 1
ATOM 2437 N N . GLY A 1 329 ? 2.141 -14.748 8.279 1.00 94.38 329 GLY A N 1
ATOM 2438 C CA . GLY A 1 329 ? 2.320 -15.887 7.378 1.00 94.38 329 GLY A CA 1
ATOM 2439 C C . GLY A 1 329 ? 1.036 -16.341 6.687 1.00 94.38 329 GLY A C 1
ATOM 2440 O O . GLY A 1 329 ? 0.880 -17.534 6.449 1.00 94.38 329 GLY A O 1
ATOM 2441 N N . ILE A 1 330 ? 0.130 -15.409 6.364 1.00 96.75 330 ILE A N 1
ATOM 2442 C CA . ILE A 1 330 ? -1.183 -15.692 5.757 1.00 96.75 330 ILE A CA 1
ATOM 2443 C C . ILE A 1 330 ? -1.981 -16.682 6.625 1.00 96.75 330 ILE A C 1
ATOM 2445 O O . ILE A 1 330 ? -2.370 -17.770 6.197 1.00 96.75 330 ILE A O 1
ATOM 2449 N N . VAL A 1 331 ? -2.198 -16.316 7.891 1.00 98.25 331 VAL A N 1
ATOM 2450 C CA . VAL A 1 331 ? -2.912 -17.162 8.858 1.00 98.25 331 VAL A CA 1
ATOM 2451 C C . VAL A 1 331 ? -4.410 -16.906 8.740 1.00 98.25 331 VAL A C 1
ATOM 2453 O O . VAL A 1 331 ? -4.916 -15.878 9.190 1.00 98.25 331 VAL A O 1
ATOM 2456 N N . VAL A 1 332 ? -5.119 -17.852 8.126 1.00 97.94 332 VAL A N 1
ATOM 2457 C CA . VAL A 1 332 ? -6.585 -17.853 8.047 1.00 97.94 332 VAL A CA 1
ATOM 2458 C C . VAL A 1 332 ? -7.152 -18.369 9.376 1.00 97.94 332 VAL A C 1
ATOM 2460 O O . VAL A 1 332 ? -6.737 -19.446 9.818 1.00 97.94 332 VAL A O 1
ATOM 2463 N N . PRO A 1 333 ? -8.067 -17.638 10.040 1.00 97.38 333 PRO A N 1
ATOM 2464 C CA . PRO A 1 333 ? -8.632 -18.083 11.307 1.00 97.38 333 PRO A CA 1
ATOM 2465 C C . PRO A 1 333 ? -9.593 -19.274 11.122 1.00 97.38 333 PRO A C 1
ATOM 2467 O O . PRO A 1 333 ? -10.025 -19.565 10.003 1.00 97.38 333 PRO A O 1
ATOM 2470 N N . PRO A 1 334 ? -9.963 -19.976 12.212 1.00 97.94 334 PRO A N 1
ATOM 2471 C CA . PRO A 1 334 ? -11.025 -20.977 12.167 1.00 97.94 334 PRO A CA 1
ATOM 2472 C C . PRO A 1 334 ? -12.339 -20.375 11.653 1.00 97.94 334 PRO A C 1
ATOM 2474 O O . PRO A 1 334 ? -12.691 -19.256 12.014 1.00 97.94 334 PRO A O 1
ATOM 2477 N N . ALA A 1 335 ? -13.088 -21.131 10.850 1.00 98.00 335 ALA A N 1
ATOM 2478 C CA . ALA A 1 335 ? -14.363 -20.663 10.313 1.00 98.00 335 ALA A CA 1
ATOM 2479 C C . ALA A 1 335 ? -15.351 -20.285 11.431 1.00 98.00 335 ALA A C 1
ATOM 2481 O O . ALA A 1 335 ? -15.592 -21.080 12.342 1.00 98.00 335 ALA A O 1
ATOM 2482 N N . GLY A 1 336 ? -15.948 -19.097 11.322 1.00 98.19 336 GLY A N 1
ATOM 2483 C CA . GLY A 1 336 ? -16.913 -18.561 12.285 1.00 98.19 336 GLY A CA 1
ATOM 2484 C C . GLY A 1 336 ? -16.269 -17.807 13.450 1.00 98.19 336 GLY A C 1
ATOM 2485 O O . GLY A 1 336 ? -16.984 -17.222 14.263 1.00 98.19 336 GLY A O 1
ATOM 2486 N N . TRP A 1 337 ? -14.936 -17.786 13.536 1.00 98.56 337 TRP A N 1
ATOM 2487 C CA . TRP A 1 337 ? -14.227 -17.123 14.624 1.00 98.56 337 TRP A CA 1
ATOM 2488 C C . TRP A 1 337 ? -14.455 -15.608 14.637 1.00 98.56 337 TRP A C 1
ATOM 2490 O O . TRP A 1 337 ? -14.693 -15.033 15.700 1.00 98.56 337 TRP A O 1
ATOM 2500 N N . LEU A 1 338 ? -14.425 -14.946 13.475 1.00 98.81 338 LEU A N 1
ATOM 2501 C CA . LEU A 1 338 ? -14.650 -13.502 13.404 1.00 98.81 338 LEU A CA 1
ATOM 2502 C C . LEU A 1 338 ? -16.110 -13.159 13.742 1.00 98.81 338 LEU A C 1
ATOM 2504 O O . LEU A 1 338 ? -16.363 -12.159 14.417 1.00 98.81 338 LEU A O 1
ATOM 2508 N N . ALA A 1 339 ? -17.065 -13.996 13.329 1.00 98.75 339 ALA A N 1
ATOM 2509 C CA . ALA A 1 339 ? -18.473 -13.875 13.701 1.00 98.75 339 ALA A CA 1
ATOM 2510 C C . ALA A 1 339 ? -18.688 -14.035 15.215 1.00 98.75 339 ALA A C 1
ATOM 2512 O O . ALA A 1 339 ? -19.417 -13.239 15.819 1.00 98.75 339 ALA A O 1
ATOM 2513 N N . ASP A 1 340 ? -18.011 -14.996 15.846 1.00 98.81 340 ASP A N 1
ATOM 2514 C CA . ASP A 1 340 ? -18.027 -15.174 17.299 1.00 98.81 340 ASP A CA 1
ATOM 2515 C C . ASP A 1 340 ? -17.425 -13.958 18.016 1.00 98.81 340 ASP A C 1
ATOM 2517 O O . ASP A 1 340 ? -18.037 -13.427 18.951 1.00 98.81 340 ASP A O 1
ATOM 2521 N N . CYS A 1 341 ? -16.285 -13.442 17.543 1.00 98.88 341 CYS A N 1
ATOM 2522 C CA . CYS A 1 341 ? -15.688 -12.205 18.051 1.00 98.88 341 CYS A CA 1
ATOM 2523 C C . CYS A 1 341 ? -16.651 -11.017 17.932 1.00 98.88 341 CYS A C 1
ATOM 2525 O O . CYS A 1 341 ? -16.837 -10.282 18.902 1.00 98.88 341 CYS A O 1
ATOM 2527 N N . ALA A 1 342 ? -17.323 -10.853 16.790 1.00 98.88 342 ALA A N 1
ATOM 2528 C CA . ALA A 1 342 ? -18.318 -9.802 16.591 1.00 98.88 342 ALA A CA 1
ATOM 2529 C C . ALA A 1 342 ? -19.493 -9.924 17.575 1.00 98.88 342 ALA A C 1
ATOM 2531 O O . ALA A 1 342 ? -19.955 -8.924 18.132 1.00 98.88 342 ALA A O 1
ATOM 2532 N N . ALA A 1 343 ? -19.968 -11.146 17.830 1.00 98.81 343 ALA A N 1
ATOM 2533 C CA . ALA A 1 343 ? -21.024 -11.397 18.804 1.00 98.81 343 ALA A CA 1
ATOM 2534 C C . ALA A 1 343 ? -20.573 -11.089 20.242 1.00 98.81 343 ALA A C 1
ATOM 2536 O O . ALA A 1 343 ? -21.354 -10.524 21.010 1.00 98.81 343 ALA A O 1
ATOM 2537 N N . ILE A 1 344 ? -19.337 -11.440 20.609 1.00 98.88 344 ILE A N 1
ATOM 2538 C CA . ILE A 1 344 ? -18.738 -11.129 21.916 1.00 98.88 344 ILE A CA 1
ATOM 2539 C C . ILE A 1 344 ? -18.616 -9.612 22.101 1.00 98.88 344 ILE A C 1
ATOM 2541 O O . ILE A 1 344 ? -19.142 -9.074 23.077 1.00 98.88 344 ILE A O 1
ATOM 2545 N N . CYS A 1 345 ? -17.999 -8.921 21.140 1.00 98.81 345 CYS A N 1
ATOM 2546 C CA . CYS A 1 345 ? -17.829 -7.469 21.137 1.00 98.81 345 CYS A CA 1
ATOM 2547 C C . CYS A 1 345 ? -19.168 -6.746 21.330 1.00 98.81 345 CYS A C 1
ATOM 2549 O O . CYS A 1 345 ? -19.307 -5.928 22.239 1.00 98.81 345 CYS A O 1
ATOM 2551 N N . ARG A 1 346 ? -20.200 -7.144 20.574 1.00 98.56 346 ARG A N 1
ATOM 2552 C CA . ARG A 1 346 ? -21.548 -6.571 20.688 1.00 98.56 346 ARG A CA 1
ATOM 2553 C C . ARG A 1 346 ? -22.181 -6.784 22.064 1.00 98.56 346 ARG A C 1
ATOM 2555 O O . ARG A 1 346 ? -22.792 -5.862 22.594 1.00 98.56 346 ARG A O 1
ATOM 2562 N N . ARG A 1 347 ? -22.066 -7.982 22.653 1.00 98.50 347 ARG A N 1
ATOM 2563 C CA . ARG A 1 347 ? -22.618 -8.255 23.998 1.00 98.50 347 ARG A CA 1
ATOM 2564 C C . ARG A 1 347 ? -21.923 -7.443 25.089 1.00 98.50 347 ARG A C 1
ATOM 2566 O O . ARG A 1 347 ? -22.561 -7.119 26.087 1.00 98.50 347 ARG A O 1
ATOM 2573 N N . ALA A 1 348 ? -20.637 -7.154 24.913 1.00 98.38 348 ALA A N 1
ATOM 2574 C CA . ALA A 1 348 ? -19.808 -6.477 25.904 1.00 98.38 348 ALA A CA 1
ATOM 2575 C C . ALA A 1 348 ? -19.662 -4.959 25.678 1.00 98.38 348 ALA A C 1
ATOM 2577 O O . ALA A 1 348 ? -18.881 -4.311 26.385 1.00 98.38 348 ALA A O 1
ATOM 2578 N N . ASP A 1 349 ? -20.391 -4.398 24.706 1.00 98.00 349 ASP A N 1
ATOM 2579 C CA . ASP A 1 349 ? -20.282 -2.993 24.297 1.00 98.00 349 ASP A CA 1
ATOM 2580 C C . ASP A 1 349 ? -18.827 -2.611 23.954 1.00 98.00 349 ASP A C 1
ATOM 2582 O O . ASP A 1 349 ? -18.270 -1.634 24.445 1.00 98.00 349 ASP A O 1
ATOM 2586 N N . VAL A 1 350 ? -18.134 -3.466 23.201 1.00 98.81 350 VAL A N 1
ATOM 2587 C CA . VAL A 1 350 ? -16.752 -3.271 22.739 1.00 98.81 350 VAL A CA 1
ATOM 2588 C C . VAL A 1 350 ? -16.780 -3.108 21.227 1.00 98.81 350 VAL A C 1
ATOM 2590 O O . VAL A 1 350 ? -17.401 -3.916 20.545 1.00 98.81 350 VAL A O 1
ATOM 2593 N N . LEU A 1 351 ? -16.069 -2.111 20.700 1.00 98.88 351 LEU A N 1
ATOM 2594 C CA . LEU A 1 351 ? -15.979 -1.899 19.256 1.00 98.88 351 LEU A CA 1
ATOM 2595 C C . LEU A 1 351 ? -15.183 -3.028 18.592 1.00 98.88 351 LEU A C 1
ATOM 2597 O O . LEU A 1 351 ? -14.062 -3.318 19.012 1.00 98.88 351 LEU A O 1
ATOM 2601 N N . LEU A 1 352 ? -15.712 -3.614 17.523 1.00 98.94 352 LEU A N 1
ATOM 2602 C CA . LEU A 1 352 ? -14.947 -4.456 16.607 1.00 98.94 352 LEU A CA 1
ATOM 2603 C C . LEU A 1 352 ? -14.371 -3.588 15.485 1.00 98.94 352 LEU A C 1
ATOM 2605 O O . LEU A 1 352 ? -15.120 -2.999 14.703 1.00 98.94 352 LEU A O 1
ATOM 2609 N N . ILE A 1 353 ? -13.044 -3.538 15.374 1.00 98.94 353 ILE A N 1
ATOM 2610 C CA . ILE A 1 353 ? -12.348 -2.827 14.299 1.00 98.94 353 ILE A CA 1
ATOM 2611 C C . ILE A 1 353 ? -11.533 -3.825 13.486 1.00 98.94 353 ILE A C 1
ATOM 2613 O O . ILE A 1 353 ? -10.620 -4.459 14.016 1.00 98.94 353 ILE A O 1
ATOM 2617 N N . CYS A 1 354 ? -11.832 -3.931 12.192 1.00 98.94 354 CYS A N 1
ATOM 2618 C CA . CYS A 1 354 ? -11.069 -4.784 11.288 1.00 98.94 354 CYS A CA 1
ATOM 2619 C C . CYS A 1 354 ? -10.002 -3.988 10.534 1.00 98.94 354 CYS A C 1
ATOM 2621 O O . CYS A 1 354 ? -10.297 -3.003 9.849 1.00 98.94 354 CYS A O 1
ATOM 2623 N N . ASP A 1 355 ? -8.757 -4.445 10.644 1.00 98.94 355 ASP A N 1
ATOM 2624 C CA . ASP A 1 355 ? -7.665 -4.000 9.792 1.00 98.94 355 ASP A CA 1
ATOM 2625 C C . ASP A 1 355 ? -7.716 -4.752 8.461 1.00 98.94 355 ASP A C 1
ATOM 2627 O O . ASP A 1 355 ? -7.299 -5.903 8.351 1.00 98.94 355 ASP A O 1
ATOM 2631 N N . GLU A 1 356 ? -8.266 -4.085 7.452 1.00 98.88 356 GLU A N 1
ATOM 2632 C CA . GLU A 1 356 ? -8.424 -4.593 6.091 1.00 98.88 356 GLU A CA 1
ATOM 2633 C C . GLU A 1 356 ? -7.404 -3.942 5.145 1.00 98.88 356 GLU A C 1
ATOM 2635 O O . GLU A 1 356 ? -7.572 -3.969 3.924 1.00 98.88 356 GLU A O 1
ATOM 2640 N N . VAL A 1 357 ? -6.317 -3.362 5.679 1.00 98.88 357 VAL A N 1
ATOM 2641 C CA . VAL A 1 357 ? -5.287 -2.703 4.867 1.00 98.88 357 VAL A CA 1
ATOM 2642 C C . VAL A 1 357 ? -4.705 -3.674 3.842 1.00 98.88 357 VAL A C 1
ATOM 2644 O O . VAL A 1 357 ? -4.436 -3.257 2.719 1.00 98.88 357 VAL A O 1
ATOM 2647 N N . GLN A 1 358 ? -4.500 -4.948 4.202 1.00 98.75 358 GLN A N 1
ATOM 2648 C CA . GLN A 1 358 ? -3.990 -5.972 3.279 1.00 98.75 358 GLN A CA 1
ATOM 2649 C C . GLN A 1 358 ? -5.083 -6.844 2.650 1.00 98.75 358 GLN A C 1
ATOM 2651 O O . GLN A 1 358 ? -4.949 -7.207 1.478 1.00 98.75 358 GLN A O 1
ATOM 2656 N N . THR A 1 359 ? -6.112 -7.199 3.423 1.00 98.69 359 THR A N 1
ATOM 2657 C CA . THR A 1 359 ? -7.128 -8.202 3.064 1.00 98.69 359 THR A CA 1
ATOM 2658 C C . THR A 1 359 ? -8.325 -7.623 2.313 1.00 98.69 359 THR A C 1
ATOM 2660 O O . THR A 1 359 ? -9.026 -8.370 1.627 1.00 98.69 359 THR A O 1
ATOM 2663 N N . GLY A 1 360 ? -8.551 -6.312 2.426 1.00 98.44 360 GLY A N 1
ATOM 2664 C CA . GLY A 1 360 ? -9.673 -5.630 1.799 1.00 98.44 360 GLY A CA 1
ATOM 2665 C C . GLY A 1 360 ? -9.456 -5.343 0.317 1.00 98.44 360 GLY A C 1
ATOM 2666 O O . GLY A 1 360 ? -8.453 -5.718 -0.297 1.00 98.44 360 GLY A O 1
ATOM 2667 N N . LEU A 1 361 ? -10.426 -4.631 -0.249 1.00 98.56 361 LEU A N 1
ATOM 2668 C CA . LEU A 1 361 ? -10.470 -4.190 -1.642 1.00 98.56 361 LEU A CA 1
ATOM 2669 C C . LEU A 1 361 ? -10.291 -5.343 -2.636 1.00 98.56 361 LEU A C 1
ATOM 2671 O O . LEU A 1 361 ? -9.487 -5.266 -3.563 1.00 98.56 361 LEU A O 1
ATOM 2675 N N . GLY A 1 362 ? -11.035 -6.432 -2.430 1.00 98.06 362 GLY A N 1
ATOM 2676 C CA . GLY A 1 362 ? -11.103 -7.542 -3.381 1.00 98.06 362 GLY A CA 1
ATOM 2677 C C . GLY A 1 362 ? -10.035 -8.616 -3.222 1.00 98.06 362 GLY A C 1
ATOM 2678 O O . GLY A 1 362 ? -10.186 -9.685 -3.807 1.00 98.06 362 GLY A O 1
ATOM 2679 N N . ARG A 1 363 ? -8.980 -8.393 -2.420 1.00 98.38 363 ARG A N 1
ATOM 2680 C CA . ARG A 1 363 ? -7.838 -9.323 -2.306 1.00 98.38 363 ARG A CA 1
ATOM 2681 C C . ARG A 1 363 ? -8.265 -10.761 -2.007 1.00 98.38 363 ARG A C 1
ATOM 2683 O O . ARG A 1 363 ? -7.682 -11.694 -2.549 1.00 98.38 363 ARG A O 1
ATOM 2690 N N . THR A 1 364 ? -9.259 -10.938 -1.147 1.00 98.06 364 THR A N 1
ATOM 2691 C CA . THR A 1 364 ? -9.716 -12.254 -0.677 1.00 98.06 364 THR A CA 1
ATOM 2692 C C . THR A 1 364 ? -10.919 -12.797 -1.456 1.00 98.06 364 THR A C 1
ATOM 2694 O O . THR A 1 364 ? -11.548 -13.750 -1.008 1.00 98.06 364 THR A O 1
ATOM 2697 N N . GLY A 1 365 ? -11.290 -12.194 -2.591 1.00 97.94 365 GLY A N 1
ATOM 2698 C CA . GLY A 1 365 ? -12.496 -12.576 -3.341 1.00 97.94 365 GLY A CA 1
ATOM 2699 C C . GLY A 1 365 ? -13.806 -11.992 -2.788 1.00 97.94 365 GLY A C 1
ATOM 2700 O O . GLY A 1 365 ? -14.896 -12.373 -3.212 1.00 97.94 365 GLY A O 1
ATOM 2701 N N . ARG A 1 366 ? -13.708 -11.061 -1.833 1.00 98.19 366 ARG A N 1
ATOM 2702 C CA . ARG A 1 366 ? -14.791 -10.206 -1.319 1.00 98.19 366 ARG A CA 1
ATOM 2703 C C . ARG A 1 366 ? -14.310 -8.766 -1.253 1.00 98.19 366 ARG A C 1
ATOM 2705 O O . ARG A 1 366 ? -13.099 -8.537 -1.243 1.00 98.19 366 ARG A O 1
ATOM 2712 N N . LEU A 1 367 ? -15.232 -7.800 -1.222 1.00 98.56 367 LEU A N 1
ATOM 2713 C CA . LEU A 1 367 ? -14.831 -6.395 -1.141 1.00 98.56 367 LEU A CA 1
ATOM 2714 C C . LEU A 1 367 ? -14.048 -6.158 0.153 1.00 98.56 367 LEU A C 1
ATOM 2716 O O . LEU A 1 367 ? -12.972 -5.565 0.113 1.00 98.56 367 LEU A O 1
ATOM 2720 N N . LEU A 1 368 ? -14.555 -6.680 1.266 1.00 98.81 368 LEU A N 1
ATOM 2721 C CA . LEU A 1 368 ? -13.880 -6.741 2.559 1.00 98.81 368 LEU A CA 1
ATOM 2722 C C . LEU A 1 368 ? -13.810 -8.205 3.006 1.00 98.81 368 LEU A C 1
ATOM 2724 O O . LEU A 1 368 ? -14.776 -8.948 2.846 1.00 98.81 368 LEU A O 1
ATOM 2728 N N . ALA A 1 369 ? -12.685 -8.647 3.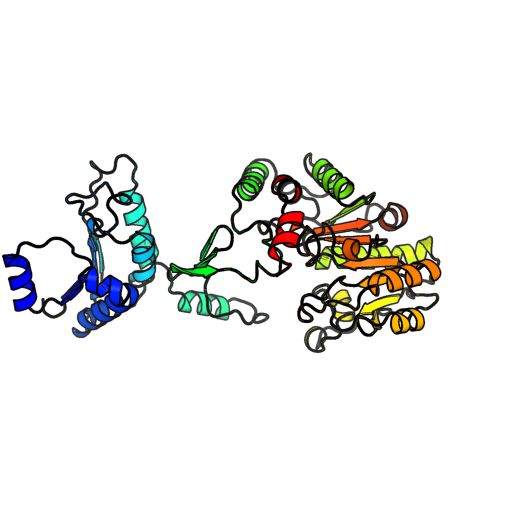565 1.00 98.69 369 ALA A N 1
ATOM 2729 C CA . ALA A 1 369 ? -12.528 -10.035 3.988 1.00 98.69 369 ALA A CA 1
ATOM 2730 C C . ALA A 1 369 ? -13.495 -10.427 5.119 1.00 98.69 369 ALA A C 1
ATOM 2732 O O . ALA A 1 369 ? -13.933 -11.575 5.169 1.00 98.69 369 ALA A O 1
ATOM 2733 N N . CYS A 1 370 ? -13.893 -9.485 5.981 1.00 98.56 370 CYS A N 1
ATOM 2734 C CA . CYS A 1 370 ? -14.912 -9.713 7.012 1.00 98.56 370 CYS A CA 1
ATOM 2735 C C . CYS A 1 370 ? -16.284 -10.152 6.454 1.00 98.56 370 CYS A C 1
ATOM 2737 O O . CYS A 1 370 ? -17.050 -10.822 7.154 1.00 98.56 370 CYS A O 1
ATOM 2739 N N . GLU A 1 371 ? -16.577 -9.872 5.178 1.00 98.56 371 GLU A N 1
ATOM 2740 C CA . GLU A 1 371 ? -17.809 -10.310 4.508 1.00 98.56 371 GLU A CA 1
ATOM 2741 C C . GLU A 1 371 ? -17.888 -11.832 4.341 1.00 98.56 371 GLU A C 1
ATOM 2743 O O . GLU A 1 371 ? -18.992 -12.370 4.254 1.00 98.56 371 GLU A O 1
ATOM 2748 N N . HIS A 1 372 ? -16.753 -12.545 4.338 1.00 98.19 372 HIS A N 1
ATOM 2749 C CA . HIS A 1 372 ? -16.741 -14.015 4.278 1.00 98.19 372 HIS A CA 1
ATOM 2750 C C . HIS A 1 372 ? -17.459 -14.660 5.464 1.00 98.19 372 HIS A C 1
ATOM 2752 O O . HIS A 1 372 ? -18.036 -15.735 5.314 1.00 98.19 372 HIS A O 1
ATOM 2758 N N . GLU A 1 373 ? -17.486 -13.987 6.615 1.00 97.88 373 GLU A N 1
ATOM 2759 C CA . GLU A 1 373 ? -18.223 -14.434 7.801 1.00 97.88 373 GLU A CA 1
ATOM 2760 C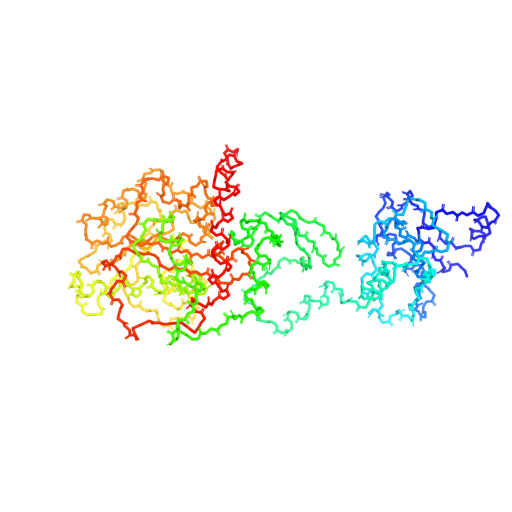 C . GLU A 1 373 ? -19.522 -13.645 8.035 1.00 97.88 373 GLU A C 1
ATOM 2762 O O . GLU A 1 373 ? -20.153 -13.767 9.084 1.00 97.88 373 GLU A O 1
ATOM 2767 N N . GLY A 1 374 ? -19.947 -12.822 7.068 1.00 98.00 374 GLY A N 1
ATOM 2768 C CA . GLY A 1 374 ? -21.132 -11.971 7.206 1.00 98.00 374 GLY A CA 1
ATOM 2769 C C . GLY A 1 374 ? -21.002 -10.926 8.320 1.00 98.00 374 GLY A C 1
ATOM 2770 O O . GLY A 1 374 ? -22.010 -10.486 8.879 1.00 98.00 374 GLY A O 1
ATOM 2771 N N . VAL A 1 375 ? -19.772 -10.542 8.671 1.00 98.44 375 VAL A N 1
ATOM 2772 C CA . VAL A 1 375 ? -19.486 -9.584 9.738 1.00 98.44 375 VAL A CA 1
ATOM 2773 C C . VAL A 1 375 ? -19.381 -8.182 9.155 1.00 98.44 375 VAL A C 1
ATOM 2775 O O . VAL A 1 375 ? -18.635 -7.943 8.212 1.00 98.44 375 VAL A O 1
ATOM 2778 N N . ARG A 1 376 ? -20.092 -7.234 9.772 1.00 98.25 376 ARG A N 1
ATOM 2779 C CA . ARG A 1 376 ? -19.886 -5.797 9.571 1.00 98.25 376 ARG A CA 1
ATOM 2780 C C . ARG A 1 376 ? -19.255 -5.209 10.840 1.00 98.25 376 ARG A C 1
ATOM 2782 O O . ARG A 1 376 ? -19.973 -5.094 11.836 1.00 98.25 376 ARG A O 1
ATOM 2789 N N . PRO A 1 377 ? -17.952 -4.877 10.832 1.00 98.62 377 PRO A N 1
ATOM 2790 C CA . PRO A 1 377 ? -17.272 -4.250 11.967 1.00 98.62 377 PRO A CA 1
ATOM 2791 C C . PRO A 1 377 ? -17.853 -2.869 12.294 1.00 98.62 377 PRO A C 1
ATOM 2793 O O . PRO A 1 377 ? -18.441 -2.222 11.424 1.00 98.62 377 PRO A O 1
ATOM 2796 N N . ASP A 1 378 ? -17.612 -2.367 13.503 1.00 98.75 378 ASP A N 1
ATOM 2797 C CA . ASP A 1 378 ? -17.935 -0.981 13.871 1.00 98.75 378 ASP A CA 1
ATOM 2798 C C . ASP A 1 378 ? -17.019 0.022 13.149 1.00 98.75 378 ASP A C 1
ATOM 2800 O O . ASP A 1 378 ? -17.421 1.153 12.859 1.00 98.75 378 ASP A O 1
ATOM 2804 N N . GLY A 1 379 ? -15.799 -0.405 12.804 1.00 98.81 379 GLY A N 1
ATOM 2805 C CA . GLY A 1 379 ? -14.901 0.343 11.934 1.00 98.81 379 GLY A CA 1
ATOM 2806 C C . GLY A 1 379 ? -13.977 -0.540 11.098 1.00 98.81 379 GLY A C 1
ATOM 2807 O O . GLY A 1 379 ? -13.609 -1.643 11.495 1.00 98.81 379 GLY A O 1
ATOM 2808 N N . VAL A 1 380 ? -13.577 -0.032 9.937 1.00 98.88 380 VAL A N 1
ATOM 2809 C CA . VAL A 1 380 ? -12.674 -0.703 8.996 1.00 98.88 380 VAL A CA 1
ATOM 2810 C C . VAL A 1 380 ? -11.528 0.224 8.625 1.00 98.88 380 VAL A C 1
ATOM 2812 O O . VAL A 1 380 ? -11.706 1.426 8.425 1.00 98.88 380 VAL A O 1
ATOM 2815 N N . ILE A 1 381 ? -10.334 -0.344 8.527 1.00 98.94 381 ILE A N 1
ATOM 2816 C CA . ILE A 1 381 ? -9.119 0.358 8.124 1.00 98.94 381 ILE A CA 1
ATOM 2817 C C . ILE A 1 381 ? -8.746 -0.118 6.721 1.00 98.94 381 ILE A C 1
ATOM 2819 O O . ILE A 1 381 ? -8.584 -1.313 6.500 1.00 98.94 381 ILE A O 1
ATOM 2823 N N . LEU A 1 382 ? -8.589 0.811 5.778 1.00 98.94 382 LEU A N 1
ATOM 2824 C CA . LEU A 1 382 ? -8.173 0.533 4.402 1.00 98.94 382 LEU A CA 1
ATOM 2825 C C . LEU A 1 382 ? -6.875 1.265 4.064 1.00 98.94 382 LEU A C 1
ATOM 2827 O O . LEU A 1 382 ? -6.585 2.337 4.594 1.00 98.94 382 LEU A O 1
ATOM 2831 N N . GLY A 1 383 ? -6.099 0.705 3.141 1.00 98.62 383 GLY A N 1
ATOM 2832 C CA . GLY A 1 383 ? -4.839 1.267 2.658 1.00 98.62 383 GLY A CA 1
ATOM 2833 C C . GLY A 1 383 ? -4.356 0.527 1.416 1.00 98.62 383 GLY A C 1
ATOM 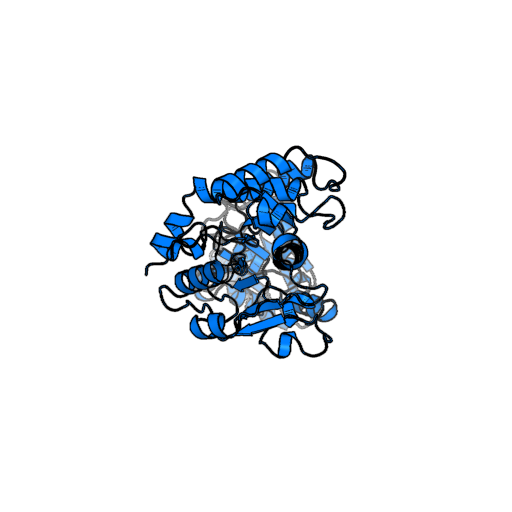2834 O O . GLY A 1 383 ? -5.177 -0.027 0.689 1.00 98.62 383 GLY A O 1
ATOM 2835 N N . LYS A 1 384 ? -3.035 0.492 1.188 1.00 98.56 384 LYS A N 1
ATOM 2836 C CA . LYS A 1 384 ? -2.377 -0.308 0.132 1.00 98.56 384 LYS A CA 1
ATOM 2837 C C . LYS A 1 384 ? -3.064 -0.156 -1.235 1.00 98.56 384 LYS A C 1
ATOM 2839 O O . LYS A 1 384 ? -2.840 0.850 -1.905 1.00 98.56 384 LYS A O 1
ATOM 2844 N N . ALA A 1 385 ? -3.908 -1.115 -1.625 1.00 98.38 385 ALA A N 1
ATOM 2845 C CA . ALA A 1 385 ? -4.655 -1.102 -2.881 1.00 98.38 385 ALA A CA 1
ATOM 2846 C C . ALA A 1 385 ? -5.549 0.139 -3.045 1.00 98.38 385 ALA A C 1
ATOM 2848 O O . ALA A 1 385 ? -5.792 0.557 -4.170 1.00 98.38 385 ALA A O 1
ATOM 2849 N N . LEU A 1 386 ? -5.961 0.810 -1.964 1.00 98.75 386 LEU A N 1
ATOM 2850 C CA . LEU A 1 386 ? -6.715 2.067 -2.059 1.00 98.75 386 LEU A CA 1
ATOM 2851 C C . LEU A 1 386 ? -5.949 3.152 -2.832 1.00 98.75 386 LEU A C 1
ATOM 2853 O O . LEU A 1 386 ? -6.551 4.039 -3.421 1.00 98.75 386 LEU A O 1
ATOM 2857 N N . GLY A 1 387 ? -4.619 3.072 -2.841 1.00 98.12 387 GLY A N 1
ATOM 2858 C CA . GLY A 1 387 ? -3.733 3.945 -3.599 1.00 98.12 387 GLY A CA 1
ATOM 2859 C C . GLY A 1 387 ? -3.406 3.475 -5.017 1.00 98.12 387 GLY A C 1
ATOM 2860 O O . GLY A 1 387 ? -2.536 4.058 -5.669 1.00 98.12 387 GLY A O 1
ATOM 2861 N N . GLY A 1 388 ? -4.016 2.376 -5.471 1.00 96.62 388 GLY A N 1
ATOM 2862 C CA . GLY A 1 388 ? -3.790 1.796 -6.794 1.00 96.62 388 GLY A CA 1
ATOM 2863 C C . GLY A 1 388 ? -2.360 1.303 -7.047 1.00 96.62 388 GLY A C 1
ATOM 2864 O O . GLY A 1 388 ? -1.970 1.129 -8.196 1.00 96.62 388 GLY A O 1
ATOM 2865 N N . GLY A 1 389 ? -1.539 1.154 -6.001 1.00 94.88 389 GLY A N 1
ATOM 2866 C CA . GLY A 1 389 ? -0.105 0.882 -6.134 1.00 94.88 389 GLY A CA 1
ATOM 2867 C C . GLY A 1 389 ? 0.726 2.067 -6.650 1.00 94.88 389 GLY A C 1
ATOM 2868 O O . GLY A 1 389 ? 1.912 1.894 -6.912 1.00 94.88 389 GLY A O 1
ATOM 2869 N N . LEU A 1 390 ? 0.129 3.259 -6.787 1.00 95.31 390 LEU A N 1
ATOM 2870 C CA . LEU A 1 390 ? 0.782 4.457 -7.333 1.00 95.31 390 LEU A CA 1
ATOM 2871 C C . LEU A 1 390 ? 0.994 5.565 -6.300 1.00 95.31 390 LEU A C 1
ATOM 2873 O O . LEU A 1 390 ? 1.978 6.299 -6.381 1.00 95.31 390 LEU A O 1
ATOM 2877 N N . TYR A 1 391 ? 0.069 5.722 -5.352 1.00 97.81 391 TYR A N 1
ATOM 2878 C CA . TYR A 1 391 ? 0.100 6.820 -4.387 1.00 97.81 391 TYR A CA 1
ATOM 2879 C C . TYR A 1 391 ? -0.272 6.326 -2.983 1.00 97.81 391 TYR A C 1
ATOM 2881 O O . TYR A 1 391 ? -1.173 5.503 -2.863 1.00 97.81 391 TYR A O 1
ATOM 2889 N N . PRO A 1 392 ? 0.371 6.791 -1.898 1.00 98.19 392 PRO A N 1
ATOM 2890 C CA . PRO A 1 392 ? -0.021 6.406 -0.544 1.00 98.19 392 PRO A CA 1
ATOM 2891 C C . PRO A 1 392 ? -1.397 6.990 -0.190 1.00 98.19 392 PRO A C 1
ATOM 2893 O O . PRO A 1 392 ? -1.548 8.202 -0.025 1.00 98.19 392 PRO A O 1
ATOM 2896 N N . VAL A 1 393 ? -2.399 6.115 -0.082 1.00 98.69 393 VAL A N 1
ATOM 2897 C CA . VAL A 1 393 ? -3.767 6.457 0.321 1.00 98.69 393 VAL A CA 1
ATOM 2898 C C . VAL A 1 393 ? -4.261 5.418 1.320 1.00 98.69 393 VAL A C 1
ATOM 2900 O O . VAL A 1 393 ? -4.155 4.213 1.086 1.00 98.69 393 VAL A O 1
ATOM 2903 N N . SER A 1 394 ? -4.825 5.885 2.427 1.00 98.88 394 SER A N 1
ATOM 2904 C CA . SER A 1 394 ? -5.482 5.053 3.432 1.00 98.88 394 SER A CA 1
ATOM 2905 C C . SER A 1 394 ? -6.682 5.779 4.029 1.00 98.88 394 SER A C 1
ATOM 2907 O O . SER A 1 394 ? -6.844 6.990 3.871 1.00 98.88 394 SER A O 1
ATOM 2909 N N . ALA A 1 395 ? -7.562 5.042 4.696 1.00 98.81 395 ALA A N 1
ATOM 2910 C CA . ALA A 1 395 ? -8.724 5.615 5.352 1.00 98.81 395 ALA A CA 1
ATOM 2911 C C . ALA A 1 395 ? -9.166 4.760 6.535 1.00 98.81 395 ALA A C 1
ATOM 2913 O O . ALA A 1 395 ? -9.111 3.534 6.481 1.00 98.81 395 ALA A O 1
ATOM 2914 N N . PHE A 1 396 ? -9.659 5.422 7.577 1.00 98.88 396 PHE A N 1
ATOM 2915 C CA . PHE A 1 396 ? -10.493 4.784 8.587 1.00 98.88 396 PHE A CA 1
ATOM 2916 C C . PHE A 1 396 ? -11.961 5.054 8.256 1.00 98.88 396 PHE A C 1
ATOM 2918 O O . PHE A 1 396 ? -12.335 6.202 8.002 1.00 98.88 396 PHE A O 1
ATOM 2925 N N . LEU A 1 397 ? -12.783 4.012 8.240 1.00 98.88 397 LEU A N 1
ATOM 2926 C CA . LEU A 1 397 ? -14.213 4.063 7.968 1.00 98.88 397 LEU A CA 1
ATOM 2927 C C . LEU A 1 397 ? -14.982 3.597 9.186 1.00 98.88 397 LEU A C 1
ATOM 2929 O O . LEU A 1 397 ? -14.599 2.618 9.816 1.00 98.88 397 LEU A O 1
ATOM 2933 N N . ALA A 1 398 ? -16.058 4.300 9.505 1.00 98.75 398 ALA A N 1
ATOM 2934 C CA . ALA A 1 398 ? -16.956 3.922 10.581 1.00 98.75 398 ALA A CA 1
ATOM 2935 C C . ALA A 1 398 ? -18.310 4.610 10.402 1.00 98.75 398 ALA A C 1
ATOM 2937 O O . ALA A 1 398 ? -18.456 5.561 9.622 1.00 98.75 398 ALA A O 1
ATOM 2938 N N . ASP A 1 399 ? -19.301 4.155 11.161 1.00 97.31 399 ASP A N 1
ATOM 2939 C CA . ASP A 1 399 ? -20.556 4.886 11.277 1.00 97.31 399 ASP A CA 1
ATOM 2940 C C . ASP A 1 399 ? -20.392 6.161 12.111 1.00 97.31 399 ASP A C 1
ATOM 2942 O O . ASP A 1 399 ? -19.397 6.366 12.812 1.00 97.31 399 ASP A O 1
ATOM 2946 N N . ALA A 1 400 ? -21.387 7.045 12.011 1.00 94.19 400 ALA A N 1
ATOM 2947 C CA . ALA A 1 400 ? -21.366 8.359 12.648 1.00 94.19 400 ALA A CA 1
ATOM 2948 C C . ALA A 1 400 ? -21.113 8.279 14.164 1.00 94.19 400 ALA A C 1
ATOM 2950 O O . ALA A 1 400 ? -20.381 9.105 14.696 1.00 94.19 400 ALA A O 1
ATOM 2951 N N . GLU A 1 401 ? -21.641 7.259 14.846 1.00 92.50 401 GLU A N 1
ATOM 2952 C CA . GLU A 1 401 ? -21.464 7.072 16.293 1.00 92.50 401 GLU A CA 1
ATOM 2953 C C . GLU A 1 401 ? -19.990 6.943 16.717 1.00 92.50 401 GLU A C 1
ATOM 2955 O O . GLU A 1 401 ? -19.598 7.471 17.759 1.00 92.50 401 GLU A O 1
ATOM 2960 N N . LEU A 1 402 ? -19.158 6.300 15.893 1.00 97.88 402 LEU A N 1
ATOM 2961 C CA . LEU A 1 402 ? -17.726 6.158 16.154 1.00 97.88 402 LEU A CA 1
ATOM 2962 C C . LEU A 1 402 ? -16.907 7.280 15.506 1.00 97.88 402 LEU A C 1
ATOM 2964 O O . LEU A 1 402 ? -15.944 7.753 16.106 1.00 97.88 402 LEU A O 1
ATOM 2968 N N . MET A 1 403 ? -17.259 7.732 14.299 1.00 98.00 403 MET A N 1
ATOM 2969 C CA . MET A 1 403 ? -16.465 8.747 13.597 1.00 98.00 403 MET A CA 1
ATOM 2970 C C . MET A 1 403 ? -16.653 10.158 14.172 1.00 98.00 403 MET A C 1
ATOM 2972 O O . MET A 1 403 ? -15.681 10.908 14.307 1.00 98.00 403 MET A O 1
ATOM 2976 N N . ASP A 1 404 ? -17.880 10.524 14.550 1.00 96.44 404 ASP A N 1
ATOM 2977 C CA . ASP A 1 404 ? -18.225 11.892 14.960 1.00 96.44 404 ASP A CA 1
ATOM 2978 C C . ASP A 1 404 ? -17.769 12.204 16.404 1.00 96.44 404 ASP A C 1
ATOM 2980 O O . ASP A 1 404 ? -18.017 13.290 16.933 1.00 96.44 404 ASP A O 1
ATOM 2984 N N . VAL A 1 405 ? -17.007 11.299 17.038 1.00 98.00 405 VAL A N 1
ATOM 2985 C CA . VAL A 1 405 ? -16.249 11.615 18.258 1.00 98.00 405 VAL A CA 1
ATOM 2986 C C . VAL A 1 405 ? -15.158 12.651 17.989 1.00 98.00 405 VAL A C 1
ATOM 2988 O O . VAL A 1 405 ? -14.746 13.341 18.922 1.00 98.00 405 VAL A O 1
ATOM 2991 N N . PHE A 1 406 ? -14.664 12.785 16.754 1.00 98.25 406 PHE A N 1
ATOM 2992 C CA . PHE A 1 406 ? -13.696 13.816 16.380 1.00 98.25 406 PHE A CA 1
ATOM 2993 C C . PHE A 1 406 ? -14.384 15.152 16.074 1.00 98.25 406 PHE A C 1
ATOM 2995 O O . PHE A 1 406 ? -15.206 15.258 15.170 1.00 98.25 406 PHE A O 1
ATOM 3002 N N . ALA A 1 407 ? -13.974 16.202 16.778 1.00 96.69 407 ALA A N 1
ATOM 3003 C CA . ALA A 1 407 ? -14.305 17.586 16.478 1.00 96.69 407 ALA A CA 1
ATOM 3004 C C . ALA A 1 407 ? -13.148 18.262 15.711 1.00 96.69 407 ALA A C 1
ATOM 3006 O O . ALA A 1 407 ? -12.005 17.783 15.751 1.00 96.69 407 ALA A O 1
ATOM 3007 N N . PRO A 1 408 ? -13.404 19.391 15.016 1.00 97.12 408 PRO A N 1
ATOM 3008 C CA . PRO A 1 408 ? -12.350 20.159 14.359 1.00 97.12 408 PRO A CA 1
ATOM 3009 C C . PRO A 1 408 ? -11.183 20.461 15.312 1.00 97.12 408 PRO A C 1
ATOM 3011 O O . PRO A 1 408 ? -11.368 21.096 16.347 1.00 97.12 408 PRO A O 1
ATOM 3014 N N . GLY A 1 409 ? -9.982 19.998 14.951 1.00 95.50 409 GLY A N 1
ATOM 3015 C CA . GLY A 1 409 ? -8.752 20.168 15.736 1.00 95.50 409 GLY A CA 1
ATOM 3016 C C . GLY A 1 409 ? -8.270 18.924 16.496 1.00 95.50 409 GLY A C 1
ATOM 3017 O O . GLY A 1 409 ? -7.096 18.869 16.847 1.00 95.50 409 GLY A O 1
ATOM 3018 N N . ASP A 1 410 ? -9.100 17.895 16.698 1.00 97.12 410 ASP A N 1
ATOM 3019 C CA . ASP A 1 410 ? -8.695 16.682 17.442 1.00 97.12 410 ASP A CA 1
ATOM 3020 C C . ASP A 1 410 ? -7.754 15.745 16.661 1.00 97.12 410 ASP A C 1
ATOM 3022 O O . ASP A 1 410 ? -6.983 14.950 17.221 1.00 97.12 410 ASP A O 1
ATOM 3026 N N . HIS A 1 411 ? -7.867 15.781 15.337 1.00 98.06 411 HIS A N 1
ATOM 3027 C CA . HIS A 1 411 ? -7.110 14.952 14.412 1.00 98.06 411 HIS A CA 1
ATOM 3028 C C . HIS A 1 411 ? -6.840 15.741 13.127 1.00 98.06 411 HIS A C 1
ATOM 3030 O O . HIS A 1 411 ? -7.602 16.636 12.762 1.00 98.06 411 HIS A O 1
ATOM 3036 N N . GLY A 1 412 ? -5.758 15.408 12.430 1.00 95.44 412 GLY A N 1
ATOM 3037 C CA . GLY A 1 412 ? -5.405 16.050 11.173 1.00 95.44 412 GLY A CA 1
ATOM 3038 C C . GLY A 1 412 ? -4.201 15.391 10.518 1.00 95.44 412 GLY A C 1
ATOM 3039 O O . GLY A 1 412 ? -3.442 14.675 11.163 1.00 95.44 412 GLY A O 1
ATOM 3040 N N . SER A 1 413 ? -4.040 15.652 9.226 1.00 96.56 413 SER A N 1
ATOM 3041 C CA . SER A 1 413 ? -2.889 15.246 8.426 1.00 96.56 413 SER A CA 1
ATOM 3042 C C . SER A 1 413 ? -2.691 16.277 7.318 1.00 96.56 413 SER A C 1
ATOM 3044 O O . SER A 1 413 ? -3.670 16.757 6.743 1.00 96.56 413 SER A O 1
ATOM 3046 N N . THR A 1 414 ? -1.439 16.636 7.026 1.00 97.06 414 THR A N 1
ATOM 3047 C CA . THR A 1 414 ? -1.111 17.610 5.972 1.00 97.06 414 THR A CA 1
ATOM 3048 C C . THR A 1 414 ? -1.537 17.108 4.596 1.00 97.06 414 THR A C 1
ATOM 3050 O O . THR A 1 414 ? -2.129 17.861 3.826 1.00 97.06 414 THR A O 1
ATOM 3053 N N . PHE A 1 415 ? -1.257 15.836 4.302 1.00 97.75 415 PHE A N 1
ATOM 3054 C CA . PHE A 1 415 ? -1.537 15.212 3.009 1.00 97.75 415 PHE A CA 1
ATOM 3055 C C . PHE A 1 415 ? -2.830 14.379 3.014 1.00 97.75 415 PHE A C 1
ATOM 3057 O O . PHE A 1 415 ? -3.364 14.094 1.942 1.00 97.75 415 PHE A O 1
ATOM 3064 N N . GLY A 1 416 ? -3.381 14.039 4.185 1.00 97.62 416 GLY A N 1
ATOM 3065 C CA . GLY A 1 416 ? -4.588 13.215 4.287 1.00 97.62 416 GLY A CA 1
ATOM 3066 C C . GLY A 1 416 ? -5.804 13.860 3.615 1.00 97.62 416 GLY A C 1
ATOM 3067 O O . GLY A 1 416 ? -6.304 14.898 4.060 1.00 97.62 416 GLY A O 1
ATOM 3068 N N . GLY A 1 417 ? -6.297 13.229 2.545 1.00 97.06 417 GLY A N 1
ATOM 3069 C CA . GLY A 1 417 ? -7.421 13.727 1.744 1.00 97.06 417 GLY A CA 1
ATOM 3070 C C . GLY A 1 417 ? -7.059 14.830 0.741 1.00 97.06 417 GLY A C 1
ATOM 3071 O O . GLY A 1 417 ? -7.928 15.617 0.358 1.00 97.06 417 GLY A O 1
ATOM 3072 N N . ASN A 1 418 ? -5.792 14.924 0.331 1.00 98.38 418 ASN A N 1
ATOM 3073 C CA . ASN A 1 418 ? -5.390 15.818 -0.753 1.00 98.38 418 ASN A CA 1
ATOM 3074 C C . ASN A 1 418 ? -6.046 15.432 -2.099 1.00 98.38 418 ASN A C 1
ATOM 3076 O O . ASN A 1 418 ? -6.505 14.303 -2.273 1.00 98.38 418 ASN A O 1
ATOM 3080 N N . ALA A 1 419 ? -6.102 16.374 -3.045 1.00 98.44 419 ALA A N 1
ATOM 3081 C CA . ALA A 1 419 ? -6.825 16.192 -4.304 1.00 98.44 419 ALA A CA 1
ATOM 3082 C C . ALA A 1 419 ? -6.218 15.090 -5.193 1.00 98.44 419 ALA A C 1
ATOM 3084 O O . ALA A 1 419 ? -6.970 14.329 -5.798 1.00 98.44 419 ALA A O 1
ATOM 3085 N N . LEU A 1 420 ? -4.886 14.952 -5.223 1.00 98.56 420 LEU A N 1
ATOM 3086 C CA . LEU A 1 420 ? -4.203 13.887 -5.965 1.00 98.56 420 LEU A CA 1
ATOM 3087 C C . LEU A 1 420 ? -4.516 12.497 -5.400 1.00 98.56 420 LEU A C 1
ATOM 3089 O O . LEU A 1 420 ? -4.920 11.609 -6.145 1.00 98.56 420 LEU A O 1
ATOM 3093 N N . ALA A 1 421 ? -4.396 12.328 -4.081 1.00 98.31 421 ALA A N 1
ATOM 3094 C CA . ALA A 1 421 ? -4.751 11.090 -3.388 1.00 98.31 421 ALA A CA 1
ATOM 3095 C C . ALA A 1 421 ? -6.226 10.723 -3.600 1.00 98.31 421 ALA A C 1
ATOM 3097 O O . ALA A 1 421 ? -6.538 9.565 -3.856 1.00 98.31 421 ALA A O 1
ATOM 3098 N N . ALA A 1 422 ? -7.128 11.707 -3.531 1.00 98.62 422 ALA A N 1
ATOM 3099 C CA . ALA A 1 422 ? -8.550 11.491 -3.768 1.00 98.62 422 ALA A CA 1
ATOM 3100 C C . ALA A 1 422 ? -8.842 11.054 -5.214 1.00 98.62 422 ALA A C 1
ATOM 3102 O O . ALA A 1 422 ? -9.655 10.157 -5.409 1.00 98.62 422 ALA A O 1
ATOM 3103 N N . ALA A 1 423 ? -8.175 11.639 -6.215 1.00 98.69 423 ALA A N 1
ATOM 3104 C CA . ALA A 1 423 ? -8.350 11.249 -7.617 1.00 98.69 423 ALA A CA 1
ATOM 3105 C C . ALA A 1 423 ? -7.849 9.824 -7.882 1.00 98.69 423 ALA A C 1
ATOM 3107 O O . ALA A 1 423 ? -8.560 9.026 -8.488 1.00 98.69 423 ALA A O 1
ATOM 3108 N N . VAL A 1 424 ? -6.652 9.491 -7.386 1.00 98.56 424 VAL A N 1
ATOM 3109 C CA . VAL A 1 424 ? -6.078 8.144 -7.522 1.00 98.56 424 VAL A CA 1
ATOM 3110 C C . VAL A 1 424 ? -6.932 7.113 -6.788 1.00 98.56 424 VAL A C 1
ATOM 3112 O O . VAL A 1 424 ? -7.243 6.069 -7.353 1.00 98.56 424 VAL A O 1
ATOM 3115 N N . GLY A 1 425 ? -7.360 7.417 -5.560 1.00 98.69 425 GLY A N 1
ATOM 3116 C CA . GLY A 1 425 ? -8.209 6.522 -4.780 1.00 98.69 425 GLY A CA 1
ATOM 3117 C C . GLY A 1 425 ? -9.586 6.313 -5.403 1.00 98.69 425 GLY A C 1
ATOM 3118 O O . GLY A 1 425 ? -10.072 5.188 -5.434 1.00 98.69 425 GLY A O 1
ATOM 3119 N N . LEU A 1 426 ? -10.197 7.364 -5.957 1.00 98.81 426 LEU A N 1
ATOM 3120 C CA . LEU A 1 426 ? -11.453 7.245 -6.697 1.00 98.81 426 LEU A CA 1
ATOM 3121 C C . LEU A 1 426 ? -11.286 6.343 -7.926 1.00 98.81 426 LEU A C 1
ATOM 3123 O O . LEU A 1 426 ? -12.054 5.401 -8.088 1.00 98.81 426 LEU A O 1
ATOM 3127 N N . ALA A 1 427 ? -10.244 6.574 -8.731 1.00 98.75 427 ALA A N 1
ATOM 3128 C CA . ALA A 1 427 ? -9.957 5.751 -9.902 1.00 98.75 427 ALA A CA 1
ATOM 3129 C C . ALA A 1 427 ? -9.684 4.281 -9.536 1.00 98.75 427 ALA A C 1
ATOM 3131 O O . ALA A 1 427 ? -10.136 3.390 -10.245 1.00 98.75 427 ALA A O 1
ATOM 3132 N N . ALA A 1 428 ? -8.998 4.011 -8.419 1.00 98.62 428 ALA A N 1
ATOM 3133 C CA . ALA A 1 428 ? -8.768 2.650 -7.929 1.00 98.62 428 ALA A CA 1
ATOM 3134 C C . ALA A 1 428 ? -10.071 1.947 -7.520 1.00 98.62 428 ALA A C 1
ATOM 3136 O O . ALA A 1 428 ? -10.271 0.781 -7.855 1.00 98.62 428 ALA A O 1
ATOM 3137 N N . LEU A 1 429 ? -10.976 2.647 -6.829 1.00 98.75 429 LEU A N 1
ATOM 3138 C CA . LEU A 1 429 ? -12.283 2.099 -6.453 1.00 98.75 429 LEU A CA 1
ATOM 3139 C C . LEU A 1 429 ? -13.173 1.836 -7.670 1.00 98.75 429 LEU A C 1
ATOM 3141 O O . LEU A 1 429 ? -13.861 0.820 -7.713 1.00 98.75 429 LEU A O 1
ATOM 3145 N N . ASP A 1 430 ? -13.165 2.736 -8.652 1.00 98.50 430 ASP A N 1
ATOM 3146 C CA . ASP A 1 430 ? -13.927 2.548 -9.885 1.00 98.50 430 ASP A CA 1
ATOM 3147 C C . ASP A 1 430 ? -13.373 1.375 -10.691 1.00 98.50 430 ASP A C 1
ATOM 3149 O O . ASP A 1 430 ? -14.133 0.485 -11.061 1.00 98.50 430 ASP A O 1
ATOM 3153 N N . LEU A 1 431 ? -12.052 1.295 -10.849 1.00 98.00 431 LEU A N 1
ATOM 3154 C CA . LEU A 1 431 ? -11.394 0.190 -11.539 1.00 98.00 431 LEU A CA 1
ATOM 3155 C C . LEU A 1 431 ? -11.674 -1.169 -10.880 1.00 98.00 431 LEU A C 1
ATOM 3157 O O . LEU A 1 431 ? -11.915 -2.148 -11.580 1.00 98.00 431 LEU A O 1
ATOM 3161 N N . LEU A 1 432 ? -11.692 -1.225 -9.542 1.00 98.25 432 LEU A N 1
ATOM 3162 C CA . LEU A 1 432 ? -12.007 -2.445 -8.787 1.00 98.25 432 LEU A CA 1
ATOM 3163 C C . LEU A 1 432 ? -13.362 -3.038 -9.201 1.00 98.25 432 LEU A C 1
ATOM 3165 O O . LEU A 1 432 ? -13.491 -4.257 -9.316 1.00 98.25 432 LEU A O 1
ATOM 3169 N N . VAL A 1 433 ? -14.350 -2.165 -9.415 1.00 98.06 433 VAL A N 1
ATOM 3170 C CA . VAL A 1 433 ? -15.721 -2.532 -9.783 1.00 98.06 433 VAL A CA 1
ATOM 3171 C C . VAL A 1 433 ? -15.841 -2.802 -11.281 1.00 98.06 433 VAL A C 1
ATOM 3173 O O . VAL A 1 433 ? -16.374 -3.838 -11.668 1.00 98.06 433 VAL A O 1
ATOM 3176 N N . GLU A 1 434 ? -15.343 -1.892 -12.119 1.00 97.62 434 GLU A N 1
ATOM 3177 C CA . GLU A 1 434 ? -15.486 -1.957 -13.580 1.00 97.62 434 GLU A CA 1
ATOM 3178 C C . GLU A 1 434 ? -14.772 -3.176 -14.186 1.00 97.62 434 GLU A C 1
ATOM 3180 O O . GLU A 1 434 ? -15.253 -3.751 -15.160 1.00 97.62 434 GLU A O 1
ATOM 3185 N N . GLU A 1 435 ? -13.657 -3.619 -13.594 1.00 97.50 435 GLU A N 1
ATOM 3186 C CA . GLU A 1 435 ? -12.936 -4.822 -14.037 1.00 97.50 435 GLU A CA 1
ATOM 3187 C C . GLU A 1 435 ? -13.329 -6.104 -13.285 1.00 97.50 435 GLU A C 1
ATOM 3189 O O . GLU A 1 435 ? -12.704 -7.149 -13.493 1.00 97.50 435 GLU A O 1
ATOM 3194 N N . CYS A 1 436 ? -14.352 -6.048 -12.423 1.00 97.88 436 CYS A N 1
ATOM 3195 C CA . CYS A 1 436 ? -14.833 -7.185 -11.624 1.00 97.88 436 CYS A CA 1
ATOM 3196 C C . CYS A 1 436 ? -13.686 -7.922 -10.903 1.00 97.88 436 CYS A C 1
ATOM 3198 O O . CYS A 1 436 ? -13.567 -9.152 -10.940 1.00 97.88 436 CYS A O 1
ATOM 3200 N N . LEU A 1 437 ? -12.765 -7.159 -10.300 1.00 97.62 437 LEU A N 1
ATOM 3201 C CA . LEU A 1 437 ? -11.533 -7.723 -9.738 1.00 97.62 437 LEU A CA 1
ATOM 3202 C C . LEU A 1 437 ? -11.787 -8.546 -8.475 1.00 97.62 437 LEU A C 1
ATOM 3204 O O . LEU A 1 437 ? -11.011 -9.453 -8.175 1.00 97.62 437 LEU A O 1
ATOM 3208 N N . VAL A 1 438 ? -12.874 -8.254 -7.757 1.00 98.12 438 VAL A N 1
ATOM 3209 C CA . VAL A 1 438 ? -13.306 -9.028 -6.589 1.00 98.12 438 VAL A CA 1
ATOM 3210 C C . VAL A 1 438 ? -13.690 -10.445 -7.022 1.00 98.12 438 VAL A C 1
ATOM 3212 O O . VAL A 1 438 ? -13.169 -11.422 -6.489 1.00 98.12 438 VAL A O 1
ATOM 3215 N N . GLU A 1 439 ? -14.547 -10.561 -8.032 1.00 98.06 439 GLU A N 1
ATOM 3216 C CA . GLU A 1 439 ? -14.996 -11.832 -8.599 1.00 98.06 439 GLU A CA 1
ATOM 3217 C C . GLU A 1 439 ? -13.823 -12.591 -9.215 1.00 98.06 439 GLU A C 1
ATOM 3219 O O . GLU A 1 439 ? -13.627 -13.774 -8.946 1.00 98.06 439 GLU A O 1
ATOM 3224 N N . ARG A 1 440 ? -12.967 -11.889 -9.964 1.00 97.31 440 ARG A N 1
ATOM 3225 C CA . ARG A 1 440 ? -11.768 -12.481 -10.557 1.00 97.31 440 ARG A CA 1
ATOM 3226 C C . ARG A 1 440 ? -10.824 -13.070 -9.508 1.00 97.31 440 ARG A C 1
ATOM 3228 O O . ARG A 1 440 ? -10.247 -14.132 -9.743 1.00 97.31 440 ARG A O 1
ATOM 3235 N N . ALA A 1 441 ? -10.635 -12.393 -8.374 1.00 97.62 441 ALA A N 1
ATOM 3236 C CA . ALA A 1 441 ? -9.821 -12.910 -7.278 1.00 97.62 441 ALA A CA 1
ATOM 3237 C C . ALA A 1 441 ? -10.442 -14.171 -6.657 1.00 97.62 441 ALA A C 1
ATOM 3239 O O . ALA A 1 441 ? -9.711 -15.117 -6.366 1.00 97.62 441 ALA A O 1
ATOM 3240 N N . ALA A 1 442 ? -11.770 -14.217 -6.512 1.00 97.38 442 ALA A N 1
ATOM 3241 C CA . ALA A 1 442 ? -12.475 -15.408 -6.043 1.00 97.38 442 ALA A CA 1
ATOM 3242 C C . ALA A 1 442 ? -12.312 -16.593 -7.015 1.00 97.38 442 ALA A C 1
ATOM 3244 O O . ALA A 1 442 ? -11.971 -17.694 -6.587 1.00 97.38 442 ALA A O 1
ATOM 3245 N N . ASP A 1 443 ? -12.481 -16.358 -8.319 1.00 97.12 443 ASP A N 1
ATOM 3246 C CA . ASP A 1 443 ? -12.406 -17.397 -9.353 1.00 97.12 443 ASP A CA 1
ATOM 3247 C C . ASP A 1 443 ? -10.991 -17.978 -9.513 1.00 97.12 443 ASP A C 1
ATOM 3249 O O . ASP A 1 443 ? -10.814 -19.189 -9.669 1.00 97.12 443 ASP A O 1
ATOM 3253 N N . LEU A 1 444 ? -9.963 -17.121 -9.487 1.00 95.69 444 LEU A N 1
ATOM 3254 C CA . LEU A 1 444 ? -8.566 -17.538 -9.654 1.00 95.69 444 LEU A CA 1
ATOM 3255 C C . LEU A 1 444 ? -7.930 -18.050 -8.355 1.00 95.69 444 LEU A C 1
ATOM 3257 O O . LEU A 1 444 ? -6.964 -18.805 -8.421 1.00 95.69 444 LEU A O 1
ATOM 3261 N N . GLY A 1 445 ? -8.442 -17.639 -7.193 1.00 94.25 445 GLY A N 1
ATOM 3262 C CA . GLY A 1 445 ? -7.925 -18.039 -5.882 1.00 94.25 445 GLY A CA 1
ATOM 3263 C C . GLY A 1 445 ? -8.459 -19.378 -5.365 1.00 94.25 445 GLY A C 1
ATOM 3264 O O . GLY A 1 445 ? -7.910 -19.906 -4.405 1.00 94.25 445 GLY A O 1
ATOM 3265 N N . ALA A 1 446 ? -9.506 -19.937 -5.978 1.00 82.38 446 ALA A N 1
ATOM 3266 C CA . ALA A 1 446 ? -10.174 -21.161 -5.522 1.00 82.38 446 ALA A CA 1
ATOM 3267 C C . ALA A 1 446 ? -9.419 -22.482 -5.813 1.00 82.38 446 ALA A C 1
ATOM 3269 O O . ALA A 1 446 ? -9.998 -23.554 -5.619 1.00 82.38 446 ALA A O 1
ATOM 3270 N N . TRP A 1 447 ? -8.177 -22.418 -6.307 1.00 43.81 447 TRP A N 1
ATOM 3271 C CA . TRP A 1 447 ? -7.423 -23.559 -6.849 1.00 43.81 447 TRP A CA 1
ATOM 3272 C C . TRP A 1 447 ? -6.421 -24.178 -5.879 1.00 43.81 447 TRP A C 1
ATOM 3274 O O . TRP A 1 447 ? -5.663 -23.417 -5.235 1.00 43.81 447 TRP A O 1
#

Radius of gyration: 29.02 Å; Cα contacts (8 Å, |Δi|>4): 842; chains: 1; bounding box: 68×48×82 Å

Mean predicted aligned error: 6.54 Å

Solvent-accessible surface area (backbone atoms only — not comparable to full-atom values): 23878 Å² total; per-residue (Å²): 93,61,47,41,57,46,74,51,66,85,80,73,56,75,70,52,54,59,47,40,52,73,52,41,34,45,76,40,39,61,70,54,34,72,74,62,36,60,54,56,52,49,52,54,38,48,53,45,27,39,71,74,77,81,38,33,71,48,76,44,57,49,43,49,26,24,39,90,64,28,58,9,29,89,69,72,45,88,90,33,53,56,61,64,60,52,37,20,56,40,40,18,53,59,64,38,93,50,40,75,47,80,46,80,42,55,75,36,72,90,57,20,86,81,47,45,26,60,51,48,53,52,46,43,56,50,25,19,60,31,78,41,65,68,55,52,53,50,50,45,66,70,76,47,81,85,88,69,86,78,73,100,70,52,72,71,48,59,47,44,58,33,35,21,29,66,66,54,52,76,44,76,54,86,56,33,77,73,42,12,26,76,76,21,34,76,37,67,68,51,52,47,40,40,52,58,32,52,77,74,51,38,80,53,52,78,91,52,88,62,87,40,31,63,56,26,50,49,53,54,23,66,75,69,72,33,78,38,71,51,50,27,40,41,44,40,52,11,43,54,50,46,55,51,36,34,44,48,34,19,46,74,69,76,59,26,61,87,96,49,43,22,36,38,31,29,46,51,50,78,69,52,79,48,65,62,46,24,48,44,37,59,54,63,81,70,39,65,92,62,69,86,54,68,78,45,58,39,68,34,63,63,72,39,52,66,51,49,62,70,69,61,51,92,34,38,19,29,40,47,42,52,70,48,29,58,89,57,67,65,44,71,55,58,90,59,40,69,39,50,41,48,52,49,25,61,75,67,70,24,41,36,31,35,48,26,35,57,41,23,81,11,63,67,32,28,61,41,45,46,53,81,58,72,42,80,61,57,24,42,26,35,9,43,34,43,11,43,57,77,47,72,22,15,23,26,32,19,37,58,85,52,53,64,68,59,56,98,80,77,69,86,51,74,66,28,56,11,33,29,49,18,37,26,28,36,46,30,56,48,47,41,58,77,67,41,42,21,58,50,33,38,70,69,62,74,114

Nearest PDB structures (foldseek):
  2byl-assembly1_B  TM=9.938E-01  e=1.297E-41  Homo sapiens
  3ruy-assembly1_B  TM=9.960E-01  e=6.949E-41  Bacillus anthracis str. 'Ames Ancestor'
  7lom-assembly1_A  TM=9.912E-01  e=3.937E-40  Homo sapiens
  5eqc-assembly1_B  TM=9.889E-01  e=2.789E-39  Toxoplasma gondii
  4zwm-assembly1_A  TM=9.553E-01  e=2.012E-40  Toxoplasma gondii ME49

Sequence (447 aa):
PRHVAVVGARSWEPAERARLERLGVRLFDAAEIARRGLPTVIAEALDRAGAAAAGFGISVDVDVLDPAEAPGVNSPAPGGLPAAEWLAALRGLAARPDCLAVEIVECDPERDAGAATARLAVALVSSLLAPAAQDLVALETTHGARNYAPLPAVLARAEGCHVWDVEGRRYLDMMSAYSAVSFGHGHPWLVAALADQAQRLAVTSRAFHNEVLPTFLRRLTELTGYARALPVNTGLEAVETALKAARKWGYRVKGIPADRAEIIACDGNFHGRSIAIVGLSSEAQYRDGFGPFPPGLQRIPYGDAAALEAAITPHTAAFLVEPIQGEGGIVVPPAGWLADCAAICRRADVLLICDEVQTGLGRTGRLLACEHEGVRPDGVILGKALGGGLYPVSAFLADAELMDVFAPGDHGSTFGGNALAAAVGLAALDLLVEECLVERAADLGAW